Protein AF-D2UYG3-F1 (afdb_monomer)

Radius of gyration: 42.16 Å; Cα contacts (8 Å, |Δi|>4): 25; chains: 1; bounding box: 114×111×99 Å

Structure (mmCIF, N/CA/C/O backbone):
data_AF-D2UYG3-F1
#
_entry.id   AF-D2UYG3-F1
#
loop_
_atom_site.group_PDB
_atom_site.id
_atom_site.type_symbol
_atom_site.label_atom_id
_atom_site.label_alt_id
_atom_site.label_comp_id
_atom_site.label_asym_id
_atom_site.label_entity_id
_atom_site.label_seq_id
_atom_site.pdbx_PDB_ins_code
_atom_site.Cartn_x
_atom_site.Cartn_y
_atom_site.Cartn_z
_atom_site.occupancy
_atom_site.B_iso_or_equiv
_atom_site.auth_seq_id
_atom_site.auth_comp_id
_atom_site.auth_asym_id
_atom_site.auth_atom_id
_atom_site.pdbx_PDB_model_num
ATOM 1 N N . MET A 1 1 ? 11.026 23.588 31.860 1.00 56.69 1 MET A N 1
ATOM 2 C CA . MET A 1 1 ? 10.106 23.906 30.753 1.00 56.69 1 MET A CA 1
ATOM 3 C C . MET A 1 1 ? 8.913 24.607 31.352 1.00 56.69 1 MET A C 1
ATOM 5 O O . MET A 1 1 ? 8.386 24.098 32.335 1.00 56.69 1 MET A O 1
ATOM 9 N N . SER A 1 2 ? 8.542 25.773 30.834 1.00 74.38 2 SER A N 1
ATOM 10 C CA . SER A 1 2 ? 7.258 26.386 31.189 1.00 74.38 2 SER A CA 1
ATOM 11 C C . SER A 1 2 ? 6.114 25.645 30.486 1.00 74.38 2 SER A C 1
ATOM 13 O O . SER A 1 2 ? 6.330 25.006 29.453 1.00 74.38 2 SER A O 1
ATOM 15 N N . ASP A 1 3 ? 4.895 25.732 31.019 1.00 59.34 3 ASP A N 1
ATOM 16 C CA . ASP A 1 3 ? 3.712 25.115 30.397 1.00 59.34 3 ASP A CA 1
ATOM 17 C C . ASP A 1 3 ? 3.486 25.627 28.959 1.00 59.34 3 ASP A C 1
ATOM 19 O O . ASP A 1 3 ? 3.057 24.874 28.084 1.00 59.34 3 ASP A O 1
ATOM 23 N N . ASP A 1 4 ? 3.886 26.872 28.677 1.00 61.97 4 ASP A N 1
ATOM 24 C CA . ASP A 1 4 ? 3.835 27.468 27.337 1.00 61.97 4 ASP A CA 1
ATOM 25 C C . ASP A 1 4 ? 4.846 26.837 26.361 1.00 61.97 4 ASP A C 1
ATOM 27 O O . ASP A 1 4 ? 4.532 26.627 25.187 1.00 61.97 4 ASP A O 1
ATOM 31 N N . GLU A 1 5 ? 6.035 26.455 26.844 1.00 68.69 5 GLU A N 1
ATOM 32 C CA . GLU A 1 5 ? 7.017 25.693 26.060 1.00 68.69 5 GLU A CA 1
ATOM 33 C C . GLU A 1 5 ? 6.508 24.281 25.738 1.00 68.69 5 GLU A C 1
ATOM 35 O O . GLU A 1 5 ? 6.797 23.751 24.665 1.00 68.69 5 GLU A O 1
ATOM 40 N N . PHE A 1 6 ? 5.734 23.663 26.638 1.00 65.06 6 PHE A N 1
ATOM 41 C CA . PHE A 1 6 ? 5.169 22.326 26.430 1.00 65.06 6 PHE A CA 1
ATOM 42 C C . PHE A 1 6 ? 4.045 22.332 25.385 1.00 65.06 6 PHE A C 1
ATOM 44 O O . PHE A 1 6 ? 4.025 21.481 24.493 1.00 65.06 6 PHE A O 1
ATOM 51 N N . VAL A 1 7 ? 3.162 23.335 25.422 1.00 72.31 7 VAL A N 1
ATOM 52 C CA . VAL A 1 7 ? 2.090 23.501 24.424 1.00 72.31 7 VAL A CA 1
ATOM 53 C C . VAL A 1 7 ? 2.662 23.805 23.032 1.00 72.31 7 VAL A C 1
ATOM 55 O O . VAL A 1 7 ? 2.185 23.249 22.042 1.00 72.31 7 VAL A O 1
ATOM 58 N N . GLN A 1 8 ? 3.733 24.602 22.934 1.00 68.19 8 GLN A N 1
ATOM 59 C CA . GLN A 1 8 ? 4.428 24.828 21.657 1.00 68.19 8 GLN A CA 1
ATOM 60 C C . GLN A 1 8 ? 5.114 23.569 21.107 1.00 68.19 8 GLN A C 1
ATOM 62 O O . GLN A 1 8 ? 5.166 23.376 19.888 1.00 68.19 8 GLN A O 1
ATOM 67 N N . LYS A 1 9 ? 5.605 22.685 21.982 1.00 74.69 9 LYS A N 1
ATOM 68 C CA . LYS A 1 9 ? 6.232 21.421 21.571 1.00 74.69 9 LYS A CA 1
ATOM 69 C C . LYS A 1 9 ? 5.213 20.391 21.078 1.00 74.69 9 LYS A C 1
ATOM 71 O O . LYS A 1 9 ? 5.486 19.683 20.116 1.00 74.69 9 LYS A O 1
ATOM 76 N N . LEU A 1 10 ? 4.021 20.351 21.676 1.00 62.38 10 LEU A N 1
ATOM 77 C CA . LEU A 1 10 ? 2.920 19.511 21.189 1.00 62.38 10 LEU A CA 1
ATOM 78 C C . LEU A 1 10 ? 2.376 20.008 19.844 1.00 62.38 10 LEU A C 1
ATOM 80 O O . LEU A 1 10 ? 2.132 19.205 18.949 1.00 62.38 10 LEU A O 1
ATOM 84 N N . SER A 1 11 ? 2.272 21.328 19.664 1.00 59.25 11 SER A N 1
ATOM 85 C CA . SER A 1 11 ? 1.786 21.914 18.410 1.00 59.25 11 SER A CA 1
ATOM 86 C C . SER A 1 11 ? 2.748 21.715 17.231 1.00 59.25 11 SER A C 1
ATOM 88 O O . SER A 1 11 ? 2.302 21.704 16.090 1.00 59.25 11 SER A O 1
ATOM 90 N N . THR A 1 12 ? 4.052 21.541 17.480 1.00 61.12 12 THR A N 1
ATOM 91 C CA . THR A 1 12 ? 5.052 21.274 16.425 1.00 61.12 12 THR A CA 1
ATOM 92 C C . THR A 1 12 ? 5.172 19.793 16.054 1.00 61.12 12 THR A C 1
ATOM 94 O O . THR A 1 12 ? 5.632 19.486 14.957 1.00 61.12 12 THR A O 1
ATOM 97 N N . MET A 1 13 ? 4.714 18.870 16.909 1.00 52.69 13 MET A N 1
ATOM 98 C CA . MET A 1 13 ? 4.630 17.443 16.566 1.00 52.69 13 MET A CA 1
ATOM 99 C C . MET A 1 13 ? 3.416 17.106 15.685 1.00 52.69 13 MET A C 1
ATOM 101 O O . MET A 1 13 ? 3.474 16.146 14.923 1.00 52.69 13 MET A O 1
ATOM 105 N N . GLU A 1 14 ? 2.345 17.905 15.731 1.00 51.75 14 GLU A N 1
ATOM 106 C CA . GLU A 1 14 ? 1.139 17.678 14.916 1.00 51.75 14 GLU A CA 1
ATOM 107 C C . GLU A 1 14 ? 1.322 18.077 13.434 1.00 51.75 14 GLU A C 1
ATOM 109 O O . GLU A 1 14 ? 0.677 17.501 12.558 1.00 51.75 14 GLU A O 1
ATOM 114 N N . GLU A 1 15 ? 2.237 19.007 13.127 1.00 48.53 15 GLU A N 1
ATOM 115 C CA . GLU A 1 15 ? 2.454 19.524 11.761 1.00 48.53 15 GLU A CA 1
ATOM 116 C C . GLU A 1 15 ? 3.471 18.721 10.918 1.00 48.53 15 GLU A C 1
ATOM 118 O O . GLU A 1 15 ? 3.541 18.933 9.711 1.00 48.53 15 GLU A O 1
ATOM 123 N N . ASN A 1 16 ? 4.196 17.755 11.500 1.00 43.66 16 ASN A N 1
ATOM 124 C CA . ASN A 1 16 ? 5.187 16.913 10.799 1.00 43.66 16 ASN A CA 1
ATOM 125 C C . ASN A 1 16 ? 4.771 15.428 10.719 1.00 43.66 16 ASN A C 1
ATOM 127 O O . ASN A 1 16 ? 5.597 14.532 10.886 1.00 43.66 16 ASN A O 1
ATOM 131 N N . SER A 1 17 ? 3.489 15.145 10.474 1.00 42.12 17 SER A N 1
ATOM 132 C CA . SER A 1 17 ? 2.979 13.771 10.328 1.00 42.12 17 SER A CA 1
ATOM 133 C C . SER A 1 17 ? 3.028 13.253 8.884 1.00 42.12 17 SER A C 1
ATOM 135 O O . SER A 1 17 ? 2.054 12.701 8.382 1.00 42.12 17 SER A O 1
ATOM 137 N N . ASP A 1 18 ? 4.193 13.360 8.243 1.00 40.94 18 ASP A N 1
ATOM 138 C CA . ASP A 1 18 ? 4.551 12.483 7.125 1.00 40.94 18 ASP A CA 1
ATOM 139 C C . ASP A 1 18 ? 5.475 11.378 7.660 1.00 40.94 18 ASP A C 1
ATOM 141 O O . ASP A 1 18 ? 6.683 11.537 7.795 1.00 40.94 18 ASP A O 1
ATOM 145 N N . GLN A 1 19 ? 4.834 10.271 8.042 1.00 50.88 19 GLN A N 1
ATOM 146 C CA . GLN A 1 19 ? 5.355 8.902 8.112 1.00 50.88 19 GLN A CA 1
ATOM 147 C C . GLN A 1 19 ? 6.836 8.733 8.527 1.00 50.88 19 GLN A C 1
ATOM 149 O O . GLN A 1 19 ? 7.681 8.332 7.728 1.00 50.88 19 GLN A O 1
ATOM 154 N N . VAL A 1 20 ? 7.134 8.947 9.812 1.00 42.78 20 VAL A N 1
ATOM 155 C CA . VAL A 1 20 ? 8.341 8.401 10.455 1.00 42.78 20 VAL A CA 1
ATOM 156 C C . VAL A 1 20 ? 7.918 7.203 11.302 1.00 42.78 20 VAL A C 1
ATOM 158 O O . VAL A 1 20 ? 7.121 7.348 12.228 1.00 42.78 20 VAL A O 1
ATOM 161 N N . ASP A 1 21 ? 8.426 6.019 10.954 1.00 43.91 21 ASP A N 1
ATOM 162 C CA . ASP A 1 21 ? 8.337 4.807 11.775 1.00 43.91 21 ASP A CA 1
ATOM 163 C C . ASP A 1 21 ? 9.184 5.037 13.035 1.00 43.91 21 ASP A C 1
ATOM 165 O O . ASP A 1 21 ? 10.406 4.885 13.029 1.00 43.91 21 ASP A O 1
ATOM 169 N N . VAL A 1 22 ? 8.536 5.489 14.107 1.00 50.25 22 VAL A N 1
ATOM 170 C CA . VAL A 1 22 ? 9.152 5.590 15.432 1.00 50.25 22 VAL A CA 1
ATOM 171 C C . VAL A 1 22 ? 9.251 4.167 15.968 1.00 50.25 22 VAL A C 1
ATOM 173 O O . VAL A 1 22 ? 8.238 3.557 16.303 1.00 50.25 22 VAL A O 1
ATOM 176 N N . GLY A 1 23 ? 10.464 3.613 15.990 1.00 57.53 23 GLY A N 1
ATOM 177 C CA . GLY A 1 23 ? 10.704 2.265 16.501 1.00 57.53 23 GLY A CA 1
ATOM 178 C C . GLY A 1 23 ? 10.277 2.138 17.965 1.00 57.53 23 GLY A C 1
ATOM 179 O O . GLY A 1 23 ? 10.417 3.084 18.743 1.00 57.53 23 GLY A O 1
ATOM 180 N N . ASP A 1 24 ? 9.795 0.951 18.347 1.00 61.28 24 ASP A N 1
ATOM 181 C CA . ASP A 1 24 ? 9.221 0.652 19.671 1.00 61.28 24 ASP A CA 1
ATOM 182 C C . ASP A 1 24 ? 10.094 1.128 20.850 1.00 61.28 24 ASP A C 1
ATOM 184 O O . ASP A 1 24 ? 9.576 1.514 21.897 1.00 61.28 24 ASP A O 1
ATOM 188 N N . HIS A 1 25 ? 11.416 1.193 20.664 1.00 57.81 25 HIS A N 1
ATOM 189 C CA . HIS A 1 25 ? 12.357 1.649 21.684 1.00 57.81 25 HIS A CA 1
ATOM 190 C C . HIS A 1 25 ? 12.257 3.155 22.005 1.00 57.81 25 HIS A C 1
ATOM 192 O O . HIS A 1 25 ? 12.368 3.548 23.168 1.00 57.81 25 HIS A O 1
ATOM 198 N N . GLU A 1 26 ? 12.015 4.012 21.008 1.00 64.94 26 GLU A N 1
ATOM 199 C CA . GLU A 1 26 ? 11.875 5.461 21.223 1.00 64.94 26 GLU A CA 1
ATOM 200 C C . GLU A 1 26 ? 10.528 5.802 21.869 1.00 64.94 26 GLU A C 1
ATOM 202 O O . GLU A 1 26 ? 10.450 6.686 22.727 1.00 64.94 26 GLU A O 1
ATOM 207 N N . PHE A 1 27 ? 9.481 5.046 21.525 1.00 70.56 27 PHE A N 1
ATOM 208 C CA . PHE A 1 27 ? 8.190 5.124 22.201 1.00 70.56 27 PHE A CA 1
ATOM 209 C C . PHE A 1 27 ? 8.313 4.713 23.674 1.00 70.56 27 PHE A C 1
ATOM 211 O O . PHE A 1 27 ? 7.826 5.417 24.559 1.00 70.56 27 PHE A O 1
ATOM 218 N N . GLU A 1 28 ? 9.027 3.625 23.960 1.00 64.12 28 GLU A N 1
ATOM 219 C CA . GLU A 1 28 ? 9.245 3.146 25.325 1.00 64.12 28 GLU A CA 1
ATOM 220 C C . GLU A 1 28 ? 10.077 4.136 26.166 1.00 64.12 28 GLU A C 1
ATOM 222 O O . GLU A 1 28 ? 9.757 4.390 27.331 1.00 64.12 28 GLU A O 1
ATOM 227 N N . LEU A 1 29 ? 11.084 4.790 25.576 1.00 73.44 29 LEU A N 1
ATOM 228 C CA . LEU A 1 29 ? 11.839 5.867 26.231 1.00 73.44 29 LEU A CA 1
ATOM 229 C C . LEU A 1 29 ? 10.971 7.100 26.523 1.00 73.44 29 LEU A C 1
ATOM 231 O O . LEU A 1 29 ? 11.077 7.676 27.610 1.00 73.44 29 LEU A O 1
ATOM 235 N N . ALA A 1 30 ? 10.085 7.481 25.599 1.00 69.62 30 ALA A N 1
ATOM 236 C CA . ALA A 1 30 ? 9.157 8.594 25.793 1.00 69.62 30 ALA A CA 1
ATOM 237 C C . ALA A 1 30 ? 8.121 8.298 26.893 1.00 69.62 30 ALA A C 1
ATOM 239 O O . ALA A 1 30 ? 7.849 9.156 27.736 1.00 69.62 30 ALA A O 1
ATOM 240 N N . VAL A 1 31 ? 7.591 7.071 26.941 1.00 72.62 31 VAL A N 1
ATOM 241 C CA . VAL A 1 31 ? 6.665 6.624 27.994 1.00 72.62 31 VAL A CA 1
ATOM 242 C C . VAL A 1 31 ? 7.360 6.601 29.357 1.00 72.62 31 VAL A C 1
ATOM 244 O O . VAL A 1 31 ? 6.809 7.114 30.331 1.00 72.62 31 VAL A O 1
ATOM 247 N N . ASN A 1 32 ? 8.594 6.101 29.434 1.00 65.81 32 ASN A N 1
ATOM 248 C CA . ASN A 1 32 ? 9.352 6.071 30.686 1.00 65.81 32 ASN A CA 1
ATOM 249 C C . ASN A 1 32 ? 9.727 7.477 31.185 1.00 65.81 32 ASN A C 1
ATOM 251 O O . ASN A 1 32 ? 9.680 7.733 32.389 1.00 65.81 32 ASN A O 1
ATOM 255 N N . GLN A 1 33 ? 10.027 8.421 30.287 1.00 69.12 33 GLN A N 1
ATOM 256 C CA . GLN A 1 33 ? 10.215 9.828 30.661 1.00 69.12 33 GLN A CA 1
ATOM 257 C C . GLN A 1 33 ? 8.918 10.478 31.159 1.00 69.12 33 GLN A C 1
ATOM 259 O O . GLN A 1 33 ? 8.959 11.245 32.120 1.00 69.12 33 GLN A O 1
ATOM 264 N N . LEU A 1 34 ? 7.769 10.143 30.565 1.00 59.25 34 LEU A N 1
ATOM 265 C CA . LEU A 1 34 ? 6.462 10.638 31.001 1.00 59.25 34 LEU A CA 1
ATOM 266 C C . LEU A 1 34 ? 6.093 10.116 32.398 1.00 59.25 34 LEU A C 1
ATOM 268 O O . LEU A 1 34 ? 5.645 10.884 33.245 1.00 59.25 34 LEU A O 1
ATOM 272 N N . VAL A 1 35 ? 6.324 8.826 32.660 1.00 64.44 35 VAL A N 1
ATOM 273 C CA . VAL A 1 35 ? 6.085 8.205 33.974 1.00 64.44 35 VAL A CA 1
ATOM 274 C C . VAL A 1 35 ? 6.999 8.813 35.038 1.00 64.44 35 VAL A C 1
ATOM 276 O O . VAL A 1 35 ? 6.542 9.093 36.143 1.00 64.44 35 VAL A O 1
ATOM 279 N N . LYS A 1 36 ? 8.260 9.096 34.695 1.00 60.44 36 LYS A N 1
ATOM 280 C CA . LYS A 1 36 ? 9.207 9.760 35.599 1.00 60.44 36 LYS A CA 1
ATOM 281 C C . LYS A 1 36 ? 8.790 11.202 35.917 1.00 60.44 36 LYS A C 1
ATOM 283 O O . LYS A 1 36 ? 8.818 11.603 37.071 1.00 60.44 36 LYS A O 1
ATOM 288 N N . LEU A 1 37 ? 8.307 11.948 34.921 1.00 52.75 37 LEU A N 1
ATOM 289 C CA . LEU A 1 37 ? 7.783 13.306 35.114 1.00 52.75 37 LEU A CA 1
ATOM 290 C C . LEU A 1 37 ? 6.487 13.341 35.934 1.00 52.75 37 LEU A C 1
ATOM 292 O O . LEU A 1 37 ? 6.263 14.293 36.675 1.00 52.75 37 LEU A O 1
ATOM 296 N N . LEU A 1 38 ? 5.645 12.312 35.823 1.00 52.50 38 LEU A N 1
ATOM 297 C CA . LEU A 1 38 ? 4.430 12.179 36.631 1.00 52.50 38 LEU A CA 1
ATOM 298 C C . LEU A 1 38 ? 4.736 11.742 38.072 1.00 52.50 38 LEU A C 1
ATOM 300 O O . LEU A 1 38 ? 4.018 12.144 38.985 1.00 52.50 38 LEU A O 1
ATOM 304 N N . GLY A 1 39 ? 5.809 10.972 38.279 1.00 52.00 39 GLY A N 1
ATOM 305 C CA . GLY A 1 39 ? 6.275 10.544 39.600 1.00 52.00 39 GLY A CA 1
ATOM 306 C C . GLY A 1 39 ? 6.868 11.668 40.455 1.00 52.00 39 GLY A C 1
ATOM 307 O O . GLY A 1 39 ? 6.762 11.606 41.675 1.00 52.00 39 GLY A O 1
ATOM 308 N N . ASP A 1 40 ? 7.415 12.715 39.830 1.00 41.59 40 ASP A N 1
ATOM 309 C CA . ASP A 1 40 ? 8.125 13.797 40.532 1.00 41.59 40 ASP A CA 1
ATOM 310 C C . ASP A 1 40 ? 7.249 15.037 40.832 1.00 41.59 40 ASP A C 1
ATOM 312 O O . ASP A 1 40 ? 7.737 16.037 41.362 1.00 41.59 40 ASP A O 1
ATOM 316 N N . THR A 1 41 ? 5.944 15.006 40.529 1.00 42.44 41 THR A N 1
ATOM 317 C CA . THR A 1 41 ? 5.030 16.133 40.817 1.00 42.44 41 THR A CA 1
ATOM 318 C C . THR A 1 41 ? 4.322 16.010 42.166 1.00 42.44 41 THR A C 1
ATOM 320 O O . THR A 1 41 ? 3.106 15.863 42.246 1.00 42.44 41 THR A O 1
ATOM 323 N N . ASP A 1 42 ? 5.082 16.168 43.248 1.00 52.19 42 ASP A N 1
ATOM 324 C CA . ASP A 1 42 ? 4.530 16.585 44.541 1.00 52.19 42 ASP A CA 1
ATOM 325 C C . ASP A 1 42 ? 4.182 18.086 44.471 1.00 52.19 42 ASP A C 1
ATOM 327 O O . ASP A 1 42 ? 5.023 18.960 44.693 1.00 52.19 42 ASP A O 1
ATOM 331 N N . LEU A 1 43 ? 2.934 18.421 44.115 1.00 46.88 43 LEU A N 1
ATOM 332 C CA . LEU A 1 43 ? 2.448 19.806 44.123 1.00 46.88 43 LEU A CA 1
ATOM 333 C C . LEU A 1 43 ? 1.055 19.942 44.754 1.00 46.88 43 LEU A C 1
ATOM 335 O O . LEU A 1 43 ? 0.027 19.648 44.153 1.00 46.88 43 LEU A O 1
ATOM 339 N N . ASN A 1 44 ? 1.073 20.482 45.975 1.00 52.31 44 ASN A N 1
ATOM 340 C CA . ASN A 1 44 ? 0.059 21.295 46.651 1.00 52.31 44 ASN A CA 1
ATOM 341 C C . ASN A 1 44 ? -1.303 21.457 45.939 1.00 52.31 44 ASN A C 1
ATOM 343 O O . ASN A 1 44 ? -1.471 22.278 45.032 1.00 52.31 44 ASN A O 1
ATOM 347 N N . ASN A 1 45 ? -2.310 20.777 46.497 1.00 49.00 45 ASN A N 1
ATOM 348 C CA . ASN A 1 45 ? -3.725 20.773 46.101 1.00 49.00 45 ASN A CA 1
ATOM 349 C C . ASN A 1 45 ? -4.384 22.157 45.905 1.00 49.00 45 ASN A C 1
ATOM 351 O O . ASN A 1 45 ? -5.426 22.237 45.257 1.00 49.00 45 ASN A O 1
ATOM 355 N N . SER A 1 46 ? -3.825 23.256 46.426 1.00 47.91 46 SER A N 1
ATOM 356 C CA . SER A 1 46 ? -4.462 24.577 46.319 1.00 47.91 46 SER A CA 1
ATOM 357 C C . SER A 1 46 ? -4.389 25.177 44.910 1.00 47.91 46 SER A C 1
ATOM 359 O O . SER A 1 46 ? -5.380 25.731 44.438 1.00 47.91 46 SER A O 1
ATOM 361 N N . LYS A 1 47 ? -3.271 25.005 44.188 1.00 50.41 47 LYS A N 1
ATOM 362 C CA . LYS A 1 47 ? -3.121 25.540 42.820 1.00 50.41 47 LYS A CA 1
ATOM 363 C C . LYS A 1 47 ? -3.908 24.736 41.786 1.00 50.41 47 LYS A C 1
ATOM 365 O O . LYS A 1 47 ? -4.459 25.314 40.852 1.00 50.41 47 LYS A O 1
ATOM 370 N N . ALA A 1 48 ? -4.026 23.421 41.976 1.00 56.53 48 ALA A N 1
ATOM 371 C CA . ALA A 1 48 ? -4.854 22.571 41.120 1.00 56.53 48 ALA A CA 1
ATOM 372 C C . ALA A 1 48 ? -6.348 22.935 41.225 1.00 56.53 48 ALA A C 1
ATOM 374 O O . ALA A 1 48 ? -7.059 22.924 40.217 1.00 56.53 48 ALA A O 1
ATOM 375 N N . LEU A 1 49 ? -6.810 23.324 42.421 1.00 58.12 49 LEU A N 1
ATOM 376 C CA . LEU A 1 49 ? -8.184 23.779 42.651 1.00 58.12 49 LEU A CA 1
ATOM 377 C C . LEU A 1 49 ? -8.462 25.155 42.020 1.00 58.12 49 LEU A C 1
ATOM 379 O O . LEU A 1 49 ? -9.549 25.409 41.508 1.00 58.12 49 LEU A O 1
ATOM 383 N N . GLU A 1 50 ? -7.476 26.049 42.023 1.00 60.94 50 GLU A N 1
ATOM 384 C CA . GLU A 1 50 ? -7.606 27.382 41.429 1.00 60.94 50 GLU A CA 1
ATOM 385 C C . GLU A 1 50 ? -7.634 27.315 39.890 1.00 60.94 50 GLU A C 1
ATOM 387 O O . GLU A 1 50 ? -8.458 27.965 39.240 1.00 60.94 50 GLU A O 1
ATOM 392 N N . ILE A 1 51 ? -6.817 26.435 39.297 1.00 66.38 51 ILE A N 1
ATOM 393 C CA . ILE A 1 51 ? -6.808 26.170 37.851 1.00 66.38 51 ILE A CA 1
ATOM 394 C C . ILE A 1 51 ? -8.093 25.454 37.410 1.00 66.38 51 ILE A C 1
ATOM 396 O O . ILE A 1 51 ? -8.637 25.777 36.350 1.00 66.38 51 ILE A O 1
ATOM 400 N N . SER A 1 52 ? -8.619 24.518 38.210 1.00 65.94 52 SER A N 1
ATOM 401 C CA . SER A 1 52 ? -9.882 23.842 37.893 1.00 65.94 52 SER A CA 1
ATOM 402 C C . SER A 1 52 ? -11.069 24.807 37.965 1.00 65.94 52 SER A C 1
ATOM 404 O O . SER A 1 52 ? -11.871 24.843 37.032 1.00 65.94 52 SER A O 1
ATOM 406 N N . ASN A 1 53 ? -11.123 25.678 38.977 1.00 62.41 53 ASN A N 1
ATOM 407 C CA . ASN A 1 53 ? -12.156 26.709 39.101 1.00 62.41 53 ASN A CA 1
ATOM 408 C C . ASN A 1 53 ? -12.071 27.762 37.986 1.00 62.41 53 ASN A C 1
ATOM 410 O O . ASN A 1 53 ? -13.101 28.159 37.439 1.00 62.41 53 ASN A O 1
ATOM 414 N N . SER A 1 54 ? -10.861 28.154 37.575 1.00 67.12 54 SER A N 1
ATOM 415 C CA . SER A 1 54 ? -10.638 29.023 36.411 1.00 67.12 54 SER A CA 1
ATOM 416 C C . SER A 1 54 ? -11.121 28.372 35.107 1.00 67.12 54 SER A C 1
ATOM 418 O O . SER A 1 54 ? -11.846 28.994 34.327 1.00 67.12 54 SER A O 1
ATOM 420 N N . ARG A 1 55 ? -10.827 27.079 34.896 1.00 62.88 55 ARG A N 1
ATOM 421 C CA . ARG A 1 55 ? -11.321 26.314 33.736 1.00 62.88 55 ARG A CA 1
ATOM 422 C C . ARG A 1 55 ? -12.836 26.152 33.741 1.00 62.88 55 ARG A C 1
ATOM 424 O O . ARG A 1 55 ? -13.447 26.256 32.681 1.00 62.88 55 ARG A O 1
ATOM 431 N N . ILE A 1 56 ? -13.444 25.909 34.899 1.00 61.09 56 ILE A N 1
ATOM 432 C CA . ILE A 1 56 ? -14.900 25.782 35.035 1.00 61.09 56 ILE A CA 1
ATOM 433 C C . ILE A 1 56 ? -15.565 27.132 34.746 1.00 61.09 56 ILE A C 1
ATOM 435 O O . ILE A 1 56 ? -16.464 27.186 33.914 1.00 61.09 56 ILE A O 1
ATOM 439 N N . SER A 1 57 ? -15.065 28.225 35.325 1.00 60.88 57 SER A N 1
ATOM 440 C CA . SER A 1 57 ? -15.493 29.603 35.037 1.00 60.88 57 SER A CA 1
ATOM 441 C C . SER A 1 57 ? -15.419 29.933 33.539 1.00 60.88 57 SER A C 1
ATOM 443 O O . SER A 1 57 ? -16.402 30.367 32.935 1.00 60.88 57 SER A O 1
ATOM 445 N N . HIS A 1 58 ? -14.282 29.646 32.906 1.00 63.38 58 HIS A N 1
ATOM 446 C CA . HIS A 1 58 ? -14.064 29.888 31.482 1.00 63.38 58 HIS A CA 1
ATOM 447 C C . HIS A 1 58 ? -14.962 29.010 30.588 1.00 63.38 58 HIS A C 1
ATOM 449 O O . HIS A 1 58 ? -15.484 29.469 29.571 1.00 63.38 58 HIS A O 1
ATOM 455 N N . ASN A 1 59 ? -15.196 27.752 30.968 1.00 56.12 59 ASN A N 1
ATOM 456 C CA . ASN A 1 59 ? -16.085 26.860 30.225 1.00 56.12 59 ASN A CA 1
ATOM 457 C C . ASN A 1 59 ? -17.565 27.234 30.401 1.00 56.12 59 ASN A C 1
ATOM 459 O O . ASN A 1 59 ? -18.308 27.162 29.427 1.00 56.12 59 ASN A O 1
ATOM 463 N N . LEU A 1 60 ? -17.976 27.699 31.586 1.00 51.94 60 LEU A N 1
ATOM 464 C CA . LEU A 1 60 ? -19.317 28.239 31.857 1.00 51.94 60 LEU A CA 1
ATOM 465 C C . LEU A 1 60 ? -19.570 29.555 31.098 1.00 51.94 60 LEU A C 1
ATOM 467 O O . LEU A 1 60 ? -20.679 29.789 30.615 1.00 51.94 60 LEU A O 1
ATOM 471 N N . SER A 1 61 ? -18.531 30.378 30.929 1.00 55.12 61 SER A N 1
ATOM 472 C CA . SER A 1 61 ? -18.543 31.579 30.084 1.00 55.12 61 SER A CA 1
ATOM 473 C C . SER A 1 61 ? -18.794 31.241 28.608 1.00 55.12 61 SER A C 1
ATOM 475 O O . SER A 1 61 ? -19.666 31.830 27.970 1.00 55.12 61 SER A O 1
ATOM 477 N N . LYS A 1 62 ? -18.116 30.208 28.083 1.00 56.84 62 LYS A N 1
ATOM 478 C CA . LYS A 1 62 ? -18.278 29.733 26.694 1.00 56.84 62 LYS A CA 1
ATOM 479 C C . LYS A 1 62 ? -19.671 29.200 26.354 1.00 56.84 62 LYS A C 1
ATOM 481 O O . LYS A 1 62 ? -20.037 29.212 25.184 1.00 56.84 62 LYS A O 1
ATOM 486 N N . ILE A 1 63 ? -20.438 28.742 27.342 1.00 50.09 63 ILE A N 1
ATOM 487 C CA . ILE A 1 63 ? -21.832 28.298 27.162 1.00 50.09 63 ILE A CA 1
ATOM 488 C C . ILE A 1 63 ? -22.865 29.359 27.573 1.00 50.09 63 ILE A C 1
ATOM 490 O O . ILE A 1 63 ? -24.052 29.057 27.649 1.00 50.09 63 ILE A O 1
ATOM 494 N N . GLY A 1 64 ? -22.439 30.608 27.805 1.00 41.38 64 GLY A N 1
ATOM 495 C CA . GLY A 1 64 ? -23.337 31.750 28.011 1.00 41.38 64 GLY A CA 1
ATOM 496 C C . GLY A 1 64 ? -24.033 31.803 29.376 1.00 41.38 64 GLY A C 1
ATOM 497 O O . GLY A 1 64 ? -25.005 32.537 29.529 1.00 41.38 64 GLY A O 1
ATOM 498 N N . LEU A 1 65 ? -23.556 31.059 30.380 1.00 44.38 65 LEU A N 1
ATOM 499 C CA . LEU A 1 65 ? -24.228 30.926 31.684 1.00 44.38 65 LEU A CA 1
ATOM 500 C C . LEU A 1 65 ? -23.754 31.922 32.756 1.00 44.38 65 LEU A C 1
ATOM 502 O O . LEU A 1 65 ? -24.198 31.852 33.899 1.00 44.38 65 LEU A O 1
ATOM 506 N N . GLN A 1 66 ? -22.872 32.865 32.421 1.00 48.50 66 GLN A N 1
ATOM 507 C CA . GLN A 1 66 ? -22.201 33.691 33.433 1.00 48.50 66 GLN A CA 1
ATOM 508 C C . GLN A 1 66 ? -23.052 34.846 34.005 1.00 48.50 66 GLN A C 1
ATOM 510 O O . GLN A 1 66 ? -22.657 35.425 35.008 1.00 48.50 66 GLN A O 1
ATOM 515 N N . ASN A 1 67 ? -24.234 35.145 33.443 1.00 46.19 67 ASN A N 1
ATOM 516 C CA . ASN A 1 67 ? -25.075 36.285 33.853 1.00 46.19 67 ASN A CA 1
ATOM 517 C C . ASN A 1 67 ? -26.551 35.917 34.120 1.00 46.19 67 ASN A C 1
ATOM 519 O O . ASN A 1 67 ? -27.458 36.585 33.633 1.00 46.19 67 ASN A O 1
ATOM 523 N N . MET A 1 68 ? -26.815 34.870 34.907 1.00 42.72 68 MET A N 1
ATOM 524 C CA . MET A 1 68 ? -28.183 34.530 35.362 1.00 42.72 68 MET A CA 1
ATOM 525 C C . MET A 1 68 ? -28.449 34.854 36.844 1.00 42.72 68 MET A C 1
ATOM 527 O O . MET A 1 68 ? -29.494 34.495 37.374 1.00 42.72 68 MET A O 1
ATOM 531 N N . ASN A 1 69 ? -27.559 35.602 37.508 1.00 41.06 69 ASN A N 1
ATOM 532 C CA . ASN A 1 69 ? -27.712 35.982 38.921 1.00 41.06 69 ASN A CA 1
ATOM 533 C C . ASN A 1 69 ? -28.314 37.381 39.164 1.00 41.06 69 ASN A C 1
ATOM 535 O O . ASN A 1 69 ? -28.111 37.942 40.236 1.00 41.06 69 ASN A O 1
ATOM 539 N N . SER A 1 70 ? -29.076 37.955 38.224 1.00 42.03 70 SER A N 1
ATOM 540 C CA . SER A 1 70 ? -29.911 39.137 38.520 1.00 42.03 70 SER A CA 1
ATOM 541 C C . SER A 1 70 ? -30.941 39.436 37.425 1.00 42.03 70 SER A C 1
ATOM 543 O O . SER A 1 70 ? -30.868 40.464 36.758 1.00 42.03 70 SER A O 1
ATOM 545 N N . SER A 1 71 ? -31.887 38.535 37.188 1.00 36.97 71 SER A N 1
ATOM 546 C CA . SER A 1 71 ? -33.182 38.862 36.574 1.00 36.97 71 SER A CA 1
ATOM 547 C C . SER A 1 71 ? -33.978 37.571 36.514 1.00 36.97 71 SER A C 1
ATOM 549 O O . SER A 1 71 ? -33.668 36.681 35.724 1.00 36.97 71 SER A O 1
ATOM 551 N N . VAL A 1 72 ? -34.984 37.446 37.378 1.00 40.84 72 VAL A N 1
ATOM 552 C CA . VAL A 1 72 ? -36.033 36.440 37.212 1.00 40.84 72 VAL A CA 1
ATOM 553 C C . VAL A 1 72 ? -36.784 36.826 35.940 1.00 40.84 72 VAL A C 1
ATOM 555 O O . VAL A 1 72 ? -37.736 37.602 35.967 1.00 40.84 72 VAL A O 1
ATOM 558 N N . VAL A 1 73 ? -36.297 36.342 34.799 1.00 43.53 73 VAL A N 1
ATOM 559 C CA . VAL A 1 73 ? -37.053 36.368 33.554 1.00 43.53 73 VAL A CA 1
ATOM 560 C C . VAL A 1 73 ? -38.180 35.367 33.746 1.00 43.53 73 VAL A C 1
ATOM 562 O O . VAL A 1 73 ? -37.949 34.165 33.871 1.00 43.53 73 VAL A O 1
ATOM 565 N N . ASP A 1 74 ? -39.391 35.902 33.843 1.00 47.94 74 ASP A N 1
ATOM 566 C CA . ASP A 1 74 ? -40.628 35.169 34.049 1.00 47.94 74 ASP A CA 1
ATOM 567 C C . ASP A 1 74 ? -40.755 34.038 33.015 1.00 47.94 74 ASP A C 1
ATOM 569 O O . ASP A 1 74 ? -40.981 34.266 31.822 1.00 47.94 74 ASP A O 1
ATOM 573 N N . PHE A 1 75 ? -40.576 32.797 33.476 1.00 44.41 75 PHE A N 1
ATOM 574 C CA . PHE A 1 75 ? -40.648 31.581 32.661 1.00 44.41 75 PHE A CA 1
ATOM 575 C C . PHE A 1 75 ? -42.008 31.460 31.948 1.00 44.41 75 PHE A C 1
ATOM 577 O O . PHE A 1 75 ? -42.115 30.844 30.884 1.00 44.41 75 PHE A O 1
ATOM 584 N N . LYS A 1 76 ? -43.039 32.130 32.483 1.00 48.97 76 LYS A N 1
ATOM 585 C CA . LYS A 1 76 ? -44.355 32.272 31.859 1.00 48.97 76 LYS A CA 1
ATOM 586 C C . LYS A 1 76 ? -44.303 33.087 30.563 1.00 48.97 76 LYS A C 1
ATOM 588 O O . LYS A 1 76 ? -44.911 32.684 29.575 1.00 48.97 76 LYS A O 1
ATOM 593 N N . SER A 1 77 ? -43.508 34.157 30.522 1.00 52.34 77 SER A N 1
ATOM 594 C CA . SER A 1 77 ? -43.304 34.995 29.331 1.00 52.34 77 SER A CA 1
ATOM 595 C C . SER A 1 77 ? -42.533 34.246 28.232 1.00 52.34 77 SER A C 1
ATOM 597 O O . SER A 1 77 ? -42.856 34.351 27.046 1.00 52.34 77 SER A O 1
ATOM 599 N N . TYR A 1 78 ? -41.585 33.382 28.619 1.00 57.72 78 TYR A N 1
ATOM 600 C CA . TYR A 1 78 ? -40.889 32.487 27.686 1.00 57.72 78 TYR A CA 1
ATOM 601 C C . TYR A 1 78 ? -41.849 31.464 27.052 1.00 57.72 78 TYR A C 1
ATOM 603 O O . TYR A 1 78 ? -41.881 31.321 25.827 1.00 57.72 78 TYR A O 1
ATOM 611 N N . LEU A 1 79 ? -42.706 30.821 27.853 1.00 48.44 79 LEU A N 1
ATOM 612 C CA . LEU A 1 79 ? -43.717 29.882 27.351 1.00 48.44 79 LEU A CA 1
ATOM 613 C C . LEU A 1 79 ? -44.814 30.562 26.508 1.00 48.44 79 LEU A C 1
ATOM 615 O O . LEU A 1 79 ? -45.224 30.009 25.485 1.00 48.44 79 LEU A O 1
ATOM 619 N N . GLU A 1 80 ? -45.256 31.772 26.863 1.00 51.19 80 GLU A N 1
ATOM 620 C CA . GLU A 1 80 ? -46.243 32.528 26.076 1.00 51.19 80 GLU A CA 1
ATOM 621 C C . GLU A 1 80 ? -45.685 33.010 24.729 1.00 51.19 80 GLU A C 1
ATOM 623 O O . GLU A 1 80 ? -46.397 32.959 23.719 1.00 51.19 80 GLU A O 1
ATOM 628 N N . SER A 1 81 ? -44.403 33.389 24.673 1.00 55.16 81 SER A N 1
ATOM 629 C CA . SER A 1 81 ? -43.734 33.791 23.425 1.00 55.16 81 SER A CA 1
ATOM 630 C C . SER A 1 81 ? -43.618 32.651 22.401 1.00 55.16 81 SER A C 1
ATOM 632 O O . SER A 1 81 ? -43.596 32.891 21.194 1.00 55.16 81 SER A O 1
ATOM 634 N N . HIS A 1 82 ? -43.621 31.395 22.859 1.00 49.66 82 HIS A N 1
ATOM 635 C CA . HIS A 1 82 ? -43.609 30.207 21.999 1.00 49.66 82 HIS A CA 1
ATOM 636 C C . HIS A 1 82 ? -45.000 29.603 21.745 1.00 49.66 82 HIS A C 1
ATOM 638 O O . HIS A 1 82 ? -45.154 28.777 20.845 1.00 49.66 82 HIS A O 1
ATOM 644 N N . SER A 1 83 ? -46.031 30.059 22.463 1.00 46.12 83 SER A N 1
ATOM 645 C CA . SER A 1 83 ? -47.431 29.662 22.253 1.00 46.12 83 SER A CA 1
ATOM 646 C C . SER A 1 83 ? -48.122 30.458 21.131 1.00 46.12 83 SER A C 1
ATOM 648 O O . SER A 1 83 ? -48.966 29.909 20.419 1.00 46.12 83 SER A O 1
ATOM 650 N N . LYS A 1 84 ? -47.735 31.728 20.913 1.00 47.00 84 LYS A N 1
ATOM 651 C CA . LYS A 1 84 ? -48.399 32.633 19.948 1.00 47.00 84 LYS A CA 1
ATOM 652 C C . LYS A 1 84 ? -48.035 32.436 18.469 1.00 47.00 84 LYS A C 1
ATOM 654 O O . LYS A 1 84 ? -48.733 32.975 17.621 1.00 47.00 84 LYS A O 1
ATOM 659 N N . ASN A 1 85 ? -47.053 31.599 18.131 1.00 43.84 85 ASN A N 1
ATOM 660 C CA . ASN A 1 85 ? -46.766 31.217 16.736 1.00 43.84 85 ASN A CA 1
ATOM 661 C C . ASN A 1 85 ? -47.510 29.924 16.351 1.00 43.84 85 ASN A C 1
ATOM 663 O O . ASN A 1 85 ? -46.919 28.918 15.945 1.00 43.84 85 ASN A O 1
ATOM 667 N N . LYS A 1 86 ? -48.830 29.932 16.558 1.00 45.16 86 LYS A N 1
ATOM 668 C CA . LYS A 1 86 ? -49.767 28.905 16.090 1.00 45.16 86 LYS A CA 1
ATOM 669 C C . LYS A 1 86 ? -50.381 29.390 14.783 1.00 45.16 86 LYS A C 1
ATOM 671 O O . LYS A 1 86 ? -51.428 30.003 14.823 1.00 45.16 86 LYS A O 1
ATOM 676 N N . GLU A 1 87 ? -49.707 29.130 13.674 1.00 45.56 87 GLU A N 1
ATOM 677 C CA . GLU A 1 87 ? -50.273 28.889 12.340 1.00 45.56 87 GLU A CA 1
ATOM 678 C C . GLU A 1 87 ? -49.061 28.702 11.400 1.00 45.56 87 GLU A C 1
ATOM 680 O O . GLU A 1 87 ? -48.071 29.419 11.502 1.00 45.56 87 GLU A O 1
ATOM 685 N N . ASP A 1 88 ? -49.074 27.649 10.581 1.00 47.03 88 ASP A N 1
ATOM 686 C CA . ASP A 1 88 ? -48.168 27.434 9.432 1.00 47.03 88 ASP A CA 1
ATOM 687 C C . ASP A 1 88 ? -46.771 26.785 9.590 1.00 47.03 88 ASP A C 1
ATOM 689 O O . ASP A 1 88 ? -45.857 27.083 8.821 1.00 47.03 88 ASP A O 1
ATOM 693 N N . SER A 1 89 ? -46.577 25.770 10.450 1.00 41.25 89 SER A N 1
ATOM 694 C CA . SER A 1 89 ? -45.488 24.796 10.175 1.00 41.25 89 SER A CA 1
ATOM 695 C C . SER A 1 89 ? -45.768 23.347 10.628 1.00 41.25 89 SER A C 1
ATOM 697 O O . SER A 1 89 ? -46.043 23.108 11.807 1.00 41.25 89 SER A O 1
ATOM 699 N N . PRO A 1 90 ? -45.660 22.336 9.732 1.00 46.88 90 PRO A N 1
ATOM 700 C CA . PRO A 1 90 ? -46.009 20.941 10.027 1.00 46.88 90 PRO A CA 1
ATOM 701 C C . PRO A 1 90 ? -44.831 20.098 10.558 1.00 46.88 90 PRO A C 1
ATOM 703 O O . PRO A 1 90 ? -44.734 18.910 10.264 1.00 46.88 90 PRO A O 1
ATOM 706 N N . LYS A 1 91 ? -43.896 20.674 11.325 1.00 51.41 91 LYS A N 1
ATOM 707 C CA . LYS A 1 91 ? -42.763 19.918 11.902 1.00 51.41 91 LYS A CA 1
ATOM 708 C C . LYS A 1 91 ? -42.544 20.277 13.368 1.00 51.41 91 LYS A C 1
ATOM 710 O O . LYS A 1 91 ? -41.589 20.961 13.718 1.00 51.41 91 LYS A O 1
ATOM 715 N N . LYS A 1 92 ? -43.445 19.809 14.229 1.00 49.50 92 LYS A N 1
ATOM 716 C CA . LYS A 1 92 ? -43.286 19.857 15.686 1.00 49.50 92 LYS A CA 1
ATOM 717 C C . LYS A 1 92 ? -42.977 18.450 16.172 1.00 49.50 92 LYS A C 1
ATOM 719 O O . LYS A 1 92 ? -43.880 17.637 16.155 1.00 49.50 92 LYS A O 1
ATOM 724 N N . ASP A 1 93 ? -41.721 18.198 16.548 1.00 46.44 93 ASP A N 1
ATOM 725 C CA . ASP A 1 93 ? -41.350 17.122 17.492 1.00 46.44 93 ASP A CA 1
ATOM 726 C C . ASP A 1 93 ? -39.903 17.220 18.025 1.00 46.44 93 ASP A C 1
ATOM 728 O O . ASP A 1 93 ? -39.560 16.561 19.004 1.00 46.44 93 ASP A O 1
ATOM 732 N N . ALA A 1 94 ? -39.040 18.086 17.484 1.00 52.53 94 ALA A N 1
ATOM 733 C CA . ALA A 1 94 ? -37.670 18.245 17.982 1.00 52.53 94 ALA A CA 1
ATOM 734 C C . ALA A 1 94 ? -37.531 19.465 18.912 1.00 52.53 94 ALA A C 1
ATOM 736 O O . ALA A 1 94 ? -36.957 20.483 18.542 1.00 52.53 94 ALA A O 1
ATOM 737 N N . VAL A 1 95 ? -38.088 19.373 20.125 1.00 52.22 95 VAL A N 1
ATOM 738 C CA . VAL A 1 95 ? -37.939 20.411 21.177 1.00 52.22 95 VAL A CA 1
ATOM 739 C C . VAL A 1 95 ? -36.629 20.245 21.970 1.00 52.22 95 VAL A C 1
ATOM 741 O O . VAL A 1 95 ? -36.218 21.133 22.707 1.00 52.22 95 VAL A O 1
ATOM 744 N N . LEU A 1 96 ? -35.922 19.129 21.792 1.00 54.62 96 LEU A N 1
ATOM 745 C CA . LEU A 1 96 ? -34.640 18.848 22.434 1.00 54.62 96 LEU A CA 1
ATOM 746 C C . LEU A 1 96 ? -33.599 18.722 21.318 1.00 54.62 96 LEU A C 1
ATOM 748 O O . LEU A 1 96 ? -33.737 17.852 20.466 1.00 54.62 96 LEU A O 1
ATOM 752 N N . GLY A 1 97 ? -32.627 19.638 21.274 1.00 55.84 97 GLY A N 1
ATOM 753 C CA . GLY A 1 97 ? -31.666 19.802 20.173 1.00 55.84 97 GLY A CA 1
ATOM 754 C C . GLY A 1 97 ? -30.735 18.596 19.906 1.00 55.84 97 GLY A C 1
ATOM 755 O O . GLY A 1 97 ? -31.007 17.483 20.346 1.00 55.84 97 GLY A O 1
ATOM 756 N N . PRO A 1 98 ? -29.594 18.780 19.213 1.00 58.44 98 PRO A N 1
ATOM 757 C CA . PRO A 1 98 ? -28.754 17.686 18.686 1.00 58.44 98 PRO A CA 1
ATOM 758 C C . PRO A 1 98 ? -28.197 16.706 19.739 1.00 58.44 98 PRO A C 1
ATOM 760 O O . PRO A 1 98 ? -27.822 15.586 19.403 1.00 58.44 98 PRO A O 1
ATOM 763 N N . VAL A 1 99 ? -28.198 17.079 21.024 1.00 51.91 99 VAL A N 1
ATOM 764 C CA . VAL A 1 99 ? -27.863 16.185 22.150 1.00 51.91 99 VAL A CA 1
ATOM 765 C C . VAL A 1 99 ? -28.905 15.075 22.324 1.00 51.91 99 VAL A C 1
ATOM 767 O O . VAL A 1 99 ? -28.574 13.981 22.767 1.00 51.91 99 VAL A O 1
ATOM 770 N N . TRP A 1 100 ? -30.162 15.312 21.942 1.00 64.81 100 TRP A N 1
ATOM 771 C CA . TRP A 1 100 ? -31.191 14.281 21.986 1.00 64.81 100 TRP A CA 1
ATOM 772 C C . TRP A 1 100 ? -30.873 13.168 20.995 1.00 64.81 100 TRP A C 1
ATOM 774 O O . TRP A 1 100 ? -31.002 12.005 21.345 1.00 64.81 100 TRP A O 1
ATOM 784 N N . GLU A 1 101 ? -30.377 13.473 19.794 1.00 67.38 101 GLU A N 1
ATOM 785 C CA . GLU A 1 101 ? -30.130 12.464 18.757 1.00 67.38 101 GLU A CA 1
ATOM 786 C C . GLU A 1 101 ? -29.067 11.423 19.146 1.00 67.38 101 GLU A C 1
ATOM 788 O O . GLU A 1 101 ? -29.225 10.261 18.763 1.00 67.38 101 GLU A O 1
ATOM 793 N N . SER A 1 102 ? -28.090 11.771 19.992 1.00 64.06 102 SER A N 1
ATOM 794 C CA . SER A 1 102 ? -27.021 10.869 20.456 1.00 64.06 102 SER A CA 1
ATOM 795 C C . SER A 1 102 ? -27.415 9.928 21.605 1.00 64.06 102 SER A C 1
ATOM 797 O O . SER A 1 102 ? -26.699 8.967 21.885 1.00 64.06 102 SER A O 1
ATOM 799 N N . VAL A 1 103 ? -28.563 10.145 22.254 1.00 70.38 103 VAL A N 1
ATOM 800 C CA . VAL A 1 103 ? -29.042 9.277 23.340 1.00 70.38 103 VAL A CA 1
ATOM 801 C C . VAL A 1 103 ? -29.570 7.952 22.773 1.00 70.38 103 VAL A C 1
ATOM 803 O O . VAL A 1 103 ? -30.338 7.930 21.804 1.00 70.38 103 VAL A O 1
ATOM 806 N N . ALA A 1 104 ? -29.186 6.829 23.392 1.00 77.50 104 ALA A N 1
ATOM 807 C CA . ALA A 1 104 ? -29.631 5.498 22.981 1.00 77.50 104 ALA A CA 1
ATOM 808 C C . ALA A 1 104 ? -31.178 5.409 22.932 1.00 77.50 104 ALA A C 1
ATOM 810 O O . ALA A 1 104 ? -31.847 5.924 23.835 1.00 77.50 104 ALA A O 1
ATOM 811 N N . PRO A 1 105 ? -31.781 4.731 21.931 1.00 77.69 105 PRO A N 1
ATOM 812 C CA . PRO A 1 105 ? -33.240 4.684 21.748 1.00 77.69 105 PRO A CA 1
ATOM 813 C C . PRO A 1 105 ? -34.039 4.204 22.972 1.00 77.69 105 PRO A C 1
ATOM 815 O O . PRO A 1 105 ? -35.164 4.654 23.206 1.00 77.69 105 PRO A O 1
ATOM 818 N N . SER A 1 106 ? -33.451 3.321 23.785 1.00 68.88 106 SER A N 1
ATOM 819 C CA . SER A 1 106 ? -34.049 2.822 25.029 1.00 68.88 106 SER A CA 1
ATOM 820 C C . SER A 1 106 ? -34.154 3.905 26.108 1.00 68.88 106 SER A C 1
ATOM 822 O O . SER A 1 106 ? -35.178 4.002 26.785 1.00 68.88 106 SER A O 1
ATOM 824 N N . ILE A 1 107 ? -33.133 4.758 26.233 1.00 70.88 107 ILE A N 1
ATOM 825 C CA . ILE A 1 107 ? -33.093 5.869 27.190 1.00 70.88 107 ILE A CA 1
ATOM 826 C C . ILE A 1 107 ? -34.058 6.973 26.744 1.00 70.88 107 ILE A C 1
ATOM 828 O O . ILE A 1 107 ? -34.853 7.437 27.561 1.00 70.88 107 ILE A O 1
ATOM 832 N N . LYS A 1 108 ? -34.095 7.297 25.441 1.00 75.75 108 LYS A N 1
ATOM 833 C CA . LYS A 1 108 ? -35.091 8.219 24.856 1.00 75.75 108 LYS A CA 1
ATOM 834 C C . LYS A 1 108 ? -36.518 7.800 25.189 1.00 75.75 108 LYS A C 1
ATOM 836 O O . LYS A 1 108 ? -37.289 8.590 25.718 1.00 75.75 108 LYS A O 1
ATOM 841 N N . SER A 1 109 ? -36.845 6.530 24.950 1.00 73.94 109 SER A N 1
ATOM 842 C CA . SER A 1 109 ? -38.187 5.988 25.201 1.00 73.94 109 SER A CA 1
ATOM 843 C C . SER A 1 109 ? -38.573 5.995 26.683 1.00 73.94 109 SER A C 1
ATOM 845 O O . SER A 1 109 ? -39.760 6.033 27.012 1.00 73.94 109 SER A O 1
ATOM 847 N N . ARG A 1 110 ? -37.594 5.921 27.594 1.00 72.75 110 ARG A N 1
ATOM 848 C CA . ARG A 1 110 ? -37.833 6.014 29.039 1.00 72.75 110 ARG A CA 1
ATOM 849 C C . ARG A 1 110 ? -38.064 7.461 29.459 1.00 72.75 110 ARG A C 1
ATOM 851 O O . ARG A 1 110 ? -39.067 7.732 30.107 1.00 72.75 110 ARG A O 1
ATOM 858 N N . MET A 1 111 ? -37.197 8.372 29.013 1.00 73.75 111 MET A N 1
ATOM 859 C CA . MET A 1 111 ? -37.315 9.806 29.284 1.00 73.75 111 MET A CA 1
ATOM 860 C C . MET A 1 111 ? -38.605 10.396 28.703 1.00 73.75 111 MET A C 1
ATOM 862 O O . MET A 1 111 ? -39.281 11.179 29.360 1.00 73.75 111 MET A O 1
ATOM 866 N N . GLN A 1 112 ? -38.995 9.983 27.498 1.00 77.62 112 GLN A N 1
ATOM 867 C CA . GLN A 1 112 ? -40.216 10.458 26.853 1.00 77.62 112 GLN A CA 1
ATOM 868 C C . GLN A 1 112 ? -41.478 9.959 27.568 1.00 77.62 112 GLN A C 1
ATOM 870 O O . GLN A 1 112 ? -42.434 10.720 27.710 1.00 77.62 112 GLN A O 1
ATOM 875 N N . ARG A 1 113 ? -41.469 8.727 28.101 1.00 74.56 113 ARG A N 1
ATOM 876 C CA . ARG A 1 113 ? -42.551 8.219 28.960 1.00 74.56 113 ARG A CA 1
ATOM 877 C C . ARG A 1 113 ? -42.648 8.979 30.278 1.00 74.56 113 ARG A C 1
ATOM 879 O O . ARG A 1 113 ? -43.748 9.364 30.652 1.00 74.56 113 ARG A O 1
ATOM 886 N N . SER A 1 114 ? -41.525 9.257 30.941 1.00 72.00 114 SER A N 1
ATOM 887 C CA . SER A 1 114 ? -41.531 10.051 32.176 1.00 72.00 114 SER A CA 1
ATOM 888 C C . SER A 1 114 ? -41.967 11.499 31.941 1.00 72.00 114 SER A C 1
ATOM 890 O O . SER A 1 114 ? -42.744 12.022 32.726 1.00 72.00 114 SER A O 1
ATOM 892 N N . ILE A 1 115 ? -41.549 12.130 30.836 1.00 74.25 115 ILE A N 1
ATOM 893 C CA . ILE A 1 115 ? -41.995 13.487 30.474 1.00 74.25 115 ILE A CA 1
ATOM 894 C C . ILE A 1 115 ? -43.496 13.503 30.159 1.00 74.25 115 ILE A C 1
ATOM 896 O O . ILE A 1 115 ? -44.187 14.444 30.535 1.00 74.25 115 ILE A O 1
ATOM 900 N N . SER A 1 116 ? -44.010 12.471 29.486 1.00 73.81 116 SER A N 1
ATOM 901 C CA . SER A 1 116 ? -45.437 12.378 29.153 1.00 73.81 116 SER A CA 1
ATOM 902 C C . SER A 1 116 ? -46.290 12.163 30.402 1.00 73.81 116 SER A C 1
ATOM 904 O O . SER A 1 116 ? -47.243 12.905 30.600 1.00 73.81 116 SER A O 1
ATOM 906 N N . ALA A 1 117 ? -45.890 11.241 31.285 1.00 73.81 117 ALA A N 1
ATOM 907 C CA . ALA A 1 117 ? -46.554 11.027 32.571 1.00 73.81 117 ALA A CA 1
ATOM 908 C C . ALA A 1 117 ? -46.517 12.289 33.451 1.00 73.81 117 ALA A C 1
ATOM 910 O O . ALA A 1 117 ? -47.502 12.631 34.095 1.00 73.81 117 ALA A O 1
ATOM 911 N N . PHE A 1 118 ? -45.401 13.027 33.428 1.00 76.62 118 PHE A N 1
ATOM 912 C CA . PHE A 1 118 ? -45.280 14.296 34.140 1.00 76.62 118 PHE A CA 1
ATOM 913 C C . PHE A 1 118 ? -46.220 15.369 33.569 1.00 76.62 118 PHE A C 1
ATOM 915 O O . PHE A 1 118 ? -46.919 16.033 34.323 1.00 76.62 118 PHE A O 1
ATOM 922 N N . ARG A 1 119 ? -46.304 15.509 32.239 1.00 75.06 119 ARG A N 1
ATOM 923 C CA . ARG A 1 119 ? -47.248 16.434 31.582 1.00 75.06 119 ARG A CA 1
ATOM 924 C C . ARG A 1 119 ? -48.708 16.081 31.847 1.00 75.06 119 ARG A C 1
ATOM 926 O O . ARG A 1 119 ? -49.528 16.976 31.995 1.00 75.06 119 ARG A O 1
ATOM 933 N N . GLU A 1 120 ? -49.029 14.797 31.882 1.00 77.81 120 GLU A N 1
ATOM 934 C CA . GLU A 1 120 ? -50.376 14.325 32.192 1.00 77.81 120 GLU A CA 1
ATOM 935 C C . GLU A 1 120 ? -50.761 14.674 33.633 1.00 77.81 120 GLU A C 1
ATOM 937 O O . GLU A 1 120 ? -51.847 15.199 33.859 1.00 77.81 120 GLU A O 1
ATOM 942 N N . HIS A 1 121 ? -49.830 14.516 34.578 1.00 75.00 121 HIS A N 1
ATOM 943 C CA . HIS A 1 121 ? -50.022 14.938 35.965 1.00 75.00 121 HIS A CA 1
ATOM 944 C C . HIS A 1 121 ? -50.176 16.463 36.100 1.00 75.00 121 HIS A C 1
ATOM 946 O O . HIS A 1 121 ? -51.033 16.921 36.848 1.00 75.00 121 HIS A O 1
ATOM 952 N N . LEU A 1 122 ? -49.397 17.251 35.345 1.00 73.44 122 LEU A N 1
ATOM 953 C CA . LEU A 1 122 ? -49.516 18.717 35.312 1.00 73.44 122 LEU A CA 1
ATOM 954 C C . LEU A 1 122 ? -50.885 19.198 34.820 1.00 73.44 122 LEU A C 1
ATOM 956 O O . LEU A 1 122 ? -51.379 20.218 35.284 1.00 73.44 122 LEU A O 1
ATOM 960 N N . ASN A 1 123 ? -51.486 18.479 33.871 1.00 76.06 123 ASN A N 1
ATOM 961 C CA . ASN A 1 123 ? -52.791 18.835 33.317 1.00 76.06 123 ASN A CA 1
ATOM 962 C C . ASN A 1 123 ? -53.965 18.408 34.216 1.00 76.06 123 ASN A C 1
ATOM 964 O O . ASN A 1 123 ? -55.080 18.868 33.990 1.00 76.06 123 ASN A O 1
ATOM 968 N N . GLN A 1 124 ? -53.739 17.516 35.186 1.00 77.31 124 GLN A N 1
ATOM 969 C CA . GLN A 1 124 ? -54.774 17.016 36.100 1.00 77.31 124 GLN A CA 1
ATOM 970 C C . GLN A 1 124 ? -54.845 17.801 37.417 1.00 77.31 124 GLN A C 1
ATOM 972 O O . GLN A 1 124 ? -55.891 17.813 38.057 1.00 77.31 124 GLN A O 1
ATOM 977 N N . THR A 1 125 ? -53.765 18.466 37.828 1.00 67.25 125 THR A N 1
ATOM 978 C CA . THR A 1 125 ? -53.754 19.310 39.030 1.00 67.25 125 THR A CA 1
ATOM 979 C C . THR A 1 125 ? -54.218 20.725 38.689 1.00 67.25 125 THR A C 1
ATOM 981 O O . THR A 1 125 ? -53.502 21.460 38.012 1.00 67.25 125 THR A O 1
ATOM 984 N N . GLU A 1 126 ? -55.407 21.115 39.158 1.00 76.69 126 GLU A N 1
ATOM 985 C CA . GLU A 1 126 ? -55.988 22.447 38.911 1.00 76.69 126 GLU A CA 1
ATOM 986 C C . GLU A 1 126 ? -55.236 23.584 39.632 1.00 76.69 126 GLU A C 1
ATOM 988 O O . GLU A 1 126 ? -55.367 24.745 39.237 1.00 76.69 126 GLU A O 1
ATOM 993 N N . ASP A 1 127 ? -54.413 23.272 40.644 1.00 80.12 127 ASP A N 1
ATOM 994 C CA . ASP A 1 127 ? -53.637 24.265 41.392 1.00 80.12 127 ASP A CA 1
ATOM 995 C C . ASP A 1 127 ? -52.148 24.281 40.970 1.00 80.12 127 ASP A C 1
ATOM 997 O O . ASP A 1 127 ? -51.380 23.363 41.293 1.00 80.12 127 ASP A O 1
ATOM 1001 N N . PRO A 1 128 ? -51.681 25.334 40.271 1.00 74.75 128 PRO A N 1
ATOM 1002 C CA . PRO A 1 128 ? -50.285 25.458 39.853 1.00 74.75 128 PRO A CA 1
ATOM 1003 C C . PRO A 1 128 ? -49.297 25.525 41.031 1.00 74.75 128 PRO A C 1
ATOM 1005 O O . PRO A 1 128 ? -48.117 25.215 40.851 1.00 74.75 128 PRO A O 1
ATOM 1008 N N . ASN A 1 129 ? -49.745 25.880 42.241 1.00 76.50 129 ASN A N 1
ATOM 1009 C CA . ASN A 1 129 ? -48.874 25.929 43.418 1.00 76.50 129 ASN A CA 1
ATOM 1010 C C . ASN A 1 129 ? -48.516 24.530 43.940 1.00 76.50 129 ASN A C 1
ATOM 1012 O O . ASN A 1 129 ? -47.394 24.313 44.405 1.00 76.50 129 ASN A O 1
ATOM 1016 N N . GLU A 1 130 ? -49.425 23.562 43.805 1.00 79.56 130 GLU A N 1
ATOM 1017 C CA . GLU A 1 130 ? -49.201 22.175 44.227 1.00 79.56 130 GLU A CA 1
ATOM 1018 C C . GLU A 1 130 ? -48.142 21.494 43.348 1.00 79.56 130 GLU A C 1
ATOM 1020 O O . GLU A 1 130 ? -47.246 20.804 43.836 1.00 79.56 130 GLU A O 1
ATOM 1025 N N . THR A 1 131 ? -48.154 21.801 42.051 1.00 74.50 131 THR A N 1
ATOM 1026 C CA . THR A 1 131 ? -47.121 21.370 41.102 1.00 74.50 131 THR A CA 1
ATOM 1027 C C . THR A 1 131 ? -45.728 21.878 41.488 1.00 74.50 131 THR A C 1
ATOM 1029 O O . THR A 1 131 ? -44.756 21.116 41.482 1.00 74.50 131 THR A O 1
ATOM 1032 N N . ILE A 1 132 ? -45.612 23.172 41.809 1.00 75.88 132 ILE A N 1
ATOM 1033 C CA . ILE A 1 132 ? -44.335 23.793 42.190 1.00 75.88 132 ILE A CA 1
ATOM 1034 C C . ILE A 1 132 ? -43.826 23.185 43.503 1.00 75.88 132 ILE A C 1
ATOM 1036 O O . ILE A 1 132 ? -42.632 22.918 43.641 1.00 75.88 132 ILE A O 1
ATOM 1040 N N . TYR A 1 133 ? -44.728 22.896 44.442 1.00 80.75 133 TYR A N 1
ATOM 1041 C CA . TYR A 1 133 ? -44.399 22.220 45.693 1.00 80.75 133 TYR A CA 1
ATOM 1042 C C . TYR A 1 133 ? -43.871 20.793 45.469 1.00 80.75 133 TYR A C 1
ATOM 1044 O O . TYR A 1 133 ? -42.832 20.439 46.025 1.00 80.75 133 TYR A O 1
ATOM 1052 N N . ILE A 1 134 ? -44.515 19.993 44.610 1.00 77.62 134 ILE A N 1
ATOM 1053 C CA . ILE A 1 134 ? -44.061 18.631 44.277 1.00 77.62 134 ILE A CA 1
ATOM 1054 C C . ILE A 1 134 ? -42.691 18.661 43.585 1.00 77.62 134 ILE A C 1
ATOM 1056 O O . ILE A 1 134 ? -41.812 17.875 43.934 1.00 77.62 134 ILE A O 1
ATOM 1060 N N . LEU A 1 135 ? -42.469 19.591 42.649 1.00 75.19 135 LEU A N 1
ATOM 1061 C CA . LEU A 1 135 ? -41.168 19.768 41.991 1.00 75.19 135 LEU A CA 1
ATOM 1062 C C . LEU A 1 135 ? -40.062 20.140 42.983 1.00 75.19 135 LEU A C 1
ATOM 1064 O O . LEU A 1 135 ? -38.971 19.572 42.932 1.00 75.19 135 LEU A O 1
ATOM 1068 N N . ASN A 1 136 ? -40.350 21.053 43.911 1.00 77.38 136 ASN A N 1
ATOM 1069 C CA . ASN A 1 136 ? -39.405 21.435 44.956 1.00 77.38 136 ASN A CA 1
ATOM 1070 C C . ASN A 1 136 ? -39.133 20.283 45.928 1.00 77.38 136 ASN A C 1
ATOM 1072 O O . ASN A 1 136 ? -37.987 20.108 46.331 1.00 77.38 136 ASN A O 1
ATOM 1076 N N . LYS A 1 137 ? -40.142 19.461 46.239 1.00 81.69 137 LYS A N 1
ATOM 1077 C CA . LYS A 1 137 ? -39.998 18.264 47.076 1.00 81.69 137 LYS A CA 1
ATOM 1078 C C . LYS A 1 137 ? -39.152 17.178 46.405 1.00 81.69 137 LYS A C 1
ATOM 1080 O O . LYS A 1 137 ? -38.293 16.585 47.045 1.00 81.69 137 LYS A O 1
ATOM 1085 N N . ILE A 1 138 ? -39.339 16.949 45.105 1.00 77.25 138 ILE A N 1
ATOM 1086 C CA . ILE A 1 138 ? -38.499 16.021 44.333 1.00 77.25 138 ILE A CA 1
ATOM 1087 C C . ILE A 1 138 ? -37.061 16.544 44.271 1.00 77.25 138 ILE A C 1
ATOM 1089 O O . ILE A 1 138 ? -36.125 15.781 44.485 1.00 77.25 138 ILE A O 1
ATOM 1093 N N . ASN A 1 139 ? -36.866 17.845 44.040 1.00 75.06 139 ASN A N 1
ATOM 1094 C CA . ASN A 1 139 ? -35.531 18.440 44.068 1.00 75.06 139 ASN A CA 1
ATOM 1095 C C . ASN A 1 139 ? -34.890 18.363 45.460 1.00 75.06 139 ASN A C 1
ATOM 1097 O O . ASN A 1 139 ? -33.690 18.115 45.543 1.00 75.06 139 ASN A O 1
ATOM 1101 N N . SER A 1 140 ? -35.647 18.528 46.550 1.00 76.50 140 SER A N 1
ATOM 1102 C CA . SER A 1 140 ? -35.109 18.336 47.900 1.00 76.50 140 SER A CA 1
ATOM 1103 C C . SER A 1 140 ? -34.784 16.871 48.182 1.00 76.50 140 SER A C 1
ATOM 1105 O O . SER A 1 140 ? -33.727 16.605 48.729 1.00 76.50 140 SER A O 1
ATOM 1107 N N . GLU A 1 141 ? -35.604 15.915 47.738 1.00 78.00 141 GLU A N 1
ATOM 1108 C CA . GLU A 1 141 ? -35.326 14.475 47.887 1.00 78.00 141 GLU A CA 1
ATOM 1109 C C . GLU A 1 141 ? -34.136 14.002 47.030 1.00 78.00 141 GLU A C 1
ATOM 1111 O O . GLU A 1 141 ? -33.424 13.079 47.420 1.00 78.00 141 GLU A O 1
ATOM 1116 N N . ILE A 1 142 ? -33.887 14.635 45.877 1.00 71.94 142 ILE A N 1
ATOM 1117 C CA . ILE A 1 142 ? -32.694 14.387 45.050 1.00 71.94 142 ILE A CA 1
ATOM 1118 C C . ILE A 1 142 ? -31.440 14.990 45.701 1.00 71.94 142 ILE A C 1
ATOM 1120 O O . ILE A 1 142 ? -30.367 14.392 45.621 1.00 71.94 142 ILE A O 1
ATOM 1124 N N . ASN A 1 143 ? -31.571 16.156 46.342 1.00 68.00 143 ASN A N 1
ATOM 1125 C CA . ASN A 1 143 ? -30.456 16.868 46.972 1.00 68.00 143 ASN A CA 1
ATOM 1126 C C . ASN A 1 143 ? -30.174 16.420 48.414 1.00 68.00 143 ASN A C 1
ATOM 1128 O O . ASN A 1 143 ? -29.077 16.658 48.917 1.00 68.00 143 ASN A O 1
ATOM 1132 N N . GLU A 1 144 ? -31.113 15.738 49.071 1.00 66.62 144 GLU A N 1
ATOM 1133 C CA . GLU A 1 144 ? -30.868 14.962 50.285 1.00 66.62 144 GLU A CA 1
ATOM 1134 C C . GLU A 1 144 ? -30.069 13.703 49.916 1.00 66.62 144 GLU A C 1
ATOM 1136 O O . GLU A 1 144 ? -30.556 12.568 49.941 1.00 66.62 144 GLU A O 1
ATOM 1141 N N . GLU A 1 145 ? -28.800 13.903 49.549 1.00 54.72 145 GLU A N 1
ATOM 1142 C CA . GLU A 1 145 ? -27.834 12.819 49.457 1.00 54.72 145 GLU A CA 1
ATOM 1143 C C . GLU A 1 145 ? -27.759 12.150 50.834 1.00 54.72 145 GLU A C 1
ATOM 1145 O O . GLU A 1 145 ? -27.091 12.630 51.751 1.00 54.72 145 GLU A O 1
ATOM 1150 N N . LYS A 1 146 ? -28.458 11.016 50.988 1.00 63.12 146 LYS A N 1
ATOM 1151 C CA . LYS A 1 146 ? -28.247 10.102 52.115 1.00 63.12 146 LYS A CA 1
ATOM 1152 C C . LYS A 1 146 ? -26.735 9.934 52.260 1.00 63.12 146 LYS A C 1
ATOM 1154 O O . LYS A 1 146 ? -26.106 9.600 51.249 1.00 63.12 146 LYS A O 1
ATOM 1159 N N . PRO A 1 147 ? -26.154 10.158 53.455 1.00 58.53 147 PRO A N 1
ATOM 1160 C CA . PRO A 1 147 ? -24.711 10.118 53.639 1.00 58.53 147 PRO A CA 1
ATOM 1161 C C . PRO A 1 147 ? -24.217 8.798 53.065 1.00 58.53 147 PRO A C 1
ATOM 1163 O O . PRO A 1 147 ? -24.631 7.720 53.510 1.00 58.53 147 PRO A O 1
ATOM 1166 N N . LYS A 1 148 ? -23.438 8.894 51.982 1.00 66.62 148 LYS A N 1
ATOM 1167 C CA . LYS A 1 148 ? -22.900 7.740 51.270 1.00 66.62 148 LYS A CA 1
ATOM 1168 C C . LYS A 1 148 ? -22.127 6.964 52.322 1.00 66.62 148 LYS A C 1
ATOM 1170 O O . LYS A 1 148 ? -21.113 7.453 52.805 1.00 66.62 148 LYS A O 1
ATOM 1175 N N . LYS A 1 149 ? -22.655 5.810 52.748 1.00 72.12 149 LYS A N 1
ATOM 1176 C CA . LYS A 1 149 ? -21.948 4.920 53.673 1.00 72.12 149 LYS A CA 1
ATOM 1177 C C . LYS A 1 149 ? -20.590 4.679 53.043 1.00 72.12 149 LYS A C 1
ATOM 1179 O O . LYS A 1 149 ? -20.543 4.077 51.970 1.00 72.12 149 LYS A O 1
ATOM 1184 N N . GLU A 1 150 ? -19.542 5.210 53.662 1.00 74.38 150 GLU A N 1
ATOM 1185 C CA . GLU A 1 150 ? -18.182 5.070 53.172 1.00 74.38 150 GLU A CA 1
ATOM 1186 C C . GLU A 1 150 ? -17.916 3.576 53.034 1.00 74.38 150 GLU A C 1
ATOM 1188 O O . GLU A 1 150 ? -17.913 2.804 53.997 1.00 74.38 150 GLU A O 1
ATOM 1193 N N . VAL A 1 151 ? -17.855 3.134 51.784 1.00 77.50 151 VAL A N 1
ATOM 1194 C CA . VAL A 1 151 ? -17.509 1.764 51.458 1.00 77.50 151 VAL A CA 1
ATOM 1195 C C . VAL A 1 151 ? -16.040 1.657 51.837 1.00 77.50 151 VAL A C 1
ATOM 1197 O O . VAL A 1 151 ? -15.200 2.250 51.169 1.00 77.50 151 VAL A O 1
ATOM 1200 N N . GLY A 1 152 ? -15.752 0.988 52.957 1.00 89.25 152 GLY A N 1
ATOM 1201 C CA . GLY A 1 152 ? -14.383 0.805 53.434 1.00 89.25 152 GLY A CA 1
ATOM 1202 C C . GLY A 1 152 ? -13.491 0.212 52.342 1.00 89.25 152 GLY A C 1
ATOM 1203 O O . GLY A 1 152 ? -13.969 -0.561 51.508 1.00 89.25 152 GLY A O 1
ATOM 1204 N N . GLN A 1 153 ? -12.211 0.582 52.356 1.00 87.62 153 GLN A N 1
ATOM 1205 C CA . GLN A 1 153 ? -11.218 0.225 51.336 1.00 87.62 153 GLN A CA 1
ATOM 1206 C C . GLN A 1 153 ? -11.238 -1.273 50.976 1.00 87.62 153 GLN A C 1
ATOM 1208 O O . GLN A 1 153 ? -11.224 -1.626 49.802 1.00 87.62 153 GLN A O 1
ATOM 1213 N N . GLU A 1 154 ? -11.426 -2.147 51.968 1.00 90.75 154 GLU A N 1
ATOM 1214 C CA . GLU A 1 154 ? -11.510 -3.604 51.785 1.00 90.75 154 GLU A CA 1
ATOM 1215 C C . GLU A 1 154 ? -12.610 -4.037 50.802 1.00 90.75 154 GLU A C 1
ATOM 1217 O O . GLU A 1 154 ? -12.419 -4.953 50.003 1.00 90.75 154 GLU A O 1
ATOM 1222 N N . LYS A 1 155 ? -13.764 -3.359 50.809 1.00 90.75 155 LYS A N 1
ATOM 1223 C CA . LYS A 1 155 ? -14.865 -3.654 49.880 1.00 90.75 155 LYS A CA 1
ATOM 1224 C C . LYS A 1 155 ? -14.570 -3.155 48.470 1.00 90.75 155 LYS A C 1
ATOM 1226 O O . LYS A 1 155 ? -15.051 -3.756 47.509 1.00 90.75 155 LYS A O 1
ATOM 1231 N N . TRP A 1 156 ? -13.805 -2.071 48.335 1.00 91.12 156 TRP A N 1
ATOM 1232 C CA . TRP A 1 156 ? -13.321 -1.608 47.034 1.00 91.12 156 TRP A CA 1
ATOM 1233 C C . TRP A 1 156 ? -12.302 -2.578 46.451 1.00 91.12 156 TRP A C 1
ATOM 1235 O O . TRP A 1 156 ? -12.419 -2.925 45.277 1.00 91.12 156 TRP A O 1
ATOM 1245 N N . ASP A 1 157 ? -11.387 -3.083 47.274 1.00 93.12 157 ASP A N 1
ATOM 1246 C CA . ASP A 1 157 ? -10.399 -4.076 46.858 1.00 93.12 157 ASP A CA 1
ATOM 1247 C C . ASP A 1 157 ? -11.071 -5.401 46.472 1.00 93.12 157 ASP A C 1
ATOM 1249 O O . ASP A 1 157 ? -10.751 -5.983 45.433 1.00 93.12 157 ASP A O 1
ATOM 1253 N N . GLU A 1 158 ? -12.077 -5.850 47.230 1.00 95.31 158 GLU A N 1
ATOM 1254 C CA . GLU A 1 158 ? -12.866 -7.038 46.888 1.00 95.31 158 GLU A CA 1
ATOM 1255 C C . GLU A 1 158 ? -13.633 -6.851 45.566 1.00 95.31 158 GLU A C 1
ATOM 1257 O O . GLU A 1 158 ? -13.655 -7.746 44.710 1.00 95.31 158 GLU A O 1
ATOM 1262 N N . LEU A 1 159 ? -14.239 -5.677 45.357 1.00 92.25 159 LEU A N 1
ATOM 1263 C CA . LEU A 1 159 ? -14.944 -5.353 44.119 1.00 92.25 159 LEU A CA 1
ATOM 1264 C C . LEU A 1 159 ? -13.977 -5.292 42.929 1.00 92.25 159 LEU A C 1
ATOM 1266 O O . LEU A 1 159 ? -14.283 -5.853 41.874 1.00 92.25 159 LEU A O 1
ATOM 1270 N N . ALA A 1 160 ? -12.810 -4.667 43.102 1.00 93.44 160 ALA A N 1
ATOM 1271 C CA . ALA A 1 160 ? -11.762 -4.584 42.092 1.00 93.44 160 ALA A CA 1
ATOM 1272 C C . ALA A 1 160 ? -11.245 -5.981 41.722 1.00 93.44 160 ALA A C 1
ATOM 1274 O O . ALA A 1 160 ? -11.213 -6.333 40.542 1.00 93.44 160 ALA A O 1
ATOM 1275 N N . GLN A 1 161 ? -10.956 -6.834 42.710 1.00 95.62 161 GLN A N 1
ATOM 1276 C CA . GLN A 1 161 ? -10.587 -8.232 42.471 1.00 95.62 161 GLN A CA 1
ATOM 1277 C C . GLN A 1 161 ? -11.692 -8.991 41.729 1.00 95.62 161 GLN A C 1
ATOM 1279 O O . GLN A 1 161 ? -11.422 -9.743 40.789 1.00 95.62 161 GLN A O 1
ATOM 1284 N N . ARG A 1 162 ? -12.961 -8.794 42.101 1.00 95.44 162 ARG A N 1
ATOM 1285 C CA . ARG A 1 162 ? -14.095 -9.452 41.439 1.00 95.44 162 ARG A CA 1
ATOM 1286 C C . ARG A 1 162 ? -14.273 -8.990 39.990 1.00 95.44 162 ARG A C 1
ATOM 1288 O O . ARG A 1 162 ? -14.584 -9.826 39.140 1.00 95.44 162 ARG A O 1
ATOM 1295 N N . LEU A 1 163 ? -14.062 -7.703 39.712 1.00 93.12 163 LEU A N 1
ATOM 1296 C CA . LEU A 1 163 ? -14.072 -7.124 38.365 1.00 93.12 163 LEU A CA 1
ATOM 1297 C C . LEU A 1 163 ? -12.885 -7.602 37.521 1.00 93.12 163 LEU A C 1
ATOM 1299 O O . LEU A 1 163 ? -13.067 -7.824 36.326 1.00 93.12 163 LEU A O 1
ATOM 1303 N N . ASN A 1 164 ? -11.719 -7.833 38.131 1.00 95.25 164 ASN A N 1
ATOM 1304 C CA . ASN A 1 164 ? -10.494 -8.242 37.437 1.00 95.25 164 ASN A CA 1
ATOM 1305 C C . ASN A 1 164 ? -10.409 -9.753 37.158 1.00 95.25 164 ASN A C 1
ATOM 1307 O O . ASN A 1 164 ? -9.859 -10.153 36.130 1.00 95.25 164 ASN A O 1
ATOM 1311 N N . ARG A 1 165 ? -11.031 -10.611 37.981 1.00 94.25 165 ARG A N 1
ATOM 1312 C CA . ARG A 1 165 ? -11.024 -12.083 37.808 1.00 94.25 165 ARG A CA 1
ATOM 1313 C C . ARG A 1 165 ? -11.356 -12.578 36.384 1.00 94.25 165 ARG A C 1
ATOM 1315 O O . ARG A 1 165 ? -10.681 -13.495 35.907 1.00 94.25 165 ARG A O 1
ATOM 1322 N N . PRO A 1 166 ? -12.382 -12.062 35.675 1.00 93.31 166 PRO A N 1
ATOM 1323 C CA . PRO A 1 166 ? -12.662 -12.464 34.294 1.00 93.31 166 PRO A CA 1
ATOM 1324 C C . PRO A 1 166 ? -11.543 -12.083 33.315 1.00 93.31 166 PRO A C 1
ATOM 1326 O O . PRO A 1 166 ? -11.250 -12.856 32.400 1.00 93.31 166 PRO A O 1
ATOM 1329 N N . TYR A 1 167 ? -10.910 -10.923 33.513 1.00 92.06 167 TYR A N 1
ATOM 1330 C CA . TYR A 1 167 ? -9.811 -10.446 32.674 1.00 92.06 167 TYR A CA 1
ATOM 1331 C C . TYR A 1 167 ? -8.548 -11.270 32.896 1.00 92.06 167 TYR A C 1
ATOM 1333 O O . TYR A 1 167 ? -7.950 -11.709 31.920 1.00 92.06 167 TYR A O 1
ATOM 1341 N N . GLU A 1 168 ? -8.213 -11.594 34.145 1.00 93.81 168 GLU A N 1
ATOM 1342 C CA . GLU A 1 168 ? -7.092 -12.483 34.473 1.00 93.81 168 GLU A CA 1
ATOM 1343 C C . GLU A 1 168 ? -7.270 -13.879 33.862 1.00 93.81 168 GLU A C 1
ATOM 1345 O O . GLU A 1 168 ? -6.347 -14.428 33.262 1.00 93.81 168 GLU A O 1
ATOM 1350 N N . LYS A 1 169 ? -8.480 -14.454 33.938 1.00 94.50 169 LYS A N 1
ATOM 1351 C CA . LYS A 1 169 ? -8.783 -15.743 33.288 1.00 94.50 169 LYS A CA 1
ATOM 1352 C C . LYS A 1 169 ? -8.627 -15.672 31.769 1.00 94.50 169 LYS A C 1
ATOM 1354 O O . LYS A 1 169 ? -8.156 -16.630 31.157 1.00 94.50 169 LYS A O 1
ATOM 1359 N N . LYS A 1 170 ? -9.030 -14.557 31.154 1.00 92.38 170 LYS A N 1
ATOM 1360 C CA . LYS A 1 170 ? -8.875 -14.337 29.713 1.00 92.38 170 LYS A CA 1
ATOM 1361 C C . LYS A 1 170 ? -7.402 -14.153 29.334 1.00 92.38 170 LYS A C 1
ATOM 1363 O O . LYS A 1 170 ? -6.980 -14.762 28.358 1.00 92.38 170 LYS A O 1
ATOM 1368 N N . ALA A 1 171 ? -6.635 -13.397 30.118 1.00 92.50 171 ALA A N 1
ATOM 1369 C CA . ALA A 1 171 ? -5.202 -13.187 29.926 1.00 92.50 171 ALA A CA 1
ATOM 1370 C C . ALA A 1 171 ? -4.434 -14.515 29.984 1.00 92.50 171 ALA A C 1
ATOM 1372 O O . ALA A 1 171 ? -3.777 -14.866 29.011 1.00 92.50 171 ALA A O 1
ATOM 1373 N N . LYS A 1 172 ? -4.654 -15.333 31.024 1.00 96.81 172 LYS A N 1
ATOM 1374 C CA . LYS A 1 172 ? -4.042 -16.672 31.140 1.00 96.81 172 LYS A CA 1
ATOM 1375 C C . LYS A 1 172 ? -4.407 -17.604 29.981 1.00 96.81 172 LYS A C 1
ATOM 1377 O O . LYS A 1 172 ? -3.600 -18.421 29.550 1.00 96.81 172 LYS A O 1
ATOM 1382 N N . LYS A 1 173 ? -5.637 -17.510 29.458 1.00 96.69 173 LYS A N 1
ATOM 1383 C CA . LYS A 1 173 ? -6.056 -18.299 28.288 1.00 96.69 173 LYS A CA 1
ATOM 1384 C C . LYS A 1 173 ? -5.347 -17.841 27.010 1.00 96.69 173 LYS A C 1
ATOM 1386 O O . LYS A 1 173 ? -5.009 -18.686 26.190 1.00 96.69 173 LYS A O 1
ATOM 1391 N N . ILE A 1 174 ? -5.155 -16.534 26.835 1.00 92.25 174 ILE A N 1
ATOM 1392 C CA . ILE A 1 174 ? -4.419 -15.970 25.697 1.00 92.25 174 ILE A CA 1
ATOM 1393 C C . ILE A 1 174 ? -2.952 -16.386 25.774 1.00 92.25 174 ILE A C 1
ATOM 1395 O O . ILE A 1 174 ? -2.442 -16.925 24.802 1.00 92.25 174 ILE A O 1
ATOM 1399 N N . GLU A 1 175 ? -2.322 -16.223 26.935 1.00 96.12 175 GLU A N 1
ATOM 1400 C CA . GLU A 1 175 ? -0.936 -16.624 27.190 1.00 96.12 175 GLU A CA 1
ATOM 1401 C C . GLU A 1 175 ? -0.713 -18.113 26.889 1.00 96.12 175 GLU A C 1
ATOM 1403 O O . GLU A 1 175 ? 0.199 -18.467 26.150 1.00 96.12 175 GLU A O 1
ATOM 1408 N N . LYS A 1 176 ? -1.625 -18.992 27.333 1.00 97.75 176 LYS A N 1
ATOM 1409 C CA . LYS A 1 176 ? -1.566 -20.422 26.999 1.00 97.75 176 LYS A CA 1
ATOM 1410 C C . LYS A 1 176 ? -1.622 -20.689 25.488 1.00 97.75 176 LYS A C 1
ATOM 1412 O O . LYS A 1 176 ? -0.888 -21.540 25.004 1.00 97.75 176 LYS A O 1
ATOM 1417 N N . ILE A 1 177 ? -2.481 -19.979 24.749 1.00 95.06 177 ILE A N 1
ATOM 1418 C CA . ILE A 1 177 ? -2.602 -20.129 23.287 1.00 95.06 177 ILE A CA 1
ATOM 1419 C C . ILE A 1 177 ? -1.348 -19.609 22.573 1.00 95.06 177 ILE A C 1
ATOM 1421 O O . ILE A 1 177 ? -0.952 -20.177 21.558 1.00 95.06 177 ILE A O 1
ATOM 1425 N N . VAL A 1 178 ? -0.750 -18.523 23.066 1.00 94.81 178 VAL A N 1
ATOM 1426 C CA . VAL A 1 178 ? 0.495 -17.971 22.516 1.00 94.81 178 VAL A CA 1
ATOM 1427 C C . VAL A 1 178 ? 1.634 -18.967 22.714 1.00 94.81 178 VAL A C 1
ATOM 1429 O O . VAL A 1 178 ? 2.248 -19.349 21.725 1.00 94.81 178 VAL A O 1
ATOM 1432 N N . ASN A 1 179 ? 1.818 -19.489 23.929 1.00 96.88 179 ASN A N 1
ATOM 1433 C CA . ASN A 1 179 ? 2.864 -20.475 24.209 1.00 96.88 179 ASN A CA 1
ATOM 1434 C C . ASN A 1 179 ? 2.677 -21.766 23.399 1.00 96.88 179 ASN A C 1
ATOM 1436 O O . ASN A 1 179 ? 3.637 -22.280 22.838 1.00 96.88 179 ASN A O 1
ATOM 1440 N N . GLU A 1 180 ? 1.445 -22.271 23.274 1.00 96.88 180 GLU A N 1
ATOM 1441 C CA . GLU A 1 180 ? 1.152 -23.457 22.453 1.00 96.88 180 GLU A CA 1
ATOM 1442 C C . GLU A 1 180 ? 1.502 -23.216 20.973 1.00 96.88 180 GLU A C 1
ATOM 1444 O O . GLU A 1 180 ? 2.120 -24.063 20.333 1.00 96.88 180 GLU A O 1
ATOM 1449 N N . ARG A 1 181 ? 1.200 -22.023 20.440 1.00 92.25 181 ARG A N 1
ATOM 1450 C CA . ARG A 1 181 ? 1.579 -21.642 19.070 1.00 92.25 181 ARG A CA 1
ATOM 1451 C C . ARG A 1 181 ? 3.079 -21.468 18.886 1.00 92.25 181 ARG A C 1
ATOM 1453 O O . ARG A 1 181 ? 3.583 -21.820 17.825 1.00 92.25 181 ARG A O 1
ATOM 1460 N N . GLU A 1 182 ? 3.775 -20.895 19.859 1.00 93.50 182 GLU A N 1
ATOM 1461 C CA . GLU A 1 182 ? 5.230 -20.737 19.811 1.00 93.50 182 GLU A CA 1
ATOM 1462 C C . GLU A 1 182 ? 5.930 -22.093 19.871 1.00 93.50 182 GLU A C 1
ATOM 1464 O O . GLU A 1 182 ? 6.843 -22.344 19.087 1.00 93.50 182 GLU A O 1
ATOM 1469 N N . GLU A 1 183 ? 5.460 -23.006 20.723 1.00 95.25 183 GLU A N 1
ATOM 1470 C CA . GLU A 1 183 ? 5.947 -24.383 20.751 1.00 95.25 183 GLU A CA 1
ATOM 1471 C C . GLU A 1 183 ? 5.695 -25.108 19.426 1.00 95.25 183 GLU A C 1
ATOM 1473 O O . GLU A 1 183 ? 6.597 -25.773 18.914 1.00 95.25 183 GLU A O 1
ATOM 1478 N N . ASP A 1 184 ? 4.497 -24.975 18.854 1.00 91.19 184 ASP A N 1
ATOM 1479 C CA . ASP A 1 184 ? 4.167 -25.552 17.550 1.00 91.19 184 ASP A CA 1
ATOM 1480 C C . ASP A 1 184 ? 5.011 -24.937 16.433 1.00 91.19 184 ASP A C 1
ATOM 1482 O O . ASP A 1 184 ? 5.443 -25.652 15.529 1.00 91.19 184 ASP A O 1
ATOM 1486 N N . TYR A 1 185 ? 5.285 -23.631 16.488 1.00 84.88 185 TYR A N 1
ATOM 1487 C CA . TYR A 1 185 ? 6.176 -22.966 15.545 1.00 84.88 185 TYR A CA 1
ATOM 1488 C C . TYR A 1 185 ? 7.595 -23.512 15.691 1.00 84.88 185 TYR A C 1
ATOM 1490 O O . TYR A 1 185 ? 8.165 -23.964 14.710 1.00 84.88 185 TYR A O 1
ATOM 1498 N N . CYS A 1 186 ? 8.147 -23.593 16.900 1.00 85.06 186 CYS A N 1
ATOM 1499 C CA . CYS A 1 186 ? 9.479 -24.152 17.134 1.00 85.06 186 CYS A CA 1
ATOM 1500 C C . CYS A 1 186 ? 9.597 -25.629 16.714 1.00 85.06 186 CYS A C 1
ATOM 1502 O O . CYS A 1 186 ? 10.620 -26.017 16.153 1.00 85.06 186 CYS A O 1
ATOM 1504 N N . LYS A 1 187 ? 8.560 -26.450 16.935 1.00 88.81 187 LYS A N 1
ATOM 1505 C CA . LYS A 1 187 ? 8.537 -27.869 16.526 1.00 88.81 187 LYS A CA 1
ATOM 1506 C C . LYS A 1 187 ? 8.388 -28.040 15.010 1.00 88.81 187 LYS A C 1
ATOM 1508 O O . LYS A 1 187 ? 9.023 -28.922 14.437 1.00 88.81 187 LYS A O 1
ATOM 1513 N N . ASN A 1 188 ? 7.566 -27.212 14.362 1.00 83.56 188 ASN A N 1
ATOM 1514 C CA . ASN A 1 188 ? 7.252 -27.334 12.933 1.00 83.56 188 ASN A CA 1
ATOM 1515 C C . ASN A 1 188 ? 8.149 -26.486 12.025 1.00 83.56 188 ASN A C 1
ATOM 1517 O O . ASN A 1 188 ? 8.123 -26.667 10.807 1.00 83.56 188 ASN A O 1
ATOM 1521 N N . ASN A 1 189 ? 8.939 -25.562 12.572 1.00 76.56 189 ASN A N 1
ATOM 1522 C CA . ASN A 1 189 ? 9.841 -24.731 11.790 1.00 76.56 189 ASN A CA 1
ATOM 1523 C C . ASN A 1 189 ? 11.113 -25.519 11.449 1.00 76.56 189 ASN A C 1
ATOM 1525 O O . ASN A 1 189 ? 12.203 -25.269 11.952 1.00 76.56 189 ASN A O 1
ATOM 1529 N N . THR A 1 190 ? 10.967 -26.474 10.529 1.00 70.62 190 THR A N 1
ATOM 1530 C CA . THR A 1 190 ? 12.074 -27.170 9.858 1.00 70.62 190 THR A CA 1
ATOM 1531 C C . THR A 1 190 ? 12.775 -26.277 8.831 1.00 70.62 190 THR A C 1
ATOM 1533 O O . THR A 1 190 ? 13.559 -26.771 8.018 1.00 70.62 190 THR A O 1
ATOM 1536 N N . PHE A 1 191 ? 12.469 -24.974 8.808 1.00 71.75 191 PHE A N 1
ATOM 1537 C CA . PHE A 1 191 ? 13.129 -24.008 7.948 1.00 71.75 191 PHE A CA 1
ATOM 1538 C C . PHE A 1 191 ? 14.557 -23.805 8.442 1.00 71.75 191 PHE A C 1
ATOM 1540 O O . PHE A 1 191 ? 14.867 -22.913 9.225 1.00 71.75 191 PHE A O 1
ATOM 1547 N N . GLN A 1 192 ? 15.441 -24.668 7.964 1.00 75.38 192 GLN A N 1
ATOM 1548 C CA . GLN A 1 192 ? 16.857 -24.381 7.920 1.00 75.38 192 GLN A CA 1
ATOM 1549 C C . GLN A 1 192 ? 17.047 -23.479 6.699 1.00 75.38 192 GLN A C 1
ATOM 1551 O O . GLN A 1 192 ? 16.969 -23.988 5.576 1.00 75.38 192 GLN A O 1
ATOM 1556 N N . PRO A 1 193 ? 17.212 -22.149 6.862 1.00 77.44 193 PRO A N 1
ATOM 1557 C CA . PRO A 1 193 ? 17.484 -21.292 5.721 1.00 77.44 193 PRO A CA 1
ATOM 1558 C C . PRO A 1 193 ? 18.708 -21.860 5.012 1.00 77.44 193 PRO A C 1
ATOM 1560 O O . PRO A 1 193 ? 19.781 -21.982 5.605 1.00 77.44 193 PRO A O 1
ATOM 1563 N N . VAL A 1 194 ? 18.542 -22.257 3.751 1.00 80.62 194 VAL A N 1
ATOM 1564 C CA . VAL A 1 194 ? 19.660 -22.724 2.937 1.00 80.62 194 VAL A CA 1
ATOM 1565 C C . VAL A 1 194 ? 20.535 -21.503 2.693 1.00 80.62 194 VAL A C 1
ATOM 1567 O O . VAL A 1 194 ? 20.266 -20.694 1.807 1.00 80.62 194 VAL A O 1
ATOM 1570 N N . ILE A 1 195 ? 21.554 -21.331 3.537 1.00 81.19 195 ILE A N 1
ATOM 1571 C CA . ILE A 1 195 ? 22.505 -20.235 3.406 1.00 81.19 195 ILE A CA 1
ATOM 1572 C C . ILE A 1 195 ? 23.195 -20.423 2.059 1.00 81.19 195 ILE A C 1
ATOM 1574 O O . ILE A 1 195 ? 23.847 -21.447 1.815 1.00 81.19 195 ILE A O 1
ATOM 1578 N N . ASN A 1 196 ? 23.011 -19.443 1.176 1.00 86.56 196 ASN A N 1
ATOM 1579 C CA . ASN A 1 196 ? 23.622 -19.453 -0.142 1.00 86.56 196 ASN A CA 1
ATOM 1580 C C . ASN A 1 196 ? 25.147 -19.572 0.010 1.00 86.56 196 ASN A C 1
ATOM 1582 O O . ASN A 1 196 ? 25.725 -19.046 0.963 1.00 86.56 196 ASN A O 1
ATOM 1586 N N . GLU A 1 197 ? 25.804 -20.269 -0.909 1.00 84.56 197 GLU A N 1
ATOM 1587 C CA . GLU A 1 197 ? 27.243 -20.539 -0.840 1.00 84.56 197 GLU A CA 1
ATOM 1588 C C . GLU A 1 197 ? 28.060 -19.242 -0.731 1.00 84.56 197 GLU A C 1
ATOM 1590 O O . GLU A 1 197 ? 28.987 -19.156 0.068 1.00 84.56 197 GLU A O 1
ATOM 1595 N N . ARG A 1 198 ? 27.603 -18.174 -1.398 1.00 79.62 198 ARG A N 1
ATOM 1596 C CA . ARG A 1 198 ? 28.158 -16.817 -1.271 1.00 79.62 198 ARG A CA 1
ATOM 1597 C C . ARG A 1 198 ? 28.091 -16.268 0.157 1.00 79.62 198 ARG A C 1
ATOM 1599 O O . ARG A 1 198 ? 29.056 -15.698 0.648 1.00 79.62 198 ARG A O 1
ATOM 1606 N N . SER A 1 199 ? 26.964 -16.442 0.844 1.00 81.69 199 SER A N 1
ATOM 1607 C CA . SER A 1 199 ? 26.812 -16.003 2.236 1.00 81.69 199 SER A CA 1
ATOM 1608 C C . SER A 1 199 ? 27.679 -16.836 3.181 1.00 81.69 199 SER A C 1
ATOM 1610 O O . SER A 1 199 ? 28.209 -16.292 4.142 1.00 81.69 199 SER A O 1
ATOM 1612 N N . ARG A 1 200 ? 27.887 -18.127 2.883 1.00 86.69 200 ARG A N 1
ATOM 1613 C CA . ARG A 1 200 ? 28.864 -18.963 3.600 1.00 86.69 200 ARG 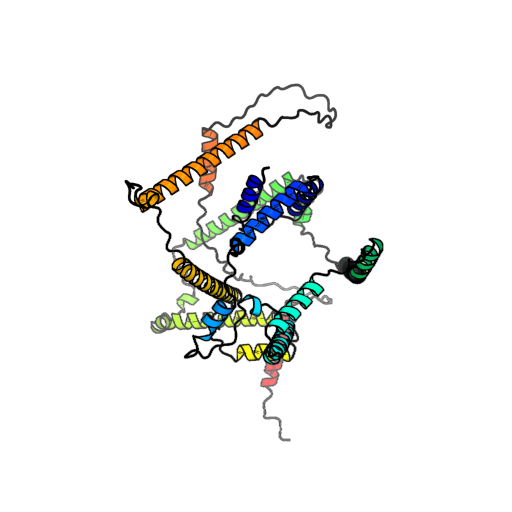A CA 1
ATOM 1614 C C . ARG A 1 200 ? 30.295 -18.470 3.398 1.00 86.69 200 ARG A C 1
ATOM 1616 O O . ARG A 1 200 ? 31.027 -18.370 4.373 1.00 86.69 200 ARG A O 1
ATOM 1623 N N . GLN A 1 201 ? 30.664 -18.098 2.174 1.00 82.00 201 GLN A N 1
ATOM 1624 C CA . GLN A 1 201 ? 31.984 -17.539 1.866 1.00 82.00 201 GLN A CA 1
ATOM 1625 C C . GLN A 1 201 ? 32.224 -16.191 2.560 1.00 82.00 201 GLN A C 1
ATOM 1627 O O . GLN A 1 201 ? 33.327 -15.949 3.041 1.00 82.00 201 GLN A O 1
ATOM 1632 N N . LEU A 1 202 ? 31.197 -15.345 2.694 1.00 78.06 202 LEU A N 1
ATOM 1633 C CA . LEU A 1 202 ? 31.297 -14.083 3.440 1.00 78.06 202 LEU A CA 1
ATOM 1634 C C . LEU A 1 202 ? 31.481 -14.288 4.951 1.00 78.06 202 LEU A C 1
ATOM 1636 O O . LEU A 1 202 ? 32.003 -13.408 5.618 1.00 78.06 202 LEU A O 1
ATOM 1640 N N . ILE A 1 203 ? 31.058 -15.425 5.508 1.00 82.56 203 ILE A N 1
ATOM 1641 C CA . ILE A 1 203 ? 31.219 -15.744 6.939 1.00 82.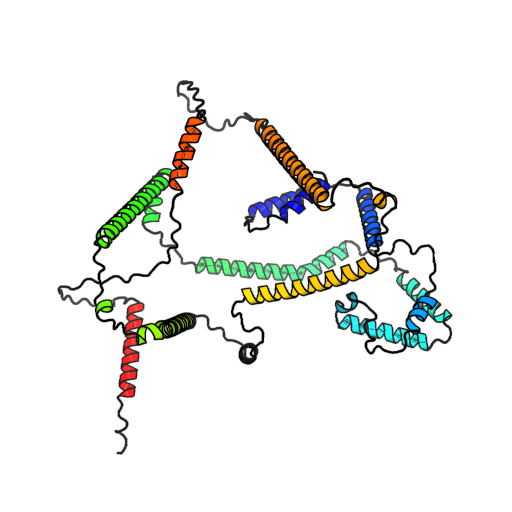56 203 ILE A CA 1
ATOM 1642 C C . ILE A 1 203 ? 32.467 -16.622 7.154 1.00 82.56 203 ILE A C 1
ATOM 1644 O O . ILE A 1 203 ? 32.625 -17.246 8.201 1.00 82.56 203 ILE A O 1
ATOM 1648 N N . SER A 1 204 ? 33.375 -16.689 6.173 1.00 83.50 204 SER A N 1
ATOM 1649 C CA . SER A 1 204 ? 34.603 -17.471 6.316 1.00 83.50 204 SER A CA 1
ATOM 1650 C C . SER A 1 204 ? 35.373 -17.005 7.560 1.00 83.50 204 SER A C 1
ATOM 1652 O O . SER A 1 204 ? 35.636 -15.805 7.698 1.00 83.50 204 SER A O 1
ATOM 1654 N N . PRO A 1 205 ? 35.720 -17.919 8.485 1.00 78.50 205 PRO A N 1
ATOM 1655 C CA . PRO A 1 205 ? 36.447 -17.561 9.695 1.00 78.50 205 PRO A CA 1
ATOM 1656 C C . PRO A 1 205 ? 37.805 -16.983 9.288 1.00 78.50 205 PRO A C 1
ATOM 1658 O O . PRO A 1 205 ? 38.650 -17.696 8.755 1.00 78.50 205 PRO A O 1
ATOM 1661 N N . GLY A 1 206 ? 37.979 -15.674 9.479 1.00 83.75 206 GLY A N 1
ATOM 1662 C CA . GLY A 1 206 ? 39.195 -14.946 9.106 1.00 83.75 206 GLY A CA 1
ATOM 1663 C C . GLY A 1 206 ? 38.976 -13.692 8.258 1.00 83.75 206 GLY A C 1
ATOM 1664 O O . GLY A 1 206 ? 39.871 -12.858 8.222 1.00 83.75 206 GLY A O 1
ATOM 1665 N N . SER A 1 207 ? 37.810 -13.498 7.626 1.00 86.94 207 SER A N 1
ATOM 1666 C CA . SER A 1 207 ? 37.522 -12.230 6.936 1.00 86.94 207 SER A CA 1
ATOM 1667 C C . SER A 1 207 ? 37.004 -11.178 7.916 1.00 86.94 207 SER A C 1
ATOM 1669 O O . SER A 1 207 ? 35.968 -11.382 8.570 1.00 86.94 207 SER A O 1
ATOM 1671 N N . THR A 1 208 ? 37.673 -10.028 7.986 1.00 92.06 208 THR A N 1
ATOM 1672 C CA . THR A 1 208 ? 37.161 -8.878 8.741 1.00 92.06 208 THR A CA 1
ATOM 1673 C C . THR A 1 208 ? 35.881 -8.338 8.088 1.00 92.06 208 THR A C 1
ATOM 1675 O O . THR A 1 208 ? 35.482 -8.753 6.993 1.00 92.06 208 THR A O 1
ATOM 1678 N N . LEU A 1 209 ? 35.141 -7.471 8.784 1.00 86.62 209 LEU A N 1
ATOM 1679 C CA . LEU A 1 209 ? 33.968 -6.826 8.182 1.00 86.62 209 LEU A CA 1
ATOM 1680 C C . LEU A 1 209 ? 34.380 -5.963 6.977 1.00 86.62 209 LEU A C 1
ATOM 1682 O O . LEU A 1 209 ? 33.697 -5.980 5.955 1.00 86.62 209 LEU A O 1
ATOM 1686 N N . ASP A 1 210 ? 35.532 -5.302 7.064 1.00 90.75 210 ASP A N 1
ATOM 1687 C CA . ASP A 1 210 ? 36.060 -4.436 6.009 1.00 90.75 210 ASP A CA 1
ATOM 1688 C C . ASP A 1 210 ? 36.451 -5.226 4.753 1.00 90.75 210 ASP A C 1
ATOM 1690 O O . ASP A 1 210 ? 36.153 -4.805 3.632 1.00 90.75 210 ASP A O 1
ATOM 1694 N N . ASP A 1 211 ? 37.002 -6.434 4.912 1.00 88.00 211 ASP A N 1
ATOM 1695 C CA . ASP A 1 211 ? 37.276 -7.344 3.788 1.00 88.00 211 ASP A CA 1
ATOM 1696 C C . ASP A 1 211 ? 35.984 -7.753 3.060 1.00 88.00 211 ASP A C 1
ATOM 1698 O O . ASP A 1 211 ? 35.928 -7.850 1.831 1.00 88.00 211 ASP A O 1
ATOM 1702 N N . ARG A 1 212 ? 34.889 -7.953 3.801 1.00 85.06 212 ARG A N 1
ATOM 1703 C CA . ARG A 1 212 ? 33.578 -8.276 3.211 1.00 85.06 212 ARG A CA 1
ATOM 1704 C C . ARG A 1 212 ? 32.968 -7.091 2.472 1.00 85.06 212 ARG A C 1
ATOM 1706 O O . ARG A 1 212 ? 32.366 -7.261 1.413 1.00 85.06 212 ARG A O 1
ATOM 1713 N N . VAL A 1 213 ? 33.096 -5.890 3.030 1.00 89.62 213 VAL A N 1
ATOM 1714 C CA . VAL A 1 213 ? 32.582 -4.672 2.393 1.00 89.62 213 VAL A CA 1
ATOM 1715 C C . VAL A 1 213 ? 33.383 -4.367 1.129 1.00 89.62 213 VAL A C 1
ATOM 1717 O O . VAL A 1 213 ? 32.793 -4.114 0.078 1.00 89.62 213 VAL A O 1
ATOM 1720 N N . SER A 1 214 ? 34.711 -4.462 1.190 1.00 92.19 214 SER A N 1
ATOM 1721 C CA . SER A 1 214 ? 35.584 -4.216 0.039 1.00 92.19 214 SER A CA 1
ATOM 1722 C C . SER A 1 214 ? 35.344 -5.218 -1.093 1.00 92.19 214 SER A C 1
ATOM 1724 O O . SER A 1 214 ? 35.147 -4.803 -2.237 1.00 92.19 214 SER A O 1
ATOM 1726 N N . THR A 1 215 ? 35.247 -6.518 -0.794 1.00 88.12 215 THR A N 1
ATOM 1727 C CA . THR A 1 215 ? 34.900 -7.545 -1.795 1.00 88.12 215 THR A CA 1
ATOM 1728 C C . THR A 1 215 ? 33.541 -7.278 -2.443 1.00 88.12 215 THR A C 1
ATOM 1730 O O . THR A 1 215 ? 33.428 -7.327 -3.669 1.00 88.12 215 THR A O 1
ATOM 1733 N N . PHE A 1 216 ? 32.525 -6.897 -1.662 1.00 87.50 216 PHE A N 1
ATOM 1734 C CA . PHE A 1 216 ? 31.212 -6.532 -2.196 1.00 87.50 216 PHE A CA 1
ATOM 1735 C C . PHE A 1 216 ? 31.267 -5.317 -3.134 1.00 87.50 216 PHE A C 1
ATOM 1737 O O . PHE A 1 216 ? 30.647 -5.329 -4.201 1.00 87.50 216 PHE A O 1
ATOM 1744 N N . VAL A 1 217 ? 32.015 -4.274 -2.763 1.00 93.56 217 VAL A N 1
ATOM 1745 C CA . VAL A 1 217 ? 32.186 -3.074 -3.595 1.00 93.56 217 VAL A CA 1
ATOM 1746 C C . VAL A 1 217 ? 32.892 -3.425 -4.906 1.00 93.56 217 VAL A C 1
ATOM 1748 O O . VAL A 1 217 ? 32.412 -3.033 -5.969 1.00 93.56 217 VAL A O 1
ATOM 1751 N N . VAL A 1 218 ? 33.965 -4.220 -4.860 1.00 94.19 218 VAL A N 1
ATOM 1752 C CA . VAL A 1 218 ? 34.705 -4.662 -6.054 1.00 94.19 218 VAL A CA 1
ATOM 1753 C C . VAL A 1 218 ? 33.819 -5.497 -6.983 1.00 94.19 218 VAL A C 1
ATOM 1755 O O . VAL A 1 218 ? 33.774 -5.242 -8.188 1.00 94.19 218 VAL A O 1
ATOM 1758 N N . GLU A 1 219 ? 33.061 -6.456 -6.448 1.00 89.56 219 GLU A N 1
ATOM 1759 C CA . GLU A 1 219 ? 32.121 -7.259 -7.240 1.00 89.56 219 GLU A CA 1
ATOM 1760 C C . GLU A 1 219 ? 31.026 -6.399 -7.880 1.00 89.56 219 GLU A C 1
ATOM 1762 O O . GLU A 1 219 ? 30.684 -6.591 -9.051 1.00 89.56 219 GLU A O 1
ATOM 1767 N N . LYS A 1 220 ? 30.493 -5.424 -7.134 1.00 93.81 220 LYS A N 1
ATOM 1768 C CA . LYS A 1 220 ? 29.486 -4.486 -7.638 1.00 93.81 220 LYS A CA 1
ATOM 1769 C C . LYS A 1 220 ? 30.049 -3.632 -8.773 1.00 93.81 220 LYS A C 1
ATOM 1771 O O . LYS A 1 220 ? 29.392 -3.516 -9.807 1.00 93.81 220 LYS A O 1
ATOM 1776 N N . MET A 1 221 ? 31.257 -3.088 -8.614 1.00 94.75 221 MET A N 1
ATOM 1777 C CA . MET A 1 221 ? 31.927 -2.302 -9.655 1.00 94.75 221 MET A CA 1
ATOM 1778 C C . MET A 1 221 ? 32.185 -3.141 -10.908 1.00 94.75 221 MET A C 1
ATOM 1780 O O . MET A 1 221 ? 31.817 -2.726 -12.005 1.00 94.75 221 MET A O 1
ATOM 1784 N N . LYS A 1 222 ? 32.684 -4.373 -10.750 1.00 96.88 222 LYS A N 1
ATOM 1785 C CA . LYS A 1 222 ? 32.890 -5.316 -11.859 1.00 96.88 222 LYS A CA 1
ATOM 1786 C C . LYS A 1 222 ? 31.589 -5.647 -12.599 1.00 96.88 222 LYS A C 1
ATOM 1788 O O . LYS A 1 222 ? 31.578 -5.767 -13.822 1.00 96.88 222 LYS A O 1
ATOM 1793 N N . HIS A 1 223 ? 30.478 -5.796 -11.877 1.00 93.44 223 HIS A N 1
ATOM 1794 C CA . HIS A 1 223 ? 29.166 -6.055 -12.479 1.00 93.44 223 HIS A CA 1
ATOM 1795 C C . HIS A 1 223 ? 28.628 -4.849 -13.255 1.00 93.44 223 HIS A C 1
ATOM 1797 O O . HIS A 1 223 ? 28.086 -5.011 -14.349 1.00 93.44 223 HIS A O 1
ATOM 1803 N N . ILE A 1 224 ? 28.794 -3.642 -12.707 1.00 94.06 224 ILE A N 1
ATOM 1804 C CA . ILE A 1 224 ? 28.433 -2.391 -13.386 1.00 94.06 224 ILE A CA 1
ATOM 1805 C C . ILE A 1 224 ? 29.255 -2.237 -14.667 1.00 94.06 224 ILE A C 1
ATOM 1807 O O . ILE A 1 224 ? 28.689 -1.973 -15.726 1.00 94.06 224 ILE A O 1
ATOM 1811 N N . GLU A 1 225 ? 30.565 -2.466 -14.594 1.00 96.88 225 GLU A N 1
ATOM 1812 C CA . GLU A 1 225 ? 31.459 -2.388 -15.746 1.00 96.88 225 GLU A CA 1
ATOM 1813 C C . GLU A 1 225 ? 31.092 -3.415 -16.823 1.00 96.88 225 GLU A C 1
ATOM 1815 O O . GLU A 1 225 ? 30.974 -3.061 -17.997 1.00 96.88 225 GLU A O 1
ATOM 1820 N N . LYS A 1 226 ? 30.803 -4.664 -16.435 1.00 97.38 226 LYS A N 1
ATOM 1821 C CA . LYS A 1 226 ? 30.343 -5.701 -17.367 1.00 97.38 226 LYS A CA 1
ATOM 1822 C C . LYS A 1 226 ? 29.050 -5.295 -18.075 1.00 97.38 226 LYS A C 1
ATOM 1824 O O . LYS A 1 226 ? 28.970 -5.403 -19.296 1.00 97.38 226 LYS A O 1
ATOM 1829 N N . LYS A 1 227 ? 28.060 -4.779 -17.338 1.00 95.06 227 LYS A N 1
ATOM 1830 C CA . LYS A 1 227 ? 26.816 -4.276 -17.939 1.00 95.06 227 LYS A CA 1
ATOM 1831 C C . LYS A 1 227 ? 27.072 -3.105 -18.878 1.00 95.06 227 LYS A C 1
ATOM 1833 O O . LYS A 1 227 ? 26.502 -3.072 -19.960 1.00 95.06 227 LYS A O 1
ATOM 1838 N N . LYS A 1 228 ? 27.943 -2.168 -18.499 1.00 96.19 228 LYS A N 1
ATOM 1839 C CA . LYS A 1 228 ? 28.323 -1.035 -19.352 1.00 96.19 228 LYS A CA 1
ATOM 1840 C C . LYS A 1 228 ? 28.958 -1.514 -20.661 1.00 96.19 228 LYS A C 1
ATOM 1842 O O . LYS A 1 228 ? 28.613 -1.004 -21.720 1.00 96.19 228 LYS A O 1
ATOM 1847 N N . GLN A 1 229 ? 29.823 -2.528 -20.606 1.00 96.75 229 GLN A N 1
ATOM 1848 C CA . GLN A 1 229 ? 30.404 -3.151 -21.799 1.00 96.75 229 GLN A CA 1
ATOM 1849 C C . GLN A 1 229 ? 29.358 -3.885 -22.651 1.00 96.75 229 GLN A C 1
ATOM 1851 O O . GLN A 1 229 ? 29.410 -3.807 -23.874 1.00 96.75 229 GLN A O 1
ATOM 1856 N N . GLU A 1 230 ? 28.408 -4.595 -22.037 1.00 95.62 230 GLU A N 1
ATOM 1857 C CA . GLU A 1 230 ? 27.295 -5.237 -22.753 1.00 95.62 230 GLU A CA 1
ATOM 1858 C C . GLU A 1 230 ? 26.417 -4.200 -23.462 1.00 95.62 230 GLU A C 1
ATOM 1860 O O . GLU A 1 230 ? 26.138 -4.357 -24.647 1.00 95.62 230 GLU A O 1
ATOM 1865 N N . PHE A 1 231 ? 26.064 -3.106 -22.783 1.00 93.75 231 PHE A N 1
ATOM 1866 C CA . PHE A 1 231 ? 25.330 -1.993 -23.384 1.00 93.75 231 PHE A CA 1
ATOM 1867 C C . PHE A 1 231 ? 26.105 -1.338 -24.520 1.00 93.75 231 PHE A C 1
ATOM 1869 O O . PHE A 1 231 ? 25.547 -1.175 -25.594 1.00 93.75 231 PHE A O 1
ATOM 1876 N N . SER A 1 232 ? 27.394 -1.052 -24.337 1.00 94.12 232 SER A N 1
ATOM 1877 C CA . SER A 1 232 ? 28.233 -0.482 -25.396 1.00 94.12 232 SER A CA 1
ATOM 1878 C C . SER A 1 232 ? 28.304 -1.399 -26.624 1.00 94.12 232 SER A C 1
ATOM 1880 O O . SER A 1 232 ? 28.197 -0.922 -27.748 1.00 94.12 232 SER A O 1
ATOM 1882 N N . LYS A 1 233 ? 28.382 -2.724 -26.436 1.00 94.31 233 LYS A N 1
ATOM 1883 C CA . LYS A 1 233 ? 28.311 -3.695 -27.543 1.00 94.31 233 LYS A CA 1
ATOM 1884 C C . LYS A 1 233 ? 26.939 -3.723 -28.214 1.00 94.31 233 LYS A C 1
ATOM 1886 O O . LYS A 1 233 ? 26.862 -3.951 -29.420 1.00 94.31 233 LYS A O 1
ATOM 1891 N N . ILE A 1 234 ? 25.855 -3.557 -27.456 1.00 89.81 234 ILE A N 1
ATOM 1892 C CA . ILE A 1 234 ? 24.500 -3.453 -28.013 1.00 89.81 234 ILE A CA 1
ATOM 1893 C C . ILE A 1 234 ? 24.385 -2.162 -28.823 1.00 89.81 234 ILE A C 1
ATOM 1895 O O . ILE A 1 234 ? 23.988 -2.230 -29.978 1.00 89.81 234 ILE A O 1
ATOM 1899 N N . GLU A 1 235 ? 24.828 -1.028 -28.284 1.00 88.50 235 GLU A N 1
ATOM 1900 C CA . GLU A 1 235 ? 24.840 0.266 -28.968 1.00 88.50 235 GLU A CA 1
ATOM 1901 C C . GLU A 1 235 ? 25.673 0.222 -30.251 1.00 88.50 235 GLU A C 1
ATOM 1903 O O . GLU A 1 235 ? 25.181 0.627 -31.295 1.00 88.50 235 GLU A O 1
ATOM 1908 N N . GLU A 1 236 ? 26.886 -0.339 -30.236 1.00 89.88 236 GLU A N 1
ATOM 1909 C CA . GLU A 1 236 ? 27.706 -0.524 -31.446 1.00 89.88 236 GLU A CA 1
ATOM 1910 C C . GLU A 1 236 ? 27.010 -1.403 -32.499 1.00 89.88 236 GLU A C 1
ATOM 1912 O O . GLU A 1 236 ? 27.158 -1.192 -33.707 1.00 89.88 236 GLU A O 1
ATOM 1917 N N . ASN A 1 237 ? 26.227 -2.391 -32.058 1.00 84.38 237 ASN A N 1
ATOM 1918 C CA . ASN A 1 237 ? 25.446 -3.237 -32.952 1.00 84.38 237 ASN A CA 1
ATOM 1919 C C . ASN A 1 237 ? 24.176 -2.544 -33.471 1.00 84.38 237 ASN A C 1
ATOM 1921 O O . ASN A 1 237 ? 23.842 -2.732 -34.641 1.00 84.38 237 ASN A O 1
ATOM 1925 N N . GLU A 1 238 ? 23.502 -1.735 -32.652 1.00 80.69 238 GLU A N 1
ATOM 1926 C CA . GLU A 1 238 ? 22.297 -0.967 -32.998 1.00 80.69 238 GLU A CA 1
ATOM 1927 C C . GLU A 1 238 ? 22.613 0.291 -33.828 1.00 80.69 238 GLU A C 1
ATOM 1929 O O . GLU A 1 238 ? 21.820 0.687 -34.680 1.00 80.69 238 GLU A O 1
ATOM 1934 N N . LEU A 1 239 ? 23.806 0.874 -33.666 1.00 75.75 239 LEU A N 1
ATOM 1935 C CA . LEU A 1 239 ? 24.344 1.988 -34.462 1.00 75.75 239 LEU A CA 1
ATOM 1936 C C . LEU A 1 239 ? 24.691 1.588 -35.899 1.00 75.75 239 LEU A C 1
ATOM 1938 O O . LEU A 1 239 ? 25.068 2.430 -36.718 1.00 75.75 239 LEU A O 1
ATOM 1942 N N . LYS A 1 240 ? 24.503 0.320 -36.275 1.00 68.81 240 LYS A N 1
ATOM 1943 C CA . LYS A 1 240 ? 24.311 -0.028 -37.680 1.00 68.81 240 LYS A CA 1
ATOM 1944 C C . LYS A 1 240 ? 22.988 0.622 -38.091 1.00 68.81 240 LYS A C 1
ATOM 1946 O O . LYS A 1 240 ? 21.943 0.003 -37.961 1.00 68.81 240 LYS A O 1
ATOM 1951 N N . PHE A 1 241 ? 23.035 1.857 -38.610 1.00 66.25 241 PHE A N 1
ATOM 1952 C CA . PHE A 1 241 ? 21.921 2.691 -39.118 1.00 66.25 241 PHE A CA 1
ATOM 1953 C C . PHE A 1 241 ? 21.061 2.047 -40.236 1.00 66.25 241 PHE A C 1
ATOM 1955 O O . PHE A 1 241 ? 20.406 2.723 -41.027 1.00 66.25 241 PHE A O 1
ATOM 1962 N N . LYS A 1 242 ? 21.070 0.723 -40.349 1.00 78.25 242 LYS A N 1
ATOM 1963 C CA . LYS A 1 242 ? 20.183 -0.090 -41.158 1.00 78.25 242 LYS A CA 1
ATOM 1964 C C . LYS A 1 242 ? 19.101 -0.607 -40.211 1.00 78.25 242 LYS A C 1
ATOM 1966 O O . LYS A 1 242 ? 19.366 -1.570 -39.497 1.00 78.25 242 LYS A O 1
ATOM 1971 N N . PRO A 1 243 ? 17.900 -0.002 -40.174 1.00 77.94 243 PRO A N 1
ATOM 1972 C CA . PRO A 1 243 ? 16.817 -0.551 -39.373 1.00 77.94 243 PRO A CA 1
ATOM 1973 C C . PRO A 1 243 ? 16.591 -2.004 -39.800 1.00 77.94 243 PRO A C 1
ATOM 1975 O O . PRO A 1 243 ? 16.243 -2.269 -40.954 1.00 77.94 243 PRO A O 1
ATOM 1978 N N . GLU A 1 244 ? 16.815 -2.956 -38.894 1.00 78.94 244 GLU A N 1
ATOM 1979 C CA . GLU A 1 244 ? 16.514 -4.356 -39.163 1.00 78.94 244 GLU A CA 1
ATOM 1980 C C . GLU A 1 244 ? 14.995 -4.514 -39.249 1.00 78.94 244 GLU A C 1
ATOM 1982 O O . GLU A 1 244 ? 14.274 -4.672 -38.259 1.00 78.94 244 GLU A O 1
ATOM 1987 N N . ILE A 1 245 ? 14.471 -4.441 -40.474 1.00 83.38 245 ILE A N 1
ATOM 1988 C CA . ILE A 1 245 ? 13.066 -4.724 -40.728 1.00 83.38 245 ILE A CA 1
ATOM 1989 C C . ILE A 1 245 ? 12.881 -6.224 -40.506 1.00 83.38 245 ILE A C 1
ATOM 1991 O O . ILE A 1 245 ? 13.147 -7.040 -41.388 1.00 83.38 245 ILE A O 1
ATOM 1995 N N . THR A 1 246 ? 12.425 -6.592 -39.309 1.00 87.69 246 THR A N 1
ATOM 1996 C CA . THR A 1 246 ? 12.119 -7.986 -38.975 1.00 87.69 246 THR A CA 1
ATOM 1997 C C . THR A 1 246 ? 11.232 -8.611 -40.057 1.00 87.69 246 THR A C 1
ATOM 1999 O O . THR A 1 246 ? 10.333 -7.955 -40.593 1.00 87.69 246 THR A O 1
ATOM 2002 N N . LYS A 1 247 ? 11.414 -9.908 -40.353 1.00 88.81 247 LYS A N 1
ATOM 2003 C CA . LYS A 1 247 ? 10.581 -10.640 -41.338 1.00 88.81 247 LYS A CA 1
ATOM 2004 C C . LYS A 1 247 ? 9.078 -10.468 -41.076 1.00 88.81 247 LYS A C 1
ATOM 2006 O O . LYS A 1 247 ? 8.272 -10.505 -41.999 1.00 88.81 247 LYS A O 1
ATOM 2011 N N . LYS A 1 248 ? 8.696 -10.252 -39.814 1.00 87.38 248 LYS A N 1
ATOM 2012 C CA . LYS A 1 248 ? 7.324 -9.941 -39.402 1.00 87.38 248 LYS A CA 1
ATOM 2013 C C . LYS A 1 248 ? 6.861 -8.565 -39.887 1.00 87.38 248 LYS A C 1
ATOM 2015 O O . LYS A 1 248 ? 5.761 -8.465 -40.411 1.00 87.38 248 LYS A O 1
ATOM 2020 N N . SER A 1 249 ? 7.693 -7.532 -39.744 1.00 86.62 249 SER A N 1
ATOM 2021 C CA . SER A 1 249 ? 7.416 -6.179 -40.247 1.00 86.62 249 SER A CA 1
ATOM 2022 C C . SER A 1 249 ? 7.369 -6.130 -41.778 1.00 86.62 249 SER A C 1
ATOM 2024 O O . SER A 1 249 ? 6.533 -5.418 -42.335 1.00 86.62 249 SER A O 1
ATOM 2026 N N . GLN A 1 250 ? 8.205 -6.926 -42.459 1.00 89.50 250 GLN A N 1
ATOM 2027 C CA . GLN A 1 250 ? 8.167 -7.075 -43.922 1.00 89.50 250 GLN A CA 1
ATOM 2028 C C . GLN A 1 250 ? 6.868 -7.737 -44.404 1.00 89.50 250 GLN A C 1
ATOM 2030 O O . GLN A 1 250 ? 6.316 -7.340 -45.421 1.00 89.50 250 GLN A O 1
ATOM 2035 N N . LYS A 1 251 ? 6.353 -8.720 -43.655 1.00 90.12 251 LYS A N 1
ATOM 2036 C CA . LYS A 1 251 ? 5.083 -9.408 -43.950 1.00 90.12 251 LYS A CA 1
ATOM 2037 C C . LYS A 1 251 ? 3.838 -8.640 -43.492 1.00 90.12 251 LYS A C 1
ATOM 2039 O O . LYS A 1 251 ? 2.726 -9.092 -43.749 1.00 90.12 251 LYS A O 1
ATOM 2044 N N . MET A 1 252 ? 3.999 -7.529 -42.772 1.00 87.06 252 MET A N 1
ATOM 2045 C CA . MET A 1 252 ? 2.870 -6.775 -42.235 1.00 87.06 252 MET A CA 1
ATOM 2046 C C . MET A 1 252 ? 2.257 -5.918 -43.342 1.00 87.06 252 MET A C 1
ATOM 2048 O O . MET A 1 252 ? 2.906 -5.002 -43.851 1.00 87.06 252 MET A O 1
ATOM 2052 N N . ASN A 1 253 ? 1.012 -6.220 -43.707 1.00 85.44 253 ASN A N 1
ATOM 2053 C CA . ASN A 1 253 ? 0.288 -5.463 -44.717 1.00 85.44 253 ASN A CA 1
ATOM 2054 C C . ASN A 1 253 ? -0.113 -4.100 -44.128 1.00 85.44 253 ASN A C 1
ATOM 2056 O O . ASN A 1 253 ? -0.824 -4.039 -43.124 1.00 85.44 253 ASN A O 1
ATOM 2060 N N . ARG A 1 254 ? 0.408 -3.010 -44.698 1.00 86.19 254 ARG A N 1
ATOM 2061 C CA . ARG A 1 254 ? 0.193 -1.632 -44.221 1.00 86.19 254 ARG A CA 1
ATOM 2062 C C . ARG A 1 254 ? -0.892 -0.953 -45.047 1.00 86.19 254 ARG A C 1
ATOM 2064 O O . ARG A 1 254 ? -0.649 0.069 -45.679 1.00 86.19 254 ARG A O 1
ATOM 2071 N N . ASP A 1 255 ? -2.067 -1.564 -45.071 1.00 92.50 255 ASP A N 1
ATOM 2072 C CA . ASP A 1 255 ? -3.218 -0.982 -45.749 1.00 92.50 255 ASP A CA 1
ATOM 2073 C C . ASP A 1 255 ? -3.816 0.170 -44.914 1.00 92.50 255 ASP A C 1
ATOM 2075 O O . ASP A 1 255 ? -3.723 0.189 -43.682 1.00 92.50 255 ASP A O 1
ATOM 2079 N N . VAL A 1 256 ? -4.434 1.145 -45.581 1.00 92.44 256 VAL A N 1
ATOM 2080 C CA . VAL A 1 256 ? -5.080 2.310 -44.950 1.00 92.44 256 VAL A CA 1
ATOM 2081 C C . VAL A 1 256 ? -6.197 1.859 -44.006 1.00 92.44 256 VAL A C 1
ATOM 2083 O O . VAL A 1 256 ? -6.391 2.439 -42.938 1.00 92.44 256 VAL A O 1
ATOM 2086 N N . THR A 1 257 ? -6.876 0.766 -44.354 1.00 91.38 257 THR A N 1
ATOM 2087 C CA . THR A 1 257 ? -7.902 0.119 -43.525 1.00 91.38 257 THR A CA 1
ATOM 2088 C C . THR A 1 257 ? -7.347 -0.339 -42.169 1.00 91.38 257 THR A C 1
ATOM 2090 O O . THR A 1 257 ? -7.953 -0.078 -41.130 1.00 91.38 257 THR A O 1
ATOM 2093 N N . VAL A 1 258 ? -6.146 -0.927 -42.151 1.00 88.00 258 VAL A N 1
ATOM 2094 C CA . VAL A 1 258 ? -5.454 -1.368 -40.927 1.00 88.00 258 VAL A CA 1
ATOM 2095 C C . VAL A 1 258 ? -5.066 -0.171 -40.057 1.00 88.00 258 VAL A C 1
ATOM 2097 O O . VAL A 1 258 ? -5.188 -0.229 -38.836 1.00 88.00 258 VAL A O 1
ATOM 2100 N N . LEU A 1 259 ? -4.643 0.943 -40.662 1.00 87.38 259 LEU A N 1
ATOM 2101 C CA . LEU A 1 259 ? -4.326 2.176 -39.930 1.00 87.38 259 LEU A CA 1
ATOM 2102 C C . LEU A 1 259 ? -5.558 2.794 -39.257 1.00 87.38 259 LEU A C 1
ATOM 2104 O O . LEU A 1 259 ? -5.460 3.246 -38.114 1.00 87.38 259 LEU A O 1
ATOM 2108 N N . LEU A 1 260 ? -6.709 2.790 -39.936 1.00 91.88 260 LEU A N 1
ATOM 2109 C CA . LEU A 1 260 ? -7.972 3.284 -39.377 1.00 91.88 260 LEU A CA 1
ATOM 2110 C C . LEU A 1 260 ? -8.457 2.400 -38.217 1.00 91.88 260 LEU A C 1
ATOM 2112 O O . LEU A 1 260 ? -8.843 2.921 -37.169 1.00 91.88 260 LEU A O 1
ATOM 2116 N N . ASN A 1 261 ? -8.331 1.077 -38.355 1.00 93.50 261 ASN A N 1
ATOM 2117 C CA . ASN A 1 261 ? -8.795 0.111 -37.354 1.00 93.50 261 ASN A CA 1
ATOM 2118 C C . ASN A 1 261 ? -7.788 -0.136 -36.216 1.00 93.50 261 ASN A C 1
ATOM 2120 O O . ASN A 1 261 ? -8.146 -0.691 -35.177 1.00 93.50 261 ASN A O 1
ATOM 2124 N N . TRP A 1 262 ? -6.539 0.324 -36.346 1.00 88.94 262 TRP A N 1
ATOM 2125 C CA . TRP A 1 262 ? -5.469 0.098 -35.366 1.00 88.94 262 TRP A CA 1
ATOM 2126 C C . TRP A 1 262 ? -5.848 0.510 -33.938 1.00 88.94 262 TRP A C 1
ATOM 2128 O O . TRP A 1 262 ? -5.470 -0.150 -32.966 1.00 88.94 262 TRP A O 1
ATOM 2138 N N . ARG A 1 263 ? -6.596 1.611 -33.777 1.00 89.94 263 ARG A N 1
ATOM 2139 C CA . ARG A 1 263 ? -7.049 2.058 -32.449 1.00 89.94 263 ARG A CA 1
ATOM 2140 C C . ARG A 1 263 ? -8.033 1.075 -31.821 1.00 89.94 263 ARG A C 1
ATOM 2142 O O . ARG A 1 263 ? -7.946 0.839 -30.614 1.00 89.94 263 ARG A O 1
ATOM 2149 N N . GLU A 1 264 ? -8.938 0.517 -32.616 1.00 93.75 264 GLU A N 1
ATOM 2150 C CA . GLU A 1 264 ? -9.941 -0.446 -32.161 1.00 93.75 264 GLU A CA 1
ATOM 2151 C C . GLU A 1 264 ? -9.284 -1.780 -31.817 1.00 93.75 264 GLU A C 1
ATOM 2153 O O . GLU A 1 264 ? -9.438 -2.250 -30.689 1.00 93.75 264 GLU A O 1
ATOM 2158 N N . GLU A 1 265 ? -8.429 -2.303 -32.699 1.00 91.81 265 GLU A N 1
ATOM 2159 C CA . GLU A 1 265 ? -7.654 -3.523 -32.444 1.00 91.81 265 GLU A CA 1
ATOM 2160 C C . GLU A 1 265 ? -6.760 -3.383 -31.206 1.00 91.81 265 GLU A C 1
ATOM 2162 O O . GLU A 1 265 ? -6.682 -4.284 -30.368 1.00 91.81 265 GLU A O 1
ATOM 2167 N N . LYS A 1 266 ? -6.099 -2.230 -31.028 1.00 92.69 266 LYS A N 1
ATOM 2168 C CA . LYS A 1 266 ? -5.290 -1.956 -29.831 1.00 92.69 266 LYS A CA 1
ATOM 2169 C C . LYS A 1 266 ? -6.150 -1.962 -28.568 1.00 92.69 266 LYS A C 1
ATOM 2171 O O . LYS A 1 266 ? -5.722 -2.500 -27.544 1.00 92.69 266 LYS A O 1
ATOM 2176 N N . LYS A 1 267 ? -7.344 -1.367 -28.622 1.00 92.12 267 LYS A N 1
ATOM 2177 C CA . LYS A 1 267 ? -8.288 -1.332 -27.498 1.00 92.12 267 LYS A CA 1
ATOM 2178 C C . LYS A 1 267 ? -8.795 -2.734 -27.163 1.00 92.12 267 LYS A C 1
ATOM 2180 O O . LYS A 1 267 ? -8.810 -3.100 -25.989 1.00 92.12 267 LYS A O 1
ATOM 2185 N N . GLU A 1 268 ? -9.153 -3.524 -28.169 1.00 96.06 268 GLU A N 1
ATOM 2186 C CA . GLU A 1 268 ? -9.606 -4.904 -28.006 1.00 96.06 268 GLU A CA 1
ATOM 2187 C C . GLU A 1 268 ? -8.495 -5.801 -27.455 1.00 96.06 268 GLU A C 1
ATOM 2189 O O . GLU A 1 268 ? -8.698 -6.505 -26.467 1.00 96.06 268 GLU A O 1
ATOM 2194 N N . ARG A 1 269 ? -7.279 -5.695 -27.995 1.00 94.12 269 ARG A N 1
ATOM 2195 C CA . ARG A 1 269 ? -6.112 -6.428 -27.496 1.00 94.12 269 ARG A CA 1
ATOM 2196 C C . ARG A 1 269 ? -5.794 -6.083 -26.045 1.00 94.12 269 ARG A C 1
ATOM 2198 O O . ARG A 1 269 ? -5.478 -6.969 -25.255 1.00 94.12 269 ARG A O 1
ATOM 2205 N N . LEU A 1 270 ? -5.885 -4.806 -25.677 1.00 90.94 270 LEU A N 1
ATOM 2206 C CA . LEU A 1 270 ? -5.659 -4.361 -24.303 1.00 90.94 270 LEU A CA 1
ATOM 2207 C C . LEU A 1 270 ? -6.763 -4.860 -23.362 1.00 90.94 270 LEU A C 1
ATOM 2209 O O . LEU A 1 270 ? -6.464 -5.264 -22.239 1.00 90.94 270 LEU A O 1
ATOM 2213 N N . LYS A 1 271 ? -8.018 -4.892 -23.823 1.00 92.62 271 LYS A N 1
ATOM 2214 C CA . LYS A 1 271 ? -9.136 -5.500 -23.092 1.00 92.62 271 LYS A CA 1
ATOM 2215 C C . LYS A 1 271 ? -8.907 -7.001 -22.887 1.00 92.62 271 LYS A C 1
ATOM 2217 O O . LYS A 1 271 ? -8.921 -7.454 -21.750 1.00 92.62 271 LYS A O 1
ATOM 2222 N N . SER A 1 272 ? -8.566 -7.734 -23.946 1.00 94.31 272 SER A N 1
ATOM 2223 C CA . SER A 1 272 ? -8.247 -9.163 -23.872 1.00 94.31 272 SER A CA 1
ATOM 2224 C C . SER A 1 272 ? -7.076 -9.453 -22.932 1.00 94.31 272 SER A C 1
ATOM 2226 O O . SER A 1 272 ? -7.122 -10.442 -22.207 1.00 94.31 272 SER A O 1
ATOM 2228 N N . LEU A 1 273 ? -6.024 -8.627 -22.926 1.00 90.75 273 LEU A N 1
ATOM 2229 C CA . LEU A 1 273 ? -4.902 -8.790 -21.997 1.00 90.75 273 LEU A CA 1
ATOM 2230 C C . LEU A 1 273 ? -5.333 -8.558 -20.548 1.00 90.75 273 LEU A C 1
ATOM 2232 O O . LEU A 1 273 ? -4.958 -9.338 -19.676 1.00 90.75 273 LEU A O 1
ATOM 2236 N N . LYS A 1 274 ? -6.146 -7.528 -20.289 1.00 88.56 274 LYS A N 1
ATOM 2237 C CA . LYS A 1 274 ? -6.713 -7.282 -18.955 1.00 88.56 274 LYS A CA 1
ATOM 2238 C C . LYS A 1 274 ? -7.569 -8.454 -18.486 1.00 88.56 274 LYS A C 1
ATOM 2240 O O . LYS A 1 274 ? -7.436 -8.869 -17.340 1.00 88.56 274 LYS A O 1
ATOM 2245 N N . ASP A 1 275 ? -8.403 -9.002 -19.362 1.00 91.44 275 ASP A N 1
ATOM 2246 C CA . ASP A 1 275 ? -9.268 -10.133 -19.030 1.00 91.44 275 ASP A CA 1
ATOM 2247 C C . ASP A 1 275 ? -8.447 -11.411 -18.780 1.00 91.44 275 ASP A C 1
ATOM 2249 O O . ASP A 1 275 ? -8.708 -12.125 -17.817 1.00 91.44 275 ASP A O 1
ATOM 2253 N N . GLN A 1 276 ? -7.383 -11.654 -19.556 1.00 94.19 276 GLN A N 1
ATOM 2254 C CA . GLN A 1 276 ? -6.454 -12.766 -19.313 1.00 94.19 276 GLN A CA 1
ATOM 2255 C C . GLN A 1 276 ? -5.688 -12.633 -17.992 1.00 94.19 276 GLN A C 1
ATOM 2257 O O . GLN A 1 276 ? -5.497 -13.632 -17.304 1.00 94.19 276 GLN A O 1
ATOM 2262 N N . VAL A 1 277 ? -5.227 -11.429 -17.637 1.00 91.69 277 VAL A N 1
ATOM 2263 C CA . VAL A 1 277 ? -4.548 -11.187 -16.352 1.00 91.69 277 VAL A CA 1
ATOM 2264 C C . VAL A 1 277 ? -5.513 -11.427 -15.197 1.00 91.69 277 VAL A C 1
ATOM 2266 O O . VAL A 1 277 ? -5.193 -12.212 -14.311 1.00 91.69 277 VAL A O 1
ATOM 2269 N N . LYS A 1 278 ? -6.726 -10.865 -15.265 1.00 87.06 278 LYS A N 1
ATOM 2270 C CA . LYS A 1 278 ? -7.777 -11.114 -14.269 1.00 87.06 278 LYS A CA 1
ATOM 2271 C C . LYS A 1 278 ? -8.097 -12.598 -14.131 1.00 87.06 278 LYS A C 1
ATOM 2273 O O . LYS A 1 278 ? -8.228 -13.091 -13.018 1.00 87.06 278 LYS A O 1
ATOM 2278 N N . GLN A 1 279 ? -8.201 -13.323 -15.244 1.00 92.75 279 GLN A N 1
ATOM 2279 C CA . GLN A 1 279 ? -8.465 -14.758 -15.204 1.00 92.75 279 GLN A CA 1
ATOM 2280 C C . GLN A 1 279 ? -7.316 -15.516 -14.531 1.00 92.75 279 GLN A C 1
ATOM 2282 O O . GLN A 1 279 ? -7.570 -16.346 -13.668 1.00 92.75 279 GLN A O 1
ATOM 2287 N N . LYS A 1 280 ? -6.057 -15.182 -14.842 1.00 91.75 280 LYS A N 1
ATOM 2288 C CA . LYS A 1 280 ? -4.884 -15.777 -14.180 1.00 91.75 280 LYS A CA 1
ATOM 2289 C C . LYS A 1 280 ? -4.828 -15.468 -12.685 1.00 91.75 280 LYS A C 1
ATOM 2291 O O . LYS A 1 280 ? -4.431 -16.334 -11.916 1.00 91.75 280 LYS A O 1
ATOM 2296 N N . GLU A 1 281 ? -5.216 -14.265 -12.269 1.00 85.12 281 GLU A N 1
ATOM 2297 C CA . GLU A 1 281 ? -5.317 -13.894 -10.851 1.00 85.12 281 GLU A CA 1
ATOM 2298 C C . GLU A 1 281 ? -6.403 -14.708 -10.133 1.00 85.12 281 GLU A C 1
ATOM 2300 O O . GLU A 1 281 ? -6.178 -15.200 -9.028 1.00 85.12 281 GLU A O 1
ATOM 2305 N N . VAL A 1 282 ? -7.557 -14.909 -10.779 1.00 87.31 282 VAL A N 1
ATOM 2306 C CA . VAL A 1 282 ? -8.654 -15.741 -10.256 1.00 87.31 282 VAL A CA 1
ATOM 2307 C C . VAL A 1 282 ? -8.255 -17.217 -10.194 1.00 87.31 282 VAL A C 1
ATOM 2309 O O . VAL A 1 282 ? -8.519 -17.878 -9.190 1.00 87.31 282 VAL A O 1
ATOM 2312 N N . ASP A 1 283 ? -7.597 -17.728 -11.232 1.00 90.25 283 ASP A N 1
ATOM 2313 C CA . ASP A 1 283 ? -7.143 -19.119 -11.307 1.00 90.25 283 ASP A CA 1
ATOM 2314 C C . ASP A 1 283 ? -5.994 -19.389 -10.320 1.00 90.25 283 ASP A C 1
ATOM 2316 O O . ASP A 1 283 ? -5.920 -20.471 -9.738 1.00 90.25 283 ASP A O 1
ATOM 2320 N N . GLY A 1 284 ? -5.123 -18.399 -10.095 1.00 87.25 284 GLY A N 1
ATOM 2321 C CA . GLY A 1 284 ? -4.024 -18.449 -9.129 1.00 87.25 284 GLY A CA 1
ATOM 2322 C C . GLY A 1 284 ? -4.451 -18.251 -7.670 1.00 87.25 284 GLY A C 1
ATOM 2323 O O . GLY A 1 284 ? -3.689 -18.583 -6.762 1.00 87.25 284 GLY A O 1
ATOM 2324 N N . CYS A 1 285 ? -5.664 -17.752 -7.412 1.00 84.50 285 CYS A N 1
ATOM 2325 C CA . CYS A 1 285 ? -6.215 -17.649 -6.063 1.00 84.50 285 CYS A CA 1
ATOM 2326 C C . CYS A 1 285 ? -6.600 -19.036 -5.522 1.00 84.50 285 CYS A C 1
ATOM 2328 O O . CYS A 1 285 ? -7.697 -19.551 -5.753 1.00 84.50 285 CYS A O 1
ATOM 2330 N N . THR A 1 286 ? -5.701 -19.629 -4.736 1.00 87.56 286 THR A N 1
ATOM 2331 C CA . THR A 1 286 ? -5.956 -20.865 -3.974 1.00 87.56 286 THR A CA 1
ATOM 2332 C C . THR A 1 286 ? -6.942 -20.645 -2.824 1.00 87.56 286 THR A C 1
ATOM 2334 O O . THR A 1 286 ? -7.636 -21.573 -2.406 1.00 87.56 286 THR A O 1
ATOM 2337 N N . PHE A 1 287 ? -7.057 -19.408 -2.334 1.00 83.81 287 PHE A N 1
ATOM 2338 C CA . PHE A 1 287 ? -7.991 -19.042 -1.279 1.00 83.81 287 PHE A CA 1
ATOM 2339 C C . PHE A 1 287 ? -9.414 -18.890 -1.833 1.00 83.81 287 PHE A C 1
ATOM 2341 O O . PHE A 1 287 ? -9.779 -17.871 -2.419 1.00 83.81 287 PHE A O 1
ATOM 2348 N N . ARG A 1 288 ? -10.238 -19.921 -1.626 1.00 82.56 288 ARG A N 1
ATOM 2349 C CA . ARG A 1 288 ? -11.665 -19.934 -1.980 1.00 82.56 288 ARG A CA 1
ATOM 2350 C C . ARG A 1 288 ? -12.510 -19.978 -0.706 1.00 82.56 288 ARG A C 1
ATOM 2352 O O . ARG A 1 288 ? -12.892 -21.066 -0.274 1.00 82.56 288 ARG A O 1
ATOM 2359 N N . PRO A 1 289 ? -12.781 -18.830 -0.060 1.00 84.19 289 PRO A N 1
ATOM 2360 C CA . PRO A 1 289 ? -13.531 -18.826 1.186 1.00 84.19 289 PRO A CA 1
ATOM 2361 C C . PRO A 1 289 ? -14.952 -19.347 0.948 1.00 84.19 289 PRO A C 1
ATOM 2363 O O . PRO A 1 289 ? -15.654 -18.901 0.037 1.00 84.19 289 PRO A O 1
ATOM 2366 N N . ASN A 1 290 ? -15.403 -20.268 1.801 1.00 88.50 290 ASN A N 1
ATOM 2367 C CA . ASN A 1 290 ? -16.796 -20.701 1.822 1.00 88.50 290 ASN A CA 1
ATOM 2368 C C . ASN A 1 290 ? -17.665 -19.568 2.378 1.00 88.50 290 ASN A C 1
ATOM 2370 O O . ASN A 1 290 ? -17.813 -19.395 3.586 1.00 88.50 290 ASN A O 1
ATOM 2374 N N . LEU A 1 291 ? -18.229 -18.764 1.479 1.00 90.19 291 LEU A N 1
ATOM 2375 C CA . LEU A 1 291 ? -19.148 -17.694 1.848 1.00 90.19 291 LEU A CA 1
ATOM 2376 C C . LEU A 1 291 ? -20.476 -18.280 2.343 1.00 90.19 291 LEU A C 1
ATOM 2378 O O . LEU A 1 291 ? -21.093 -19.107 1.665 1.00 90.19 291 LEU A O 1
ATOM 2382 N N . SER A 1 292 ? -20.948 -17.787 3.492 1.00 94.62 292 SER A N 1
ATOM 2383 C CA . SER A 1 292 ? -22.282 -18.104 4.013 1.00 94.62 292 SER A CA 1
ATOM 2384 C C . SER A 1 292 ? -23.385 -17.692 3.025 1.00 94.62 292 SER A C 1
ATOM 2386 O O . SER A 1 292 ? -23.193 -16.779 2.214 1.00 94.62 292 SER A O 1
ATOM 2388 N N . SER A 1 293 ? -24.569 -18.310 3.109 1.00 92.94 293 SER A N 1
ATOM 2389 C CA . SER A 1 293 ? -25.712 -17.962 2.244 1.00 92.94 293 SER A CA 1
ATOM 2390 C C . SER A 1 293 ? -26.079 -16.475 2.335 1.00 92.94 293 SER A C 1
ATOM 2392 O O . SER A 1 293 ? -26.362 -15.838 1.320 1.00 92.94 293 SER A O 1
ATOM 2394 N N . ARG A 1 294 ? -25.988 -15.891 3.537 1.00 90.81 294 ARG A N 1
ATOM 2395 C CA . ARG A 1 294 ? -26.217 -14.462 3.776 1.00 90.81 294 ARG A CA 1
ATOM 2396 C C . ARG A 1 294 ? -25.171 -13.599 3.073 1.00 90.81 294 ARG A C 1
ATOM 2398 O O . ARG A 1 294 ? -25.542 -12.650 2.389 1.00 90.81 294 ARG A O 1
ATOM 2405 N N . SER A 1 295 ? -23.888 -13.939 3.195 1.00 87.31 295 SER A N 1
ATOM 2406 C CA . SER A 1 295 ? -22.794 -13.219 2.524 1.00 87.31 295 SER A CA 1
ATOM 2407 C C . SER A 1 295 ? -22.911 -13.310 1.002 1.00 87.31 295 SER A C 1
ATOM 2409 O O . SER A 1 295 ? -22.713 -12.312 0.313 1.00 87.31 295 SER A O 1
ATOM 2411 N N . ARG A 1 296 ? -23.305 -14.480 0.477 1.00 89.38 296 ARG A N 1
ATOM 2412 C CA . ARG A 1 296 ? -23.558 -14.686 -0.954 1.00 89.38 296 ARG A CA 1
ATOM 2413 C C . ARG A 1 296 ? -24.711 -13.814 -1.449 1.00 89.38 296 ARG A C 1
ATOM 2415 O O . ARG A 1 296 ? -24.553 -13.121 -2.447 1.00 89.38 296 ARG A O 1
ATOM 2422 N N . LYS A 1 297 ? -25.819 -13.759 -0.702 1.00 88.56 297 LYS A N 1
ATOM 2423 C CA . LYS A 1 297 ? -26.970 -12.903 -1.025 1.00 88.56 297 LYS A CA 1
ATOM 2424 C C . LYS A 1 297 ? -26.600 -11.417 -1.035 1.00 88.56 297 LYS A C 1
ATOM 2426 O O . LYS A 1 29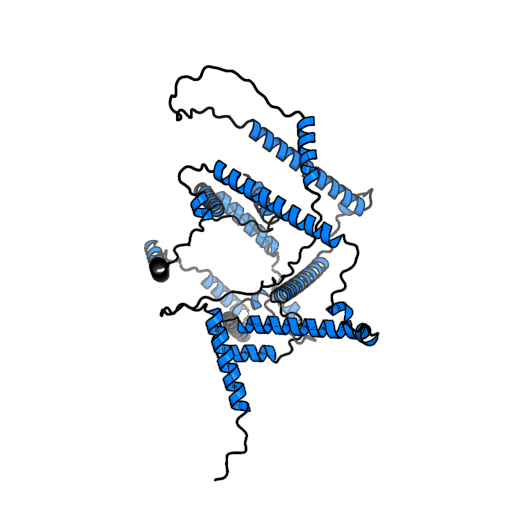7 ? -27.004 -10.711 -1.950 1.00 88.56 297 LYS A O 1
ATOM 2431 N N . ILE A 1 298 ? -25.794 -10.954 -0.073 1.00 81.94 298 ILE A N 1
ATOM 2432 C CA . ILE A 1 298 ? -25.300 -9.565 -0.038 1.00 81.94 298 ILE A CA 1
ATOM 2433 C C . ILE A 1 298 ? -24.418 -9.275 -1.259 1.00 81.94 298 ILE A C 1
ATOM 2435 O O . ILE A 1 298 ? -24.631 -8.264 -1.919 1.00 81.94 298 ILE A O 1
ATOM 2439 N N . ALA A 1 299 ? -23.483 -10.173 -1.590 1.00 82.19 299 ALA A N 1
ATOM 2440 C CA . ALA A 1 299 ? -22.596 -10.026 -2.747 1.00 82.19 299 ALA A CA 1
ATOM 2441 C C . ALA A 1 299 ? -23.350 -10.045 -4.091 1.00 82.19 299 ALA A C 1
ATOM 2443 O O . ALA A 1 299 ? -22.983 -9.342 -5.030 1.00 82.19 299 ALA A O 1
ATOM 2444 N N . GLU A 1 300 ? -24.413 -10.842 -4.209 1.00 85.94 300 GLU A N 1
ATOM 2445 C CA . GLU A 1 300 ? -25.283 -10.842 -5.389 1.00 85.94 300 GLU A CA 1
ATOM 2446 C C . GLU A 1 300 ? -26.138 -9.575 -5.472 1.00 85.94 300 GLU A C 1
ATOM 2448 O O . GLU A 1 300 ? -26.359 -9.049 -6.562 1.00 85.94 300 GLU A O 1
ATOM 2453 N N . GLN A 1 301 ? -26.600 -9.062 -4.332 1.00 83.38 301 GLN A N 1
ATOM 2454 C CA . GLN A 1 301 ? -27.405 -7.848 -4.278 1.00 83.38 301 GLN A CA 1
ATOM 2455 C C . GLN A 1 301 ? -26.581 -6.614 -4.667 1.00 83.38 301 GLN A C 1
ATOM 2457 O O . GLN A 1 301 ? -27.065 -5.807 -5.457 1.00 83.38 301 GLN A O 1
ATOM 2462 N N . THR A 1 302 ? -25.317 -6.520 -4.237 1.00 76.62 302 THR A N 1
ATOM 2463 C CA . THR A 1 302 ? -24.394 -5.460 -4.685 1.00 76.62 302 THR A CA 1
ATOM 2464 C C . THR A 1 302 ? -24.031 -5.554 -6.166 1.00 76.62 302 THR A C 1
ATOM 2466 O O . THR A 1 302 ? -23.786 -4.520 -6.781 1.00 76.62 302 THR A O 1
ATOM 2469 N N . LYS A 1 303 ? -24.033 -6.753 -6.768 1.00 78.00 303 LYS A N 1
ATOM 2470 C CA . LYS A 1 303 ? -23.870 -6.914 -8.226 1.00 78.00 303 LYS A CA 1
ATOM 2471 C C . LYS A 1 303 ? -25.109 -6.482 -9.019 1.00 78.00 303 LYS A C 1
ATOM 2473 O O . LYS A 1 303 ? -24.965 -6.007 -10.139 1.00 78.00 303 LYS A O 1
ATOM 2478 N N . LYS A 1 304 ? -26.313 -6.679 -8.468 1.00 76.56 304 LYS A N 1
ATOM 2479 C CA . LYS A 1 304 ? -27.591 -6.417 -9.158 1.00 76.56 304 LYS A CA 1
ATOM 2480 C C . LYS A 1 304 ? -28.053 -4.971 -9.085 1.00 76.56 304 LYS A C 1
ATOM 2482 O O . LYS A 1 304 ? -28.754 -4.529 -9.987 1.00 76.56 304 LYS A O 1
ATOM 2487 N N . THR A 1 305 ? -27.703 -4.239 -8.033 1.00 64.81 305 THR A N 1
ATOM 2488 C CA . THR A 1 305 ? -27.967 -2.802 -7.990 1.00 64.81 305 THR A CA 1
ATOM 2489 C C . THR A 1 305 ? -26.854 -2.093 -8.755 1.00 64.81 305 THR A C 1
ATOM 2491 O O . THR A 1 305 ? -25.723 -2.110 -8.258 1.00 64.81 305 THR A O 1
ATOM 2494 N N . PRO A 1 306 ? -27.117 -1.461 -9.915 1.00 57.88 306 PRO A N 1
ATOM 2495 C CA . PRO A 1 306 ? -26.213 -0.460 -10.458 1.00 57.88 306 PRO A CA 1
ATOM 2496 C C . PRO A 1 306 ? -26.227 0.711 -9.476 1.00 57.88 306 PRO A C 1
ATOM 2498 O O . PRO A 1 306 ? -27.033 1.631 -9.578 1.00 57.88 306 PRO A O 1
ATOM 2501 N N . SER A 1 307 ? -25.421 0.601 -8.420 1.00 53.72 307 SER A N 1
ATOM 2502 C CA . SER A 1 307 ? -25.199 1.698 -7.494 1.00 53.72 307 SER A CA 1
ATOM 2503 C C . SER A 1 307 ? -24.731 2.872 -8.340 1.00 53.72 307 SER A C 1
ATOM 2505 O O . SER A 1 307 ? -23.776 2.749 -9.101 1.00 53.72 307 SER A O 1
ATOM 2507 N N . THR A 1 308 ? -25.391 4.013 -8.199 1.00 57.31 308 THR A N 1
ATOM 2508 C CA . THR A 1 308 ? -25.030 5.279 -8.847 1.00 57.31 308 THR A CA 1
ATOM 2509 C C . THR A 1 308 ? -23.596 5.734 -8.507 1.00 57.31 308 THR A C 1
ATOM 2511 O O . THR A 1 308 ? -23.113 6.692 -9.092 1.00 57.31 308 THR A O 1
ATOM 2514 N N . PHE A 1 309 ? -22.907 5.019 -7.604 1.00 55.31 309 PHE A N 1
ATOM 2515 C CA . PHE A 1 309 ? -21.505 5.173 -7.203 1.00 55.31 309 PHE A CA 1
ATOM 2516 C C . PHE A 1 309 ? -20.594 4.022 -7.700 1.00 55.31 309 PHE A C 1
ATOM 2518 O O . PHE A 1 309 ? -19.601 3.686 -7.064 1.00 55.31 309 PHE A O 1
ATOM 2525 N N . GLN A 1 310 ? -20.933 3.346 -8.806 1.00 53.84 310 GLN A N 1
ATOM 2526 C CA . GLN A 1 310 ? -20.152 2.220 -9.361 1.00 53.84 310 GLN A CA 1
ATOM 2527 C C . GLN A 1 310 ? -18.921 2.608 -10.197 1.00 53.84 310 GLN A C 1
ATOM 2529 O O . GLN A 1 310 ? -18.327 1.738 -10.832 1.00 53.84 310 GLN A O 1
ATOM 2534 N N . THR A 1 311 ? -18.504 3.873 -10.235 1.00 53.69 311 THR A N 1
ATOM 2535 C CA . THR A 1 311 ? -17.365 4.264 -11.081 1.00 53.69 311 THR A CA 1
ATOM 2536 C C . THR A 1 311 ? -16.012 3.824 -10.532 1.00 53.69 311 THR A C 1
ATOM 2538 O O . THR A 1 311 ? -15.099 3.607 -11.325 1.00 53.69 311 THR A O 1
ATOM 2541 N N . SER A 1 312 ? -15.893 3.582 -9.226 1.00 56.12 312 SER A N 1
ATOM 2542 C CA . SER A 1 312 ? -14.633 3.179 -8.611 1.00 56.12 312 SER A CA 1
ATOM 2543 C C . SER A 1 312 ? -14.686 1.764 -8.029 1.00 56.12 312 SER A C 1
ATOM 2545 O O . SER A 1 312 ? -15.263 1.483 -6.975 1.00 56.12 312 SER A O 1
ATOM 2547 N N . ASN A 1 313 ? -14.051 0.820 -8.729 1.00 60.25 313 ASN A N 1
ATOM 2548 C CA . ASN A 1 313 ? -13.727 -0.493 -8.152 1.00 60.25 313 ASN A CA 1
ATOM 2549 C C . ASN A 1 313 ? -12.615 -0.401 -7.097 1.00 60.25 313 ASN A C 1
ATOM 2551 O O . ASN A 1 313 ? -12.317 -1.401 -6.444 1.00 60.25 313 ASN A O 1
ATOM 2555 N N . ASP A 1 314 ? -12.008 0.774 -6.942 1.00 70.25 314 ASP A N 1
ATOM 2556 C CA . ASP A 1 314 ? -10.940 0.997 -5.994 1.00 70.25 314 ASP A CA 1
ATOM 2557 C C . ASP A 1 314 ? -11.495 1.341 -4.602 1.00 70.25 314 ASP A C 1
ATOM 2559 O O . ASP A 1 314 ? -12.305 2.254 -4.416 1.00 70.25 314 ASP A O 1
ATOM 2563 N N . VAL A 1 315 ? -11.051 0.580 -3.601 1.00 70.88 315 VAL A N 1
ATOM 2564 C CA . VAL A 1 315 ? -11.363 0.814 -2.186 1.00 70.88 315 VAL A CA 1
ATOM 2565 C C . VAL A 1 315 ? -10.876 2.201 -1.757 1.00 70.88 315 VAL A C 1
ATOM 2567 O O . VAL A 1 315 ? -11.531 2.848 -0.937 1.00 70.88 315 VAL A O 1
ATOM 2570 N N . PHE A 1 316 ? -9.776 2.683 -2.345 1.00 66.06 316 PHE A N 1
ATOM 2571 C CA . PHE A 1 316 ? -9.219 4.000 -2.049 1.00 66.06 316 PHE A CA 1
ATOM 2572 C C . PHE A 1 316 ? -10.119 5.133 -2.539 1.00 66.06 316 PHE A C 1
ATOM 2574 O O . PHE A 1 316 ? -10.414 6.045 -1.770 1.00 66.06 316 PHE A O 1
ATOM 2581 N N . GLU A 1 317 ? -10.638 5.045 -3.764 1.00 68.94 317 GLU A N 1
ATOM 2582 C CA . GLU A 1 317 ? -11.570 6.042 -4.303 1.00 68.94 317 GLU A CA 1
ATOM 2583 C C . GLU A 1 317 ? -12.879 6.076 -3.501 1.00 68.94 317 GLU A C 1
ATOM 2585 O O . GLU A 1 317 ? -13.381 7.153 -3.182 1.00 68.94 317 GLU A O 1
ATOM 2590 N N . ARG A 1 318 ? -13.387 4.917 -3.064 1.00 73.06 318 ARG A N 1
ATOM 2591 C CA . ARG A 1 318 ? -14.572 4.857 -2.193 1.00 73.06 318 ARG A CA 1
ATOM 2592 C C . ARG A 1 318 ? -14.340 5.524 -0.836 1.00 73.06 318 ARG A C 1
ATOM 2594 O O . ARG A 1 318 ? -15.213 6.241 -0.346 1.00 73.06 318 ARG A O 1
ATOM 2601 N N . ASN A 1 319 ? -13.187 5.282 -0.213 1.00 75.44 319 ASN A N 1
ATOM 2602 C CA . ASN A 1 319 ? -12.837 5.920 1.057 1.00 75.44 319 ASN A CA 1
ATOM 2603 C C . ASN A 1 319 ? -12.641 7.430 0.885 1.00 75.44 319 ASN A C 1
ATOM 2605 O O . ASN A 1 319 ? -13.103 8.207 1.723 1.00 75.44 319 ASN A O 1
ATOM 2609 N N . TYR A 1 320 ? -12.026 7.844 -0.223 1.00 79.75 320 TYR A N 1
ATOM 2610 C CA . TYR A 1 320 ? -11.840 9.248 -0.564 1.00 79.75 320 TYR A CA 1
ATOM 2611 C C . TYR A 1 320 ? -13.178 9.971 -0.757 1.00 79.75 320 TYR A C 1
ATOM 2613 O O . TYR A 1 320 ? -13.396 11.032 -0.175 1.00 79.75 320 TYR A O 1
ATOM 2621 N N . GLU A 1 321 ? -14.119 9.377 -1.496 1.00 75.88 321 GLU A N 1
ATOM 2622 C CA . GLU A 1 321 ? -15.473 9.919 -1.657 1.00 75.88 321 GLU A CA 1
ATOM 2623 C C . GLU A 1 321 ? -16.201 10.055 -0.314 1.00 75.88 321 GLU A C 1
ATOM 2625 O O . GLU A 1 321 ? -16.884 11.052 -0.066 1.00 75.88 321 GLU A O 1
ATOM 2630 N N . TRP A 1 322 ? -16.035 9.085 0.587 1.00 78.19 322 TRP A N 1
ATOM 2631 C CA . TRP A 1 322 ? -16.677 9.119 1.898 1.00 78.19 322 TRP A CA 1
ATOM 2632 C C . TRP A 1 322 ? -16.132 10.246 2.785 1.00 78.19 322 TRP A C 1
ATOM 2634 O O . TRP A 1 322 ? -16.908 11.000 3.383 1.00 78.19 322 TRP A O 1
ATOM 2644 N N . GLU A 1 323 ? -14.808 10.417 2.822 1.00 81.12 323 GLU A N 1
ATOM 2645 C CA . GLU A 1 323 ? -14.154 11.542 3.501 1.00 81.12 323 GLU A CA 1
ATOM 2646 C C . GLU A 1 323 ? -14.526 12.884 2.859 1.00 81.12 323 GLU A C 1
ATOM 2648 O O . GLU A 1 323 ? -14.820 13.855 3.561 1.00 81.12 323 GLU A O 1
ATOM 2653 N N . PHE A 1 324 ? -14.629 12.942 1.531 1.00 87.00 324 PHE A N 1
ATOM 2654 C CA . PHE A 1 324 ? -15.086 14.135 0.827 1.00 87.00 324 PHE A CA 1
ATOM 2655 C C . PHE A 1 324 ? -16.517 14.520 1.227 1.00 87.00 324 PHE A C 1
ATOM 2657 O O . PHE A 1 324 ? -16.778 15.675 1.569 1.00 87.00 324 PHE A O 1
ATOM 2664 N N . ILE A 1 325 ? -17.447 13.560 1.269 1.00 82.06 325 ILE A N 1
ATOM 2665 C CA . ILE A 1 325 ? -18.839 13.788 1.690 1.00 82.06 325 ILE A CA 1
ATOM 2666 C C . ILE A 1 325 ? -18.901 14.253 3.149 1.00 82.06 325 ILE A C 1
ATOM 2668 O O . ILE A 1 325 ? -19.635 15.192 3.477 1.00 82.06 325 ILE A O 1
ATOM 2672 N N . LYS A 1 326 ? -18.131 13.617 4.034 1.00 90.25 326 LYS A N 1
ATOM 2673 C CA . LYS A 1 326 ? -18.037 13.978 5.454 1.00 90.25 326 LYS A CA 1
ATOM 2674 C C . LYS A 1 326 ? -17.508 15.403 5.630 1.00 90.25 326 LYS A C 1
ATOM 2676 O O . LYS A 1 326 ? -18.130 16.201 6.334 1.00 90.25 326 LYS A O 1
ATOM 2681 N N . ASN A 1 327 ? -16.437 15.760 4.924 1.00 83.81 327 ASN A N 1
ATOM 2682 C CA . ASN A 1 327 ? -15.868 17.106 4.940 1.00 83.81 327 ASN A CA 1
ATOM 2683 C C . ASN A 1 327 ? -16.807 18.143 4.324 1.00 83.81 327 ASN A C 1
ATOM 2685 O O . ASN A 1 327 ? -16.943 19.240 4.863 1.00 83.81 327 ASN A O 1
ATOM 2689 N N . HIS A 1 328 ? -17.521 17.801 3.254 1.00 88.12 328 HIS A N 1
ATOM 2690 C CA . HIS A 1 328 ? -18.520 18.681 2.655 1.00 88.12 328 HIS A CA 1
ATOM 2691 C C . HIS A 1 328 ? -19.671 18.980 3.627 1.00 88.12 328 HIS A C 1
ATOM 2693 O O . HIS A 1 328 ? -20.076 20.134 3.778 1.00 88.12 328 HIS A O 1
ATOM 2699 N N . LYS A 1 329 ? -20.163 17.966 4.352 1.00 88.81 329 LYS A N 1
ATOM 2700 C CA . LYS A 1 329 ? -21.160 18.156 5.419 1.00 88.81 329 LYS A CA 1
ATOM 2701 C C . LYS A 1 329 ? -20.618 19.021 6.557 1.00 88.81 329 LYS A C 1
ATOM 2703 O O . LYS A 1 329 ? -21.311 19.937 6.994 1.00 88.81 329 LYS A O 1
ATOM 2708 N N . LYS A 1 330 ? -19.376 18.779 6.993 1.00 88.62 330 LYS A N 1
ATOM 2709 C CA . LYS A 1 330 ? -18.704 19.585 8.025 1.00 88.62 330 LYS A CA 1
ATOM 2710 C C . LYS A 1 330 ? -18.578 21.052 7.599 1.00 88.62 330 LYS A C 1
ATOM 2712 O O . LYS A 1 330 ? -18.901 21.935 8.386 1.00 88.62 330 LYS A O 1
ATOM 2717 N N . ARG A 1 331 ? -18.189 21.320 6.346 1.00 87.50 331 ARG A N 1
ATOM 2718 C CA . ARG A 1 331 ? -18.124 22.680 5.781 1.00 87.50 331 ARG A CA 1
ATOM 2719 C C . ARG A 1 331 ? -19.487 23.363 5.782 1.00 87.50 331 ARG A C 1
ATOM 2721 O O . ARG A 1 331 ? -19.590 24.468 6.295 1.00 87.50 331 ARG A O 1
ATOM 2728 N N . LYS A 1 332 ? -20.540 22.687 5.310 1.00 91.75 332 LYS A N 1
ATOM 2729 C CA . LYS A 1 332 ? -21.909 23.232 5.343 1.00 91.75 332 LYS A CA 1
ATOM 2730 C C . LYS A 1 332 ? -22.379 23.563 6.758 1.00 91.75 332 LYS A C 1
ATOM 2732 O O . LYS A 1 332 ? -23.018 24.591 6.963 1.00 91.75 332 LYS A O 1
ATOM 2737 N N . TYR A 1 333 ? -22.048 22.717 7.731 1.00 90.38 333 TYR A N 1
ATOM 2738 C CA . TYR A 1 333 ? -22.346 22.986 9.135 1.00 90.38 333 TYR A CA 1
ATOM 2739 C C . TYR A 1 333 ? -21.616 24.243 9.634 1.00 90.38 333 TYR A C 1
ATOM 2741 O O . TYR A 1 333 ? -22.257 25.149 10.162 1.00 90.38 333 TYR A O 1
ATOM 2749 N N . ILE A 1 334 ? -20.307 24.348 9.391 1.00 89.12 334 ILE A N 1
ATOM 2750 C CA . ILE A 1 334 ? -19.502 25.521 9.770 1.00 89.12 334 ILE A CA 1
ATOM 2751 C C . ILE A 1 334 ? -20.026 26.796 9.097 1.00 89.12 334 ILE A C 1
ATOM 2753 O O . ILE A 1 334 ? -20.201 27.809 9.763 1.00 89.12 334 ILE A O 1
ATOM 2757 N N . GLU A 1 335 ? -20.333 26.754 7.801 1.00 88.81 335 GLU A N 1
ATOM 2758 C CA . GLU A 1 335 ? -20.916 27.891 7.080 1.00 88.81 335 GLU A CA 1
ATOM 2759 C C . GLU A 1 335 ? -22.253 28.327 7.684 1.00 88.81 335 GLU A C 1
ATOM 2761 O O . GLU A 1 335 ? -22.494 29.524 7.851 1.00 88.81 335 GLU A O 1
ATOM 2766 N N . SER A 1 336 ? -23.113 27.370 8.048 1.00 88.94 336 SER A N 1
ATOM 2767 C CA . SER A 1 336 ? -24.389 27.673 8.699 1.00 88.94 336 SER A CA 1
ATOM 2768 C C . SER A 1 336 ? -24.198 28.325 10.071 1.00 88.94 336 SER A C 1
ATOM 2770 O O . SER A 1 336 ? -24.886 29.296 10.383 1.00 88.94 336 SER A O 1
ATOM 2772 N N . TYR A 1 337 ? -23.209 27.859 10.837 1.00 88.62 337 TYR A N 1
ATOM 2773 C CA . TYR A 1 337 ? -22.856 28.397 12.145 1.00 88.62 337 TYR A CA 1
ATOM 2774 C C . TYR A 1 337 ? -22.284 29.819 12.033 1.00 88.62 337 TYR A C 1
ATOM 2776 O O . TYR A 1 337 ? -22.777 30.733 12.684 1.00 88.62 337 TYR A O 1
ATOM 2784 N N . ILE A 1 338 ? -21.345 30.053 11.107 1.00 83.25 338 ILE A N 1
ATOM 2785 C CA . ILE A 1 338 ? -20.804 31.392 10.814 1.00 83.25 338 ILE A CA 1
ATOM 2786 C C . ILE A 1 338 ? -21.919 32.345 10.374 1.00 83.25 338 ILE A C 1
ATOM 2788 O O . ILE A 1 338 ? -21.903 33.520 10.730 1.00 83.25 338 ILE A O 1
ATOM 2792 N N . LYS A 1 339 ? -22.893 31.873 9.587 1.00 84.69 339 LYS A N 1
ATOM 2793 C CA . LYS A 1 339 ? -24.025 32.699 9.152 1.00 84.69 339 LYS A CA 1
ATOM 2794 C C . LYS A 1 339 ? -24.922 33.102 10.327 1.00 84.69 339 LYS A C 1
ATOM 2796 O O . LYS A 1 339 ? -25.397 34.235 10.344 1.00 84.69 339 LYS A O 1
ATOM 2801 N N . GLN A 1 340 ? -25.128 32.210 11.297 1.00 83.25 340 GLN A N 1
ATOM 2802 C CA . GLN A 1 340 ? -25.862 32.512 12.529 1.00 83.25 340 GLN A CA 1
ATOM 2803 C C . GLN A 1 340 ? -25.082 33.475 13.433 1.00 83.25 340 GLN A C 1
ATOM 2805 O O . GLN A 1 340 ? -25.644 34.481 13.858 1.00 83.25 340 GLN A O 1
ATOM 2810 N N . GLU A 1 341 ? -23.785 33.242 13.651 1.00 80.00 341 GLU A N 1
ATOM 2811 C CA . GLU A 1 341 ? -22.945 34.147 14.446 1.00 80.00 341 GLU A CA 1
ATOM 2812 C C . GLU A 1 341 ? -22.812 35.529 13.803 1.00 80.00 341 GLU A C 1
ATOM 2814 O O . GLU A 1 341 ? -22.945 36.529 14.496 1.00 80.00 341 GLU A O 1
ATOM 2819 N N . LYS A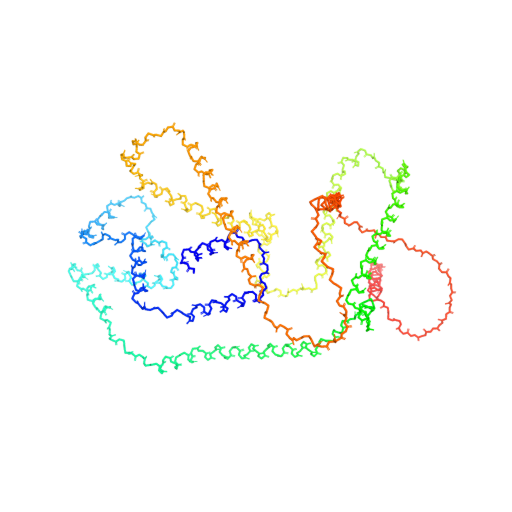 1 342 ? -22.625 35.631 12.480 1.00 74.81 342 LYS A N 1
ATOM 2820 C CA . LYS A 1 342 ? -22.584 36.928 11.776 1.00 74.81 342 LYS A CA 1
ATOM 2821 C C . LYS A 1 342 ? -23.903 37.693 11.861 1.00 74.81 342 LYS A C 1
ATOM 2823 O O . LYS A 1 342 ? -23.885 38.916 11.837 1.00 74.81 342 LYS A O 1
ATOM 2828 N N . ALA A 1 343 ? -25.036 36.996 11.951 1.00 68.75 343 ALA A N 1
ATOM 2829 C CA . ALA A 1 343 ? -26.326 37.645 12.167 1.00 68.75 343 ALA A CA 1
ATOM 2830 C C . ALA A 1 343 ? -26.468 38.202 13.597 1.00 68.75 343 ALA A C 1
ATOM 2832 O O . ALA A 1 343 ? -27.229 39.142 13.808 1.00 68.75 343 ALA A O 1
ATOM 2833 N N . GLN A 1 344 ? -25.734 37.648 14.568 1.00 67.50 344 GLN A N 1
ATOM 2834 C CA . GLN A 1 344 ? -25.764 38.071 15.974 1.00 67.50 344 GLN A CA 1
ATOM 2835 C C . GLN A 1 344 ? -24.638 39.052 16.333 1.00 67.50 344 GLN A C 1
ATOM 2837 O O . GLN A 1 344 ? -24.817 39.925 17.180 1.00 67.50 344 GLN A O 1
ATOM 2842 N N . HIS A 1 345 ? -23.498 38.966 15.655 1.00 52.72 345 HIS A N 1
ATOM 2843 C CA . HIS A 1 345 ? -22.366 39.865 15.802 1.00 52.72 345 HIS A CA 1
ATOM 2844 C C . HIS A 1 345 ? -22.280 40.798 14.596 1.00 52.72 345 HIS A C 1
ATOM 2846 O O . HIS A 1 345 ? -21.512 40.567 13.666 1.00 52.72 345 HIS A O 1
ATOM 2852 N N . ASN A 1 346 ? -23.008 41.914 14.654 1.00 58.22 346 ASN A N 1
ATOM 2853 C CA . ASN A 1 346 ? -22.511 43.143 14.042 1.00 58.22 346 ASN A CA 1
ATOM 2854 C C . ASN A 1 346 ? -21.345 43.604 14.926 1.00 58.22 346 ASN A C 1
ATOM 2856 O O . ASN A 1 346 ? -21.611 44.080 16.034 1.00 58.22 346 ASN A O 1
ATOM 2860 N N . PRO A 1 347 ? -20.066 43.425 14.534 1.00 63.72 347 PRO A N 1
ATOM 2861 C CA . PRO A 1 347 ? -18.969 43.907 15.354 1.00 63.72 347 PRO A CA 1
ATOM 2862 C C . PRO A 1 347 ? -19.137 45.417 15.482 1.00 63.72 347 PRO A C 1
ATOM 2864 O O . PRO A 1 347 ? -19.053 46.151 14.497 1.00 63.72 347 PRO A O 1
ATOM 2867 N N . ASN A 1 348 ? -19.433 45.875 16.696 1.00 61.00 348 ASN A N 1
ATOM 2868 C CA . ASN A 1 348 ? -19.567 47.289 16.985 1.00 61.00 348 ASN A CA 1
ATOM 2869 C C . ASN A 1 348 ? -18.155 47.873 16.865 1.00 61.00 348 ASN A C 1
ATOM 2871 O O . ASN A 1 348 ? -17.339 47.736 17.779 1.00 61.00 348 ASN A O 1
ATOM 2875 N N . ILE A 1 349 ? -17.817 48.405 15.684 1.00 66.38 349 ILE A N 1
ATOM 2876 C CA . ILE A 1 349 ? -16.517 49.027 15.436 1.00 66.38 349 ILE A CA 1
ATOM 2877 C C . ILE A 1 349 ? -16.410 50.153 16.454 1.00 66.38 349 ILE A C 1
ATOM 2879 O O . ILE A 1 349 ? -17.148 51.135 16.391 1.00 66.38 349 ILE A O 1
ATOM 2883 N N . THR A 1 350 ? -15.524 49.985 17.432 1.00 73.50 350 THR A N 1
ATOM 2884 C CA . THR A 1 350 ? -15.334 51.002 18.461 1.00 73.50 350 THR A CA 1
ATOM 2885 C C . THR A 1 350 ? -14.946 52.313 17.781 1.00 73.50 350 THR A C 1
ATOM 2887 O O . THR A 1 350 ? -14.191 52.317 16.807 1.00 73.50 350 THR A O 1
ATOM 2890 N N . SER A 1 351 ? -15.433 53.443 18.291 1.00 71.25 351 SER A N 1
ATOM 2891 C CA . SER A 1 351 ? -15.135 54.773 17.732 1.00 71.25 351 SER A CA 1
ATOM 2892 C C . SER A 1 351 ? -13.626 55.045 17.616 1.00 71.25 351 SER A C 1
ATOM 2894 O O . SER A 1 351 ? -13.169 55.759 16.725 1.00 71.25 351 SER A O 1
ATOM 2896 N N . LYS A 1 352 ? -12.811 54.408 18.467 1.00 76.12 352 LYS A N 1
ATOM 2897 C CA . LYS A 1 352 ? -11.345 54.401 18.349 1.00 76.12 352 LYS A CA 1
ATOM 2898 C C . LYS A 1 352 ? -10.845 53.645 17.110 1.00 76.12 352 LYS A C 1
ATOM 2900 O O . LYS A 1 352 ? -9.951 54.134 16.427 1.00 76.12 352 LYS A O 1
ATOM 2905 N N . ALA A 1 353 ? -11.412 52.479 16.799 1.00 76.12 353 ALA A N 1
ATOM 2906 C CA . ALA A 1 353 ? -11.039 51.681 15.631 1.00 76.12 353 ALA A CA 1
ATOM 2907 C C . ALA A 1 353 ? -11.533 52.283 14.302 1.00 76.12 353 ALA A C 1
ATOM 2909 O O . ALA A 1 353 ? -10.911 52.034 13.262 1.00 76.12 353 ALA A O 1
ATOM 2910 N N . SER A 1 354 ? -12.612 53.077 14.323 1.00 79.25 354 SER A N 1
ATOM 2911 C CA . SER A 1 354 ? -13.072 53.844 13.155 1.00 79.25 354 SER A CA 1
ATOM 2912 C C . SER A 1 354 ? -12.213 55.083 12.900 1.00 79.25 354 SER A C 1
ATOM 2914 O O . SER A 1 354 ? -11.944 55.402 11.747 1.00 79.25 354 SER A O 1
ATOM 2916 N N . ASN A 1 355 ? -11.731 55.744 13.958 1.00 81.00 355 ASN A N 1
ATOM 2917 C CA . ASN A 1 355 ? -10.952 56.984 13.854 1.00 81.00 355 ASN A CA 1
ATOM 2918 C C . ASN A 1 355 ? -9.444 56.768 13.651 1.00 81.00 355 ASN A C 1
ATOM 2920 O O . ASN A 1 355 ? -8.695 57.738 13.517 1.00 81.00 355 ASN A O 1
ATOM 2924 N N . LEU A 1 356 ? -8.978 55.517 13.619 1.00 82.38 356 LEU A N 1
ATOM 2925 C CA . LEU A 1 356 ? -7.585 55.212 13.319 1.00 82.38 356 LEU A CA 1
ATOM 2926 C C . LEU A 1 356 ? -7.296 55.599 11.859 1.00 82.38 356 LEU A C 1
ATOM 2928 O O . LEU A 1 356 ? -7.730 54.914 10.930 1.00 82.38 356 LEU A O 1
ATOM 2932 N N . LYS A 1 357 ? -6.572 56.705 11.651 1.00 80.19 357 LYS A N 1
ATOM 2933 C CA . LYS A 1 357 ? -6.099 57.110 10.323 1.00 80.19 357 LYS A CA 1
ATOM 2934 C C . LYS A 1 357 ? -5.142 56.040 9.814 1.00 80.19 357 LYS A C 1
ATOM 2936 O O . LYS A 1 357 ? -4.054 55.854 10.347 1.00 80.19 357 LYS A O 1
ATOM 2941 N N . ARG A 1 358 ? -5.581 55.301 8.803 1.00 81.06 358 ARG A N 1
ATOM 2942 C CA . ARG A 1 358 ? -4.795 54.256 8.155 1.00 81.06 358 ARG A CA 1
ATOM 2943 C C . ARG A 1 358 ? -4.193 54.868 6.900 1.00 81.06 358 ARG A C 1
ATOM 2945 O O . ARG A 1 358 ? -4.932 55.184 5.977 1.00 81.06 358 ARG A O 1
ATOM 2952 N N . SER A 1 359 ? -2.882 55.079 6.907 1.00 83.25 359 SER A N 1
ATOM 2953 C CA . SER A 1 359 ? -2.148 55.718 5.807 1.00 83.25 359 SER A CA 1
ATOM 2954 C C . SER A 1 359 ? -2.040 54.840 4.560 1.00 83.25 359 SER A C 1
ATOM 2956 O O . SER A 1 359 ? -1.807 55.360 3.477 1.00 83.25 359 SER A O 1
ATOM 2958 N N . GLU A 1 360 ? -2.228 53.526 4.703 1.00 87.25 360 GLU A N 1
ATOM 2959 C CA . GLU A 1 360 ? -1.975 52.553 3.639 1.00 87.25 360 GLU A CA 1
ATOM 2960 C C . GLU A 1 360 ? -3.193 51.652 3.363 1.00 87.25 360 GLU A C 1
ATOM 2962 O O . GLU A 1 360 ? -3.977 51.360 4.287 1.00 87.25 360 GLU A O 1
ATOM 2967 N N . PRO A 1 361 ? -3.359 51.164 2.118 1.00 90.12 361 PRO A N 1
ATOM 2968 C CA . PRO A 1 361 ? -4.343 50.144 1.771 1.00 90.12 361 PRO A CA 1
ATOM 2969 C C . PRO A 1 361 ? -4.288 48.940 2.720 1.00 90.12 361 PRO A C 1
ATOM 2971 O O . PRO A 1 361 ? -3.253 48.595 3.288 1.00 90.12 361 PRO A O 1
ATOM 2974 N N . PHE A 1 362 ? -5.439 48.305 2.950 1.00 77.94 362 PHE A N 1
ATOM 2975 C CA . PHE A 1 362 ? -5.542 47.185 3.892 1.00 77.94 362 PHE A CA 1
ATOM 2976 C C . PHE A 1 362 ? -4.652 45.997 3.496 1.00 77.94 362 PHE A C 1
ATOM 2978 O O . PHE A 1 362 ? -4.017 45.406 4.368 1.00 77.94 362 PHE A O 1
ATOM 2985 N N . GLY A 1 363 ? -4.578 45.697 2.194 1.00 81.31 363 GLY A N 1
ATOM 2986 C CA . GLY A 1 363 ? -3.729 44.631 1.658 1.00 81.31 363 GLY A CA 1
ATOM 2987 C C . GLY A 1 363 ? -2.253 44.850 1.983 1.00 81.31 363 GLY A C 1
ATOM 2988 O O . GLY A 1 363 ? -1.615 43.953 2.522 1.00 81.31 363 GLY A O 1
ATOM 2989 N N . ASP A 1 364 ? -1.749 46.066 1.770 1.00 84.88 364 ASP A N 1
ATOM 2990 C CA . ASP A 1 364 ? -0.338 46.400 1.995 1.00 84.88 364 ASP A CA 1
ATOM 2991 C C . ASP A 1 364 ? 0.050 46.296 3.472 1.00 84.88 364 ASP A C 1
ATOM 2993 O O . ASP A 1 364 ? 1.130 45.812 3.802 1.00 84.88 364 ASP A O 1
ATOM 2997 N N . ARG A 1 365 ? -0.856 46.668 4.384 1.00 82.38 365 ARG A N 1
ATOM 2998 C CA . ARG A 1 365 ? -0.626 46.513 5.829 1.00 82.38 365 ARG A CA 1
ATOM 2999 C C . ARG A 1 365 ? -0.593 45.059 6.268 1.00 82.38 365 ARG A C 1
ATOM 3001 O O . ARG A 1 365 ? 0.272 44.694 7.057 1.00 82.38 365 ARG A O 1
ATOM 3008 N N . LEU A 1 366 ? -1.506 44.232 5.759 1.00 79.69 366 LEU A N 1
ATOM 3009 C CA . LEU A 1 366 ? -1.476 42.789 6.011 1.00 79.69 366 LEU A CA 1
ATOM 3010 C C . LEU A 1 366 ? -0.204 42.155 5.452 1.00 79.69 366 LEU A C 1
ATOM 3012 O O . LEU A 1 366 ? 0.399 41.314 6.112 1.00 79.69 366 LEU A O 1
ATOM 3016 N N . TYR A 1 367 ? 0.219 42.584 4.263 1.00 88.31 367 TYR A N 1
ATOM 3017 C CA . TYR A 1 367 ? 1.435 42.097 3.630 1.00 88.31 367 TYR A CA 1
ATOM 3018 C C . TYR A 1 367 ? 2.683 42.479 4.435 1.00 88.31 367 TYR A C 1
ATOM 3020 O O . TYR A 1 367 ? 3.490 41.609 4.755 1.00 88.31 367 TYR A O 1
ATOM 3028 N N . LYS A 1 368 ? 2.799 43.744 4.865 1.00 88.69 368 LYS A N 1
ATOM 3029 C CA . LYS A 1 368 ? 3.871 44.200 5.765 1.00 88.69 368 LYS A CA 1
ATOM 3030 C C . LYS A 1 368 ? 3.869 43.445 7.091 1.00 88.69 368 LYS A C 1
ATOM 3032 O O . LYS A 1 368 ? 4.916 42.979 7.518 1.00 88.69 368 LYS A O 1
ATOM 3037 N N . GLN A 1 369 ? 2.703 43.246 7.705 1.00 88.19 369 GLN A N 1
ATOM 3038 C CA . GLN A 1 369 ? 2.591 42.483 8.949 1.00 88.19 369 GLN A CA 1
ATOM 3039 C C . GLN A 1 369 ? 2.993 41.008 8.763 1.00 88.19 369 GLN A C 1
ATOM 3041 O O . GLN A 1 369 ? 3.614 40.421 9.649 1.00 88.19 369 GLN A O 1
ATOM 3046 N N . GLY A 1 370 ? 2.666 40.411 7.614 1.00 89.12 370 GLY A N 1
ATOM 3047 C CA . GLY A 1 370 ? 3.110 39.068 7.242 1.00 89.12 370 GLY A CA 1
ATOM 3048 C C . GLY A 1 370 ? 4.628 38.982 7.071 1.00 89.12 370 GLY A C 1
ATOM 3049 O O . GLY A 1 370 ? 5.246 38.066 7.612 1.00 89.12 370 GLY A O 1
ATOM 3050 N N . LEU A 1 371 ? 5.230 39.963 6.391 1.00 93.44 371 LEU A N 1
ATOM 3051 C CA . LEU A 1 371 ? 6.683 40.070 6.225 1.00 93.44 371 LEU A CA 1
ATOM 3052 C C . LEU A 1 371 ? 7.406 40.264 7.563 1.00 93.44 371 LEU A C 1
ATOM 3054 O O . LEU A 1 371 ? 8.342 39.527 7.855 1.00 93.44 371 LEU A O 1
ATOM 3058 N N . GLU A 1 372 ? 6.933 41.172 8.419 1.00 91.44 372 GLU A N 1
ATOM 3059 C CA . GLU A 1 372 ? 7.481 41.357 9.770 1.00 91.44 372 GLU A CA 1
ATOM 3060 C C . GLU A 1 372 ? 7.358 40.082 10.619 1.00 91.44 372 GLU A C 1
ATOM 3062 O O . GLU A 1 372 ? 8.226 39.776 11.437 1.00 91.44 372 GLU A O 1
ATOM 3067 N N . GLY A 1 373 ? 6.270 39.324 10.445 1.00 90.19 373 GLY A N 1
ATOM 3068 C CA . GLY A 1 373 ? 6.079 38.033 11.101 1.00 90.19 373 GLY A CA 1
ATOM 3069 C C . GLY A 1 373 ? 7.086 36.978 10.635 1.00 90.19 373 GLY A C 1
ATOM 3070 O O . GLY A 1 373 ? 7.605 36.228 11.464 1.00 90.19 373 GLY A O 1
ATOM 3071 N N . LEU A 1 374 ? 7.383 36.933 9.333 1.00 91.56 374 LEU A N 1
ATOM 3072 C CA . LEU A 1 374 ? 8.406 36.052 8.764 1.00 91.56 374 LEU A CA 1
ATOM 3073 C C . LEU A 1 374 ? 9.807 36.427 9.253 1.00 91.56 374 LEU A C 1
ATOM 3075 O O . LEU A 1 374 ? 10.518 35.555 9.746 1.00 91.56 374 LEU A O 1
ATOM 3079 N N . GLU A 1 375 ? 10.161 37.712 9.227 1.00 94.12 375 GLU A N 1
ATOM 3080 C CA . GLU A 1 375 ? 11.466 38.196 9.694 1.00 94.12 375 GLU A CA 1
ATOM 3081 C C . GLU A 1 375 ? 11.687 37.878 11.185 1.00 94.12 375 GLU A C 1
ATOM 3083 O O . GLU A 1 375 ? 12.766 37.456 11.598 1.00 94.12 375 GLU A O 1
ATOM 3088 N N . LYS A 1 376 ? 10.643 38.007 12.017 1.00 93.88 376 LYS A N 1
ATOM 3089 C CA . LYS A 1 376 ? 10.704 37.617 13.437 1.00 93.88 376 LYS A CA 1
ATOM 3090 C C . LYS A 1 376 ? 10.929 36.116 13.623 1.00 93.88 376 LYS A C 1
ATOM 3092 O O . LYS A 1 376 ? 11.692 35.731 14.508 1.00 93.88 376 LYS A O 1
ATOM 3097 N N . LYS A 1 377 ? 10.280 35.270 12.815 1.00 90.38 377 LYS A N 1
ATOM 3098 C CA . LYS A 1 377 ? 10.476 33.810 12.858 1.00 90.38 377 LYS A CA 1
ATOM 3099 C C . LYS A 1 377 ? 11.888 33.420 12.427 1.00 90.38 377 LYS A C 1
ATOM 3101 O O . LYS A 1 377 ? 12.485 32.545 13.048 1.00 90.38 377 LYS A O 1
ATOM 3106 N N . GLU A 1 378 ? 12.421 34.074 11.403 1.00 94.75 378 GLU A N 1
ATOM 3107 C CA . GLU A 1 378 ? 13.782 33.840 10.922 1.00 94.75 378 GLU A CA 1
ATOM 3108 C C . GLU A 1 378 ? 14.820 34.228 11.979 1.00 94.75 378 GLU A C 1
ATOM 3110 O O . GLU A 1 378 ? 15.617 33.380 12.380 1.00 94.75 378 GLU A O 1
ATOM 3115 N N . LYS A 1 379 ? 14.707 35.432 12.559 1.00 93.38 379 LYS A N 1
ATOM 3116 C CA . LYS A 1 379 ? 15.564 35.868 13.676 1.00 93.38 379 LYS A CA 1
ATOM 3117 C C . LYS A 1 379 ? 15.512 34.910 14.859 1.00 93.38 379 LYS A C 1
ATOM 3119 O O . LYS A 1 379 ? 16.546 34.627 15.461 1.00 93.38 379 LYS A O 1
ATOM 3124 N N . PHE A 1 380 ? 14.329 34.389 15.189 1.00 94.75 380 PHE A N 1
ATOM 3125 C CA . PHE A 1 380 ? 14.172 33.392 16.248 1.00 94.75 380 PHE A CA 1
ATOM 3126 C C . PHE A 1 380 ? 14.902 32.082 15.917 1.00 94.75 380 PHE A C 1
ATOM 3128 O O . PHE A 1 380 ? 15.585 31.522 16.774 1.00 94.75 380 PHE A O 1
ATOM 3135 N N . ARG A 1 381 ? 14.812 31.604 14.668 1.00 92.44 381 ARG A N 1
ATOM 3136 C CA . ARG A 1 381 ? 15.529 30.403 14.212 1.00 92.44 381 ARG A CA 1
ATOM 3137 C C . ARG A 1 381 ? 17.044 30.593 14.290 1.00 92.44 381 ARG A C 1
ATOM 3139 O O . ARG A 1 381 ? 17.741 29.691 14.747 1.00 92.44 381 ARG A O 1
ATOM 3146 N N . GLU A 1 382 ? 17.542 31.759 13.887 1.00 94.44 382 GLU A N 1
ATOM 3147 C CA . GLU A 1 382 ? 18.963 32.111 13.972 1.00 94.44 382 GLU A CA 1
ATOM 3148 C C . GLU A 1 382 ? 19.455 32.163 15.420 1.00 94.44 382 GLU A C 1
ATOM 3150 O O . GLU A 1 382 ? 20.469 31.544 15.744 1.00 94.44 382 GLU A O 1
ATOM 3155 N N . THR A 1 383 ? 18.715 32.823 16.319 1.00 94.31 383 THR A N 1
ATOM 3156 C CA . THR A 1 383 ? 19.074 32.853 17.751 1.00 94.31 383 THR A CA 1
ATOM 3157 C C . THR A 1 383 ? 19.038 31.461 18.370 1.00 94.31 383 THR A C 1
ATOM 3159 O O . THR A 1 383 ? 19.903 31.120 19.178 1.00 94.31 383 THR A O 1
ATOM 3162 N N . PHE A 1 384 ? 18.070 30.632 17.980 1.00 94.31 384 PHE A N 1
ATOM 3163 C CA . PHE A 1 384 ? 17.980 29.251 18.437 1.00 94.31 384 PHE A CA 1
ATOM 3164 C C . PHE A 1 384 ? 19.186 28.414 17.984 1.00 94.31 384 PHE A C 1
ATOM 3166 O O . PHE A 1 384 ? 19.818 27.762 18.814 1.00 94.31 384 PHE A O 1
ATOM 3173 N N . LEU A 1 385 ? 19.545 28.470 16.697 1.00 92.62 385 LEU A N 1
ATOM 3174 C CA . LEU A 1 385 ? 20.718 27.782 16.143 1.00 92.62 385 LEU A CA 1
ATOM 3175 C C . LEU A 1 385 ? 22.015 28.260 16.799 1.00 92.62 385 LEU A C 1
ATOM 3177 O O . LEU A 1 385 ? 22.824 27.435 17.218 1.00 92.62 385 LEU A O 1
ATOM 3181 N N . HIS A 1 386 ? 22.190 29.574 16.953 1.00 92.31 386 HIS A N 1
ATOM 3182 C CA . HIS A 1 386 ? 23.353 30.150 17.624 1.00 92.31 386 HIS A CA 1
ATOM 3183 C C . HIS A 1 386 ? 23.497 29.613 19.056 1.00 92.31 386 HIS A C 1
ATOM 3185 O O . HIS A 1 386 ? 24.558 29.119 19.436 1.00 92.31 386 HIS A O 1
ATOM 3191 N N . ASN A 1 387 ? 22.411 29.619 19.836 1.00 89.81 387 ASN A N 1
ATOM 3192 C CA . ASN A 1 387 ? 22.405 29.072 21.195 1.00 89.81 387 ASN A CA 1
ATOM 3193 C C . ASN A 1 387 ? 22.675 27.562 21.225 1.00 89.81 387 ASN A C 1
ATOM 3195 O O . ASN A 1 387 ? 23.339 27.073 22.141 1.00 89.81 387 ASN A O 1
ATOM 3199 N N . PHE A 1 388 ? 22.174 26.816 20.239 1.00 87.81 388 PHE A N 1
ATOM 3200 C CA . PHE A 1 388 ? 22.413 25.381 20.122 1.00 87.81 388 PHE A CA 1
ATOM 3201 C C . PHE A 1 388 ? 23.899 25.075 19.883 1.00 87.81 388 PHE A C 1
ATOM 3203 O O . PHE A 1 388 ? 24.477 24.255 20.600 1.00 87.81 388 PHE A O 1
ATOM 3210 N N . TYR A 1 389 ? 24.545 25.773 18.944 1.00 86.38 389 TYR A N 1
ATOM 3211 C CA . TYR A 1 389 ? 25.974 25.598 18.665 1.00 86.38 389 TYR A CA 1
ATOM 3212 C C . TYR A 1 389 ? 26.863 26.085 19.809 1.00 86.38 389 TYR A C 1
ATOM 3214 O O . TYR A 1 389 ? 27.828 25.405 20.156 1.00 86.38 389 TYR A O 1
ATOM 3222 N N . GLN A 1 390 ? 26.512 27.197 20.458 1.00 84.88 390 GLN A N 1
ATOM 3223 C CA . GLN A 1 390 ? 27.261 27.704 21.607 1.00 84.88 390 GLN A CA 1
ATOM 3224 C C . GLN A 1 390 ? 27.223 26.722 22.790 1.00 84.88 390 GLN A C 1
ATOM 3226 O O . GLN A 1 390 ? 28.251 26.481 23.419 1.00 84.88 390 GLN A O 1
ATOM 3231 N N . LYS A 1 391 ? 26.072 26.081 23.049 1.00 81.88 391 LYS A N 1
ATOM 3232 C CA . LYS A 1 391 ? 25.955 25.035 24.080 1.00 81.88 391 LYS A CA 1
ATOM 3233 C C . LYS A 1 391 ? 26.721 23.760 23.727 1.00 81.88 391 LYS A C 1
ATOM 3235 O O . LYS A 1 391 ? 27.300 23.152 24.619 1.00 81.88 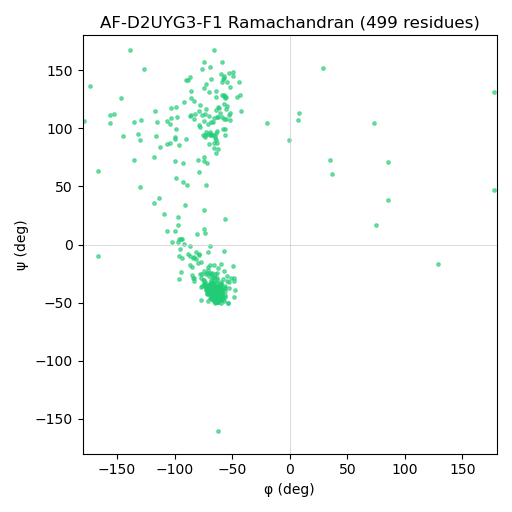391 LYS A O 1
ATOM 3240 N N . ARG A 1 392 ? 26.758 23.360 22.450 1.00 74.06 392 ARG A N 1
ATOM 3241 C CA . ARG A 1 392 ? 27.516 22.175 22.007 1.00 74.06 392 ARG A CA 1
ATOM 3242 C C . ARG A 1 392 ? 29.029 22.401 22.051 1.00 74.06 392 ARG A C 1
ATOM 3244 O O . ARG A 1 392 ? 29.752 21.495 22.438 1.00 74.06 392 ARG A O 1
ATOM 3251 N N . GLY A 1 393 ? 29.494 23.607 21.718 1.00 69.62 393 GLY A N 1
ATOM 3252 C CA . GLY A 1 393 ? 30.910 23.982 21.807 1.00 69.62 393 GLY A CA 1
ATOM 3253 C C . GLY A 1 393 ? 31.427 24.144 23.242 1.00 69.62 393 GLY A C 1
ATOM 3254 O O . GLY A 1 393 ? 32.623 24.024 23.474 1.00 69.62 393 GLY A O 1
ATOM 3255 N N . GLN A 1 394 ? 30.536 24.378 24.211 1.00 65.25 394 GLN A N 1
ATOM 3256 C CA . GLN A 1 394 ? 30.860 24.410 25.646 1.00 65.25 394 GLN A CA 1
ATOM 3257 C C . GLN A 1 394 ? 30.626 23.061 26.346 1.00 65.25 394 GLN A C 1
ATOM 3259 O O . GLN A 1 394 ? 30.774 22.967 27.565 1.00 65.25 394 GLN A O 1
ATOM 3264 N N . GLY A 1 395 ? 30.273 22.017 25.587 1.00 54.41 395 GLY A N 1
ATOM 3265 C CA . GLY A 1 395 ? 30.196 20.645 26.065 1.00 54.41 395 GLY A CA 1
ATOM 3266 C C . GLY A 1 395 ? 31.579 20.145 26.460 1.00 54.41 395 GLY A C 1
ATOM 3267 O O . GLY A 1 395 ? 32.341 19.675 25.625 1.00 54.41 395 GLY A O 1
ATOM 3268 N N . ILE A 1 396 ? 31.867 20.316 27.745 1.00 52.41 396 ILE A N 1
ATOM 3269 C CA . ILE A 1 396 ? 32.874 19.664 28.573 1.00 52.41 396 ILE A CA 1
ATOM 3270 C C . ILE A 1 396 ? 33.327 18.347 27.928 1.00 52.41 396 ILE A C 1
ATOM 3272 O O . ILE A 1 396 ? 32.622 17.340 27.977 1.00 52.41 396 ILE A O 1
ATOM 3276 N N . ILE A 1 397 ? 34.522 18.355 27.331 1.00 50.16 397 ILE A N 1
ATOM 3277 C CA . ILE A 1 397 ? 35.319 17.137 27.201 1.00 50.16 397 ILE A CA 1
ATOM 3278 C C . ILE A 1 397 ? 35.637 16.760 28.645 1.00 50.16 397 ILE A C 1
ATOM 3280 O O . ILE A 1 397 ? 36.599 17.264 29.225 1.00 50.16 397 ILE A O 1
ATOM 3284 N N . HIS A 1 398 ? 34.766 15.963 29.263 1.00 52.91 398 HIS A N 1
ATOM 3285 C CA . HIS A 1 398 ? 35.099 15.271 30.494 1.00 52.91 398 HIS A CA 1
ATOM 3286 C C . HIS A 1 398 ? 36.235 14.331 30.108 1.00 52.91 398 HIS A C 1
ATOM 3288 O O . HIS A 1 398 ? 36.017 13.286 29.502 1.00 52.91 398 HIS A O 1
ATOM 3294 N N . LYS A 1 399 ? 37.468 14.766 30.380 1.00 55.12 399 LYS A N 1
ATOM 3295 C CA . LYS A 1 399 ? 38.652 13.908 30.422 1.00 55.12 399 LYS A CA 1
ATOM 3296 C C . LYS A 1 399 ? 38.576 13.046 31.683 1.00 55.12 399 LYS A C 1
ATOM 3298 O O . LYS A 1 399 ? 39.501 13.056 32.484 1.00 55.12 399 LYS A O 1
ATOM 3303 N N . ASP A 1 400 ? 37.453 12.375 31.887 1.00 46.25 400 ASP A N 1
ATOM 3304 C CA . ASP A 1 400 ? 37.311 11.449 32.993 1.00 46.25 400 ASP A CA 1
ATOM 3305 C C . ASP A 1 400 ? 37.764 10.089 32.462 1.00 46.25 400 ASP A C 1
ATOM 3307 O O . ASP A 1 400 ? 37.015 9.372 31.810 1.00 46.25 400 ASP A O 1
ATOM 3311 N N . ASP A 1 401 ? 39.061 9.837 32.640 1.00 51.66 401 ASP A N 1
ATOM 3312 C CA . ASP A 1 401 ? 39.648 8.560 33.045 1.00 51.66 401 ASP A CA 1
ATOM 3313 C C . ASP A 1 401 ? 39.003 7.265 32.512 1.00 51.66 401 ASP A C 1
ATOM 3315 O O . ASP A 1 401 ? 38.670 6.365 33.286 1.00 51.66 401 ASP A O 1
ATOM 3319 N N . ASP A 1 402 ? 38.968 7.075 31.191 1.00 50.06 402 ASP A N 1
ATOM 3320 C CA . ASP A 1 402 ? 38.931 5.724 30.613 1.00 50.06 402 ASP A CA 1
ATOM 3321 C C . ASP A 1 402 ? 40.324 5.080 30.746 1.00 50.06 402 ASP A C 1
ATOM 3323 O O . ASP A 1 402 ? 41.070 4.881 29.790 1.00 50.06 402 ASP A O 1
ATOM 3327 N N . SER A 1 403 ? 40.668 4.729 31.985 1.00 52.72 403 SER A N 1
ATOM 3328 C CA . SER A 1 403 ? 41.811 3.890 32.377 1.00 52.72 403 SER A CA 1
ATOM 3329 C C . SER A 1 403 ? 41.580 2.397 32.070 1.00 52.72 403 SER A C 1
ATOM 3331 O O . SER A 1 403 ? 42.100 1.514 32.749 1.00 52.72 403 SER A O 1
ATOM 3333 N N . TYR A 1 404 ? 40.790 2.096 31.034 1.00 59.28 404 TYR A N 1
ATOM 3334 C CA . TYR A 1 404 ? 40.394 0.740 30.643 1.00 59.28 404 TYR A CA 1
ATOM 3335 C C . TYR A 1 404 ? 40.875 0.361 29.235 1.00 59.28 404 TYR A C 1
ATOM 3337 O O . TYR A 1 404 ? 40.206 -0.353 28.497 1.00 59.28 404 TYR A O 1
ATOM 3345 N N . PHE A 1 405 ? 42.063 0.819 28.853 1.00 49.62 405 PHE A N 1
ATOM 3346 C CA . PHE A 1 405 ? 42.884 0.114 27.873 1.00 49.62 405 PHE A CA 1
ATOM 3347 C C . PHE A 1 405 ? 44.265 -0.034 28.487 1.00 49.62 405 PHE A C 1
ATOM 3349 O O . PHE A 1 405 ? 44.968 0.948 28.708 1.00 49.62 405 PHE A O 1
ATOM 3356 N N . GLY A 1 406 ? 44.560 -1.273 28.874 1.00 46.22 406 GLY A N 1
ATOM 3357 C CA . GLY A 1 406 ? 45.774 -1.636 29.574 1.00 46.22 406 GLY A CA 1
ATOM 3358 C C . GLY A 1 406 ? 47.023 -1.276 28.783 1.00 46.22 406 GLY A C 1
ATOM 3359 O O . GLY A 1 406 ? 47.068 -1.428 27.565 1.00 46.22 406 GLY A O 1
ATOM 3360 N N . ASP A 1 407 ? 47.999 -0.792 29.540 1.00 50.53 407 ASP A N 1
ATOM 3361 C CA . ASP A 1 407 ? 49.432 -1.035 29.424 1.00 50.53 407 ASP A CA 1
ATOM 3362 C C . ASP A 1 407 ? 49.833 -1.986 28.281 1.00 50.53 407 ASP A C 1
ATOM 3364 O O . ASP A 1 407 ? 49.974 -3.192 28.473 1.00 50.53 407 ASP A O 1
ATOM 3368 N N . ASP A 1 408 ? 50.078 -1.416 27.103 1.00 48.91 408 ASP A N 1
ATOM 3369 C CA . ASP A 1 408 ? 51.095 -1.921 26.185 1.00 48.91 408 ASP A CA 1
ATOM 3370 C C . ASP A 1 408 ? 52.153 -0.821 26.054 1.00 48.91 408 ASP A C 1
ATOM 3372 O O . ASP A 1 408 ? 52.047 0.139 25.285 1.00 48.91 408 ASP A O 1
ATOM 3376 N N . ASP A 1 409 ? 53.169 -0.955 26.901 1.00 51.62 409 ASP A N 1
ATOM 3377 C CA . ASP A 1 409 ? 54.387 -0.165 26.881 1.00 51.62 409 ASP A CA 1
ATOM 3378 C C . ASP A 1 409 ? 55.099 -0.267 25.517 1.00 51.62 409 ASP A C 1
ATOM 3380 O O . ASP A 1 409 ? 55.224 -1.342 24.932 1.00 51.62 409 ASP A O 1
ATOM 3384 N N . ASN A 1 410 ? 55.691 0.857 25.096 1.00 53.03 410 ASN A N 1
ATOM 3385 C CA . ASN A 1 410 ? 56.619 1.043 23.967 1.00 53.03 410 ASN A CA 1
ATOM 3386 C C . ASN A 1 410 ? 56.046 1.269 22.560 1.00 53.03 410 ASN A C 1
ATOM 3388 O O . ASN A 1 410 ? 56.355 0.515 21.640 1.00 53.03 410 ASN A O 1
ATOM 3392 N N . ILE A 1 411 ? 55.458 2.447 22.315 1.00 45.94 411 ILE A N 1
ATOM 3393 C CA . ILE A 1 411 ? 55.741 3.176 21.064 1.00 45.94 411 ILE A CA 1
ATOM 3394 C C . ILE A 1 411 ? 56.055 4.643 21.379 1.00 45.94 411 ILE A C 1
ATOM 3396 O O . ILE A 1 411 ? 55.184 5.491 21.533 1.00 45.94 411 ILE A O 1
ATOM 3400 N N . SER A 1 412 ? 57.360 4.896 21.498 1.00 45.03 412 SER A N 1
ATOM 3401 C CA . SER A 1 412 ? 58.080 6.089 21.043 1.00 45.03 412 SER A CA 1
ATOM 3402 C C . SER A 1 412 ? 57.215 7.251 20.534 1.00 45.03 412 SER A C 1
ATOM 3404 O O . SER A 1 412 ? 56.660 7.205 19.437 1.00 45.03 412 SER A O 1
ATOM 3406 N N . ALA A 1 413 ? 57.249 8.341 21.298 1.00 50.81 413 ALA A N 1
ATOM 3407 C CA . ALA A 1 413 ? 56.780 9.670 20.945 1.00 50.81 413 ALA A CA 1
ATOM 3408 C C . ALA A 1 413 ? 57.165 10.090 19.512 1.00 50.81 413 ALA A C 1
ATOM 3410 O O . ALA A 1 413 ? 58.334 10.305 19.193 1.00 50.81 413 ALA A O 1
ATOM 3411 N N . GLY A 1 414 ? 56.146 10.266 18.676 1.00 40.94 414 GLY A N 1
ATOM 3412 C CA . GLY A 1 414 ? 56.191 11.023 17.433 1.00 40.94 414 GLY A CA 1
ATOM 3413 C C . GLY A 1 414 ? 55.014 11.989 17.436 1.00 40.94 414 GLY A C 1
ATOM 3414 O O . GLY A 1 414 ? 53.918 11.642 17.014 1.00 40.94 414 GLY A O 1
ATOM 3415 N N . THR A 1 415 ? 55.222 13.189 17.967 1.00 47.59 415 THR A N 1
ATOM 3416 C CA . THR A 1 415 ? 54.279 14.307 17.874 1.00 47.59 415 THR A CA 1
ATOM 3417 C C . THR A 1 415 ? 54.124 14.710 16.409 1.00 47.59 415 THR A C 1
ATOM 3419 O O . THR A 1 415 ? 54.940 15.465 15.883 1.00 47.59 415 THR A O 1
ATOM 3422 N N . SER A 1 416 ? 53.093 14.200 15.739 1.00 42.97 416 SER A N 1
ATOM 3423 C CA . SER A 1 416 ? 52.610 14.749 14.475 1.00 42.97 416 SER A CA 1
ATOM 3424 C C . SER A 1 416 ? 51.322 15.523 14.734 1.00 42.97 416 SER A C 1
ATOM 3426 O O . SER A 1 416 ? 50.220 14.983 14.621 1.00 42.97 416 SER A O 1
ATOM 3428 N N . ASP A 1 417 ? 51.482 16.802 15.075 1.00 48.12 417 ASP A N 1
ATOM 3429 C CA . ASP A 1 417 ? 50.456 17.823 14.880 1.00 48.12 417 ASP A CA 1
ATOM 3430 C C . ASP A 1 417 ? 50.083 17.841 13.393 1.00 48.12 417 ASP A C 1
ATOM 3432 O O . ASP A 1 417 ? 50.739 18.473 12.566 1.00 48.12 417 ASP A O 1
ATOM 3436 N N . SER A 1 418 ? 49.036 17.107 13.032 1.00 44.25 418 SER A N 1
ATOM 3437 C CA . SER A 1 418 ? 48.404 17.218 11.722 1.00 44.25 418 SER A CA 1
ATOM 3438 C C . SER A 1 418 ? 46.967 17.677 11.922 1.00 44.25 418 SER A C 1
ATOM 3440 O O . SER A 1 418 ? 46.002 16.928 11.810 1.00 44.25 418 SER A O 1
ATOM 3442 N N . ASN A 1 419 ? 46.839 18.969 12.226 1.00 47.72 419 ASN A N 1
ATOM 3443 C CA . ASN A 1 419 ? 45.619 19.720 11.961 1.00 47.72 419 ASN A CA 1
ATOM 3444 C C . ASN A 1 419 ? 45.395 19.735 10.441 1.00 47.72 419 ASN A C 1
ATOM 3446 O O . ASN A 1 419 ? 45.759 20.687 9.754 1.00 47.72 419 ASN A O 1
ATOM 3450 N N . PHE A 1 420 ? 44.817 18.662 9.903 1.00 48.25 420 PHE A N 1
ATOM 3451 C CA . PHE A 1 420 ? 44.266 18.645 8.552 1.00 48.25 420 PHE A CA 1
ATOM 3452 C C . PHE A 1 420 ? 42.953 19.435 8.559 1.00 48.25 420 PHE A C 1
ATOM 3454 O O . PHE A 1 420 ? 41.858 18.878 8.539 1.00 48.25 420 PHE A O 1
ATOM 3461 N N . SER A 1 421 ? 43.059 20.763 8.609 1.00 60.75 421 SER A N 1
ATOM 3462 C CA . SER A 1 421 ? 41.971 21.611 8.140 1.00 60.75 421 SER A CA 1
ATOM 3463 C C . SER A 1 421 ? 42.015 21.590 6.616 1.00 60.75 421 SER A C 1
ATOM 3465 O O . SER A 1 421 ? 42.961 22.107 6.017 1.00 60.75 421 SER A O 1
ATOM 3467 N N . LEU A 1 422 ? 41.016 20.970 5.991 1.00 74.88 422 LEU A N 1
ATOM 3468 C CA . LEU A 1 422 ? 40.791 21.138 4.559 1.00 74.88 422 LEU A CA 1
ATOM 3469 C C . LEU A 1 422 ? 40.615 22.632 4.282 1.00 74.88 422 LEU A C 1
ATOM 3471 O O . LEU A 1 422 ? 39.829 23.296 4.958 1.00 74.88 422 LEU A O 1
ATOM 3475 N N . THR A 1 423 ? 41.366 23.167 3.324 1.00 85.44 423 THR A N 1
ATOM 3476 C CA . THR A 1 423 ? 41.155 24.547 2.882 1.00 85.44 423 THR A CA 1
ATOM 3477 C C . THR A 1 423 ? 39.825 24.648 2.139 1.00 85.44 423 THR A C 1
ATOM 3479 O O . THR A 1 423 ? 39.377 23.673 1.529 1.00 85.44 423 THR A O 1
ATOM 3482 N N . ASP A 1 424 ? 39.195 25.824 2.149 1.00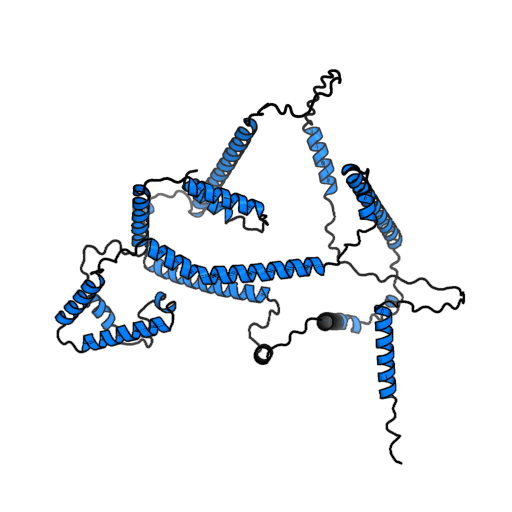 76.38 424 ASP A N 1
ATOM 3483 C CA . ASP A 1 424 ? 37.917 26.046 1.455 1.00 76.38 424 ASP A CA 1
ATOM 3484 C C . ASP A 1 424 ? 37.978 25.633 -0.028 1.00 76.38 424 ASP A C 1
ATOM 3486 O O . ASP A 1 424 ? 37.019 25.078 -0.561 1.00 76.38 424 ASP A O 1
ATOM 3490 N N . ASP A 1 425 ? 39.139 25.777 -0.672 1.00 80.94 425 ASP A N 1
ATOM 3491 C CA . ASP A 1 425 ? 39.373 25.324 -2.048 1.00 80.94 425 ASP A CA 1
ATOM 3492 C C . ASP A 1 425 ? 39.335 23.794 -2.202 1.00 80.94 425 ASP A C 1
ATOM 3494 O O . ASP A 1 425 ? 38.838 23.278 -3.205 1.00 80.94 425 ASP A O 1
ATOM 3498 N N . GLN A 1 426 ? 39.825 23.043 -1.210 1.00 83.00 426 GLN A N 1
ATOM 3499 C CA . GLN A 1 426 ? 39.737 21.579 -1.198 1.00 83.00 426 GLN A CA 1
ATOM 3500 C C . GLN A 1 426 ? 38.299 21.118 -0.954 1.00 83.00 426 GLN A C 1
ATOM 3502 O O . GLN A 1 426 ? 37.851 20.154 -1.573 1.00 83.00 426 GLN A O 1
ATOM 3507 N N . ILE A 1 427 ? 37.553 21.837 -0.113 1.00 81.88 427 ILE A N 1
ATOM 3508 C CA . ILE A 1 427 ? 36.123 21.593 0.105 1.00 81.88 427 ILE A CA 1
ATOM 3509 C C . ILE A 1 427 ? 35.343 21.852 -1.195 1.00 81.88 427 ILE A C 1
ATOM 3511 O O . ILE A 1 427 ? 34.545 21.010 -1.608 1.00 81.88 427 ILE A O 1
ATOM 3515 N N . PHE A 1 428 ? 35.629 22.950 -1.902 1.00 81.81 428 PHE A N 1
ATOM 3516 C CA . PHE A 1 428 ? 35.026 23.249 -3.205 1.00 81.81 428 PHE A CA 1
ATOM 3517 C C . PHE A 1 428 ? 35.381 22.215 -4.281 1.00 81.81 428 PHE A C 1
ATOM 3519 O O . PHE A 1 428 ? 34.521 21.844 -5.082 1.00 81.81 428 PHE A O 1
ATOM 3526 N N . ALA A 1 429 ? 36.620 21.715 -4.299 1.00 79.25 429 ALA A N 1
ATOM 3527 C CA . ALA A 1 429 ? 37.034 20.663 -5.226 1.00 79.25 429 ALA A CA 1
ATOM 3528 C C . ALA A 1 429 ? 36.283 19.345 -4.972 1.00 79.25 429 ALA A C 1
ATOM 3530 O O . ALA A 1 429 ? 35.843 18.704 -5.926 1.00 79.25 429 ALA A O 1
ATOM 3531 N N . ILE A 1 430 ? 36.076 18.984 -3.701 1.00 78.62 430 ILE A N 1
ATOM 3532 C CA . ILE A 1 430 ? 35.299 17.804 -3.307 1.00 78.62 430 ILE A CA 1
ATOM 3533 C C . ILE A 1 430 ? 33.831 17.967 -3.725 1.00 78.62 430 ILE A C 1
ATOM 3535 O O . ILE A 1 430 ? 33.282 17.069 -4.357 1.00 78.62 430 ILE A O 1
ATOM 3539 N N . ILE A 1 431 ? 33.203 19.119 -3.459 1.00 77.25 431 ILE A N 1
ATOM 3540 C CA . ILE A 1 431 ? 31.808 19.384 -3.861 1.00 77.25 431 ILE A CA 1
ATOM 3541 C C . ILE A 1 431 ? 31.645 19.276 -5.383 1.00 77.25 431 ILE A C 1
ATOM 3543 O O . ILE A 1 431 ? 30.747 18.585 -5.862 1.00 77.25 431 ILE A O 1
ATOM 3547 N N . LYS A 1 432 ? 32.561 19.873 -6.152 1.00 80.19 432 LYS A N 1
ATOM 3548 C CA . LYS A 1 432 ? 32.536 19.824 -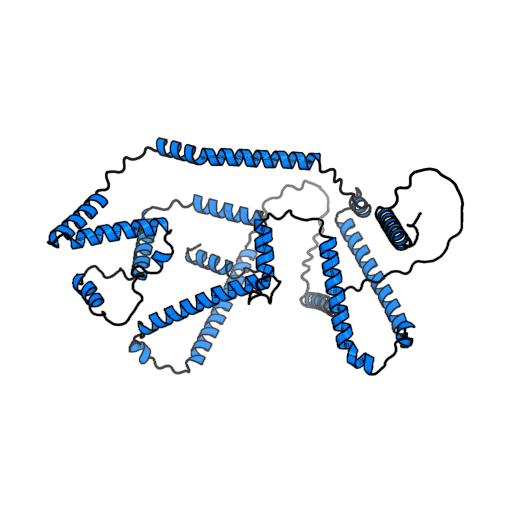7.620 1.00 80.19 432 LYS A CA 1
ATOM 3549 C C . LYS A 1 432 ? 32.726 18.406 -8.170 1.00 80.19 432 LYS A C 1
ATOM 3551 O O . LYS A 1 432 ? 32.171 18.075 -9.215 1.00 80.19 432 LYS A O 1
ATOM 3556 N N . GLN A 1 433 ? 33.496 17.571 -7.472 1.00 72.19 433 GLN A N 1
ATOM 3557 C CA . GLN A 1 433 ? 33.693 16.168 -7.829 1.00 72.19 433 GLN A CA 1
ATOM 3558 C C . GLN A 1 433 ? 32.417 15.337 -7.614 1.00 72.19 433 GLN A C 1
ATOM 3560 O O . GLN A 1 433 ? 32.153 14.443 -8.409 1.00 72.19 433 GLN A O 1
ATOM 3565 N N . TYR A 1 434 ? 31.598 15.668 -6.608 1.00 69.12 434 TYR A N 1
ATOM 3566 C C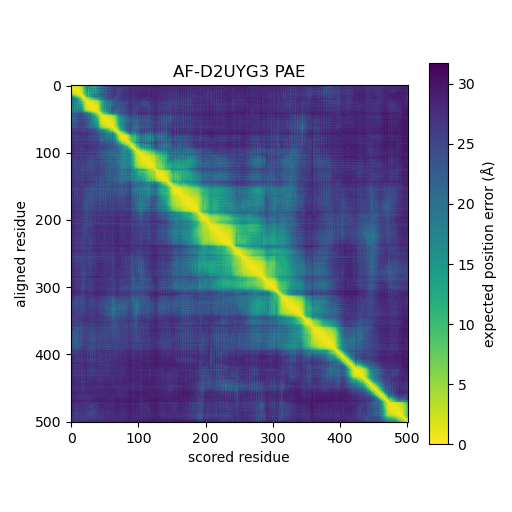A . TYR A 1 434 ? 30.322 14.991 -6.347 1.00 69.12 434 TYR A CA 1
ATOM 3567 C C . TYR A 1 434 ? 29.136 15.545 -7.159 1.00 69.12 434 TYR A C 1
ATOM 3569 O O . TYR A 1 434 ? 28.201 14.797 -7.438 1.00 69.12 434 TYR A O 1
ATOM 3577 N N . GLU A 1 435 ? 29.159 16.812 -7.588 1.00 66.00 435 GLU A N 1
ATOM 3578 C CA . GLU A 1 435 ? 28.118 17.368 -8.473 1.00 66.00 435 GLU A CA 1
ATOM 3579 C C . GLU A 1 435 ? 28.134 16.732 -9.875 1.00 66.00 435 GLU A C 1
ATOM 3581 O O . GLU A 1 435 ? 27.071 16.481 -10.445 1.00 66.00 435 GLU A O 1
ATOM 3586 N N . LEU A 1 436 ? 29.317 16.384 -10.399 1.00 53.78 436 LEU A N 1
ATOM 3587 C CA . LEU A 1 436 ? 29.480 15.742 -11.714 1.00 53.78 436 LEU A CA 1
ATOM 3588 C C . LEU A 1 436 ? 28.876 14.327 -11.806 1.00 53.78 436 LEU A C 1
ATOM 3590 O O . LEU A 1 436 ? 28.608 13.858 -12.910 1.00 53.78 436 LEU A O 1
ATOM 3594 N N . ASP A 1 437 ? 28.610 13.672 -10.673 1.00 48.72 437 ASP A N 1
ATOM 3595 C CA . ASP A 1 437 ? 28.036 12.321 -10.625 1.00 48.72 437 ASP A CA 1
ATOM 3596 C C . ASP A 1 437 ? 26.494 12.307 -10.537 1.00 48.72 437 ASP A C 1
ATOM 3598 O O . ASP A 1 437 ? 25.881 11.235 -10.510 1.00 48.72 437 ASP A O 1
ATOM 3602 N N . THR A 1 438 ? 25.834 13.476 -10.517 1.00 45.84 438 THR A N 1
ATOM 3603 C CA . THR A 1 438 ? 24.365 13.572 -10.371 1.00 45.84 438 THR A CA 1
ATOM 3604 C C . THR A 1 438 ? 23.578 13.691 -11.679 1.00 45.84 438 THR A C 1
ATOM 3606 O O . THR A 1 438 ? 22.350 13.572 -11.658 1.00 45.84 438 THR A O 1
ATOM 3609 N N . ASP A 1 439 ? 24.248 13.781 -12.830 1.00 45.00 439 ASP A N 1
ATOM 3610 C CA . ASP A 1 439 ? 23.605 13.723 -14.149 1.00 45.00 439 ASP A CA 1
ATOM 3611 C C . ASP A 1 439 ? 23.277 12.272 -14.553 1.00 45.00 439 ASP A C 1
ATOM 3613 O O . ASP A 1 439 ? 23.762 11.728 -15.547 1.00 45.00 439 ASP A O 1
ATOM 3617 N N . ILE A 1 440 ? 22.415 11.615 -13.774 1.00 48.41 440 ILE A N 1
ATOM 3618 C CA . ILE A 1 440 ? 21.748 10.381 -14.194 1.00 48.41 440 ILE A CA 1
ATOM 3619 C C . ILE A 1 440 ? 20.497 10.797 -14.982 1.00 48.41 440 ILE A C 1
ATOM 3621 O O . ILE A 1 440 ? 19.547 11.313 -14.385 1.00 48.41 440 ILE A O 1
ATOM 3625 N N . PRO A 1 441 ? 20.430 10.574 -16.310 1.00 43.03 441 PRO A N 1
ATOM 3626 C CA . PRO A 1 441 ? 19.232 10.881 -17.073 1.00 43.03 441 PRO A CA 1
ATOM 3627 C C . PRO A 1 441 ? 18.078 10.023 -16.554 1.00 43.03 441 PRO A C 1
ATOM 3629 O O . PRO A 1 441 ? 18.108 8.790 -16.613 1.00 43.03 441 PRO A O 1
ATOM 3632 N N . ASN A 1 442 ? 17.057 10.707 -16.042 1.00 43.22 442 ASN A N 1
ATOM 3633 C CA . ASN A 1 442 ? 15.831 10.149 -15.490 1.00 43.22 442 ASN A CA 1
ATOM 3634 C C . ASN A 1 442 ? 15.041 9.423 -16.596 1.00 43.22 442 ASN A C 1
ATOM 3636 O O . ASN A 1 442 ? 14.116 9.962 -17.201 1.00 43.22 442 ASN A O 1
ATOM 3640 N N . THR A 1 443 ? 15.465 8.202 -16.920 1.00 40.28 443 THR A N 1
ATOM 3641 C CA . THR A 1 443 ? 14.884 7.389 -17.986 1.00 40.28 443 THR A CA 1
ATOM 3642 C C . THR A 1 443 ? 14.029 6.320 -17.331 1.00 40.28 443 THR A C 1
ATOM 3644 O O . THR A 1 443 ? 14.533 5.348 -16.773 1.00 40.28 443 THR A O 1
ATOM 3647 N N . SER A 1 444 ? 12.712 6.515 -17.374 1.00 37.50 444 SER A N 1
ATOM 3648 C CA . SER A 1 444 ? 11.713 5.592 -16.841 1.00 37.50 444 SER A CA 1
ATOM 3649 C C . SER A 1 444 ? 11.864 4.194 -17.459 1.00 37.50 444 SER A C 1
ATOM 3651 O O . SER A 1 444 ? 11.401 3.929 -18.572 1.00 37.50 444 SER A O 1
ATOM 3653 N N . TRP A 1 445 ? 12.516 3.286 -16.741 1.00 37.47 445 TRP A N 1
ATOM 3654 C CA . TRP A 1 445 ? 12.696 1.898 -17.148 1.00 37.47 445 TRP A CA 1
ATOM 3655 C C . TRP A 1 445 ? 11.460 1.073 -16.771 1.00 37.47 445 TRP A C 1
ATOM 3657 O O . TRP A 1 445 ? 11.220 0.766 -15.607 1.00 37.47 445 TRP A O 1
ATOM 3667 N N . SER A 1 446 ? 10.667 0.690 -17.773 1.00 35.25 446 SER A N 1
ATOM 3668 C CA . SER A 1 446 ? 9.725 -0.430 -17.659 1.00 35.25 446 SER A CA 1
ATOM 3669 C C . SER A 1 446 ? 10.429 -1.707 -18.131 1.00 35.25 446 SER A C 1
ATOM 3671 O O . SER A 1 446 ? 10.874 -1.741 -19.281 1.00 35.25 446 SER A O 1
ATOM 3673 N N . PRO A 1 447 ? 10.528 -2.772 -17.317 1.00 40.22 447 PRO A N 1
ATOM 3674 C CA . PRO A 1 447 ? 11.231 -3.982 -17.721 1.00 40.22 447 PRO A CA 1
ATOM 3675 C C . PRO A 1 447 ? 10.403 -4.756 -18.755 1.00 40.22 447 PRO A C 1
ATOM 3677 O O . PRO A 1 447 ? 9.343 -5.310 -18.452 1.00 40.22 447 PRO A O 1
ATOM 3680 N N . LYS A 1 448 ? 10.894 -4.818 -19.997 1.00 38.66 448 LYS A N 1
ATOM 3681 C CA . LYS A 1 448 ? 10.432 -5.802 -20.982 1.00 38.66 448 LYS A CA 1
ATOM 3682 C C . LYS A 1 448 ? 11.082 -7.147 -20.656 1.00 38.66 448 LYS A C 1
ATOM 3684 O O . LYS A 1 448 ? 12.299 -7.270 -20.654 1.00 38.66 448 LYS A O 1
ATOM 3689 N N . LYS A 1 449 ? 10.251 -8.154 -20.382 1.00 43.22 449 LYS A N 1
ATOM 3690 C CA . LYS A 1 449 ? 10.648 -9.567 -20.335 1.00 43.22 449 LYS A CA 1
ATOM 3691 C C . LYS A 1 449 ? 11.068 -10.006 -21.738 1.00 43.22 449 LYS A C 1
ATOM 3693 O O . LYS A 1 449 ? 10.204 -10.149 -22.604 1.00 43.22 449 LYS A O 1
ATOM 3698 N N . GLU A 1 450 ? 12.358 -10.229 -21.944 1.00 39.53 450 GLU A N 1
ATOM 3699 C CA . GLU A 1 450 ? 12.862 -10.957 -23.107 1.00 39.53 450 GLU A CA 1
ATOM 3700 C C . GLU A 1 450 ? 12.903 -12.460 -22.823 1.00 39.53 450 GLU A C 1
ATOM 3702 O O . GLU A 1 450 ? 13.140 -12.913 -21.703 1.00 39.53 450 GLU A O 1
ATOM 3707 N N . VAL A 1 451 ? 12.550 -13.215 -23.858 1.00 45.22 451 VAL A N 1
ATOM 3708 C CA . VAL A 1 451 ? 12.472 -14.673 -23.911 1.00 45.22 451 VAL A CA 1
ATOM 3709 C C . VAL A 1 451 ? 13.764 -15.142 -24.567 1.00 45.22 451 VAL A C 1
ATOM 3711 O O . VAL A 1 451 ? 14.018 -14.780 -25.715 1.00 45.22 451 VAL A O 1
ATOM 3714 N N . GLU A 1 452 ? 14.574 -15.918 -23.851 1.00 48.44 452 GLU A N 1
ATOM 3715 C CA . GLU A 1 452 ? 15.823 -16.462 -24.390 1.00 48.44 452 GLU A CA 1
ATOM 3716 C C . GLU A 1 452 ? 15.581 -17.520 -25.486 1.00 48.44 452 GLU A C 1
ATOM 3718 O O . GLU A 1 452 ? 14.652 -18.330 -25.369 1.00 48.44 452 GLU A O 1
ATOM 3723 N N . PRO A 1 453 ? 16.417 -17.558 -26.543 1.00 48.38 453 PRO A N 1
ATOM 3724 C CA . PRO A 1 453 ? 16.403 -18.619 -27.537 1.00 48.38 453 PRO A CA 1
ATOM 3725 C C . PRO A 1 453 ? 17.263 -19.816 -27.099 1.00 48.38 453 PRO A C 1
ATOM 3727 O O . PRO A 1 453 ? 18.417 -19.683 -26.702 1.00 48.38 453 PRO A O 1
ATOM 3730 N N . SER A 1 454 ? 16.689 -21.009 -27.223 1.00 37.47 454 SER A N 1
ATOM 3731 C CA . SER A 1 454 ? 17.323 -22.299 -26.932 1.00 37.47 454 SER A CA 1
ATOM 3732 C C . SER A 1 454 ? 18.365 -22.674 -27.999 1.00 37.47 454 SER A C 1
ATOM 3734 O O . SER A 1 454 ? 18.057 -22.557 -29.190 1.00 37.47 454 SER A O 1
ATOM 3736 N N . PRO A 1 455 ? 19.547 -23.206 -27.634 1.00 47.38 455 PRO A N 1
ATOM 3737 C CA . PRO A 1 455 ? 20.457 -23.811 -28.594 1.00 47.38 455 PRO A CA 1
ATOM 3738 C C . PRO A 1 455 ? 20.127 -25.292 -28.836 1.00 47.38 455 PRO A C 1
ATOM 3740 O O . PRO A 1 455 ? 19.704 -26.038 -27.955 1.00 47.38 455 PRO A O 1
ATOM 3743 N N . SER A 1 456 ? 20.315 -25.690 -30.088 1.00 43.28 456 SER A N 1
ATOM 3744 C CA . SER A 1 456 ? 19.978 -26.979 -30.682 1.00 43.28 456 SER A CA 1
ATOM 3745 C C . SER A 1 456 ? 21.096 -28.032 -30.599 1.00 43.28 456 SER A C 1
ATOM 3747 O O . SER A 1 456 ? 22.233 -27.721 -30.938 1.00 43.28 456 SER A O 1
ATOM 3749 N N . LYS A 1 457 ? 20.671 -29.286 -30.360 1.00 39.56 457 LYS A N 1
ATOM 3750 C CA . LYS A 1 457 ? 21.204 -30.595 -30.822 1.00 39.56 457 LYS A CA 1
ATOM 3751 C C . LYS A 1 457 ? 22.519 -31.166 -30.233 1.00 39.56 457 LYS A C 1
ATOM 3753 O O . LYS A 1 457 ? 23.606 -30.773 -30.625 1.00 39.56 457 LYS A O 1
ATOM 3758 N N . SER A 1 458 ? 22.310 -32.160 -29.354 1.00 38.56 458 SER A N 1
ATOM 3759 C CA . SER A 1 458 ? 22.795 -33.568 -29.267 1.00 38.56 458 SER A CA 1
ATOM 3760 C C . SER A 1 458 ? 24.161 -33.993 -29.852 1.00 38.56 458 SER A C 1
ATOM 3762 O O . SER A 1 458 ? 24.580 -33.480 -30.885 1.00 38.56 458 SER A O 1
ATOM 3764 N N . PRO A 1 459 ? 24.794 -35.041 -29.272 1.00 50.72 459 PRO A N 1
ATOM 3765 C CA . PRO A 1 459 ? 24.461 -36.403 -29.720 1.00 50.72 459 PRO A CA 1
ATOM 3766 C C . PRO A 1 459 ? 24.326 -37.476 -28.617 1.00 50.72 459 PRO A C 1
ATOM 3768 O O . PRO A 1 459 ? 24.663 -37.283 -27.453 1.00 50.72 459 PRO A O 1
ATOM 3771 N N . GLU A 1 460 ? 23.773 -38.596 -29.074 1.00 45.41 460 GLU A N 1
ATOM 3772 C CA . GLU A 1 460 ? 23.405 -39.862 -28.436 1.00 45.41 460 GLU A CA 1
ATOM 3773 C C . GLU A 1 460 ? 24.432 -40.466 -27.463 1.00 45.41 460 GLU A C 1
ATOM 3775 O O . GLU A 1 460 ? 25.626 -40.553 -27.752 1.00 45.41 460 GLU A O 1
ATOM 3780 N N . ARG A 1 461 ? 23.920 -41.011 -26.353 1.00 33.44 461 ARG A N 1
ATOM 3781 C CA . ARG A 1 461 ? 24.464 -42.216 -25.717 1.00 33.44 461 ARG A CA 1
ATOM 3782 C C . ARG A 1 461 ? 23.359 -42.937 -24.953 1.00 33.44 461 ARG A C 1
ATOM 3784 O O . ARG A 1 461 ? 22.844 -42.431 -23.960 1.00 33.44 461 ARG A O 1
ATOM 3791 N N . GLU A 1 462 ? 23.006 -44.107 -25.463 1.00 45.44 462 GLU A N 1
ATOM 3792 C CA . GLU A 1 462 ? 22.214 -45.118 -24.776 1.00 45.44 462 GLU A CA 1
ATOM 3793 C C . GLU A 1 462 ? 23.006 -45.619 -23.564 1.00 45.44 462 GLU A C 1
ATOM 3795 O O . GLU A 1 462 ? 24.172 -45.984 -23.696 1.00 45.44 462 GLU A O 1
ATOM 3800 N N . ASN A 1 463 ? 22.389 -45.586 -22.386 1.00 37.53 463 ASN A N 1
ATOM 3801 C CA . ASN A 1 463 ? 22.711 -46.463 -21.266 1.00 37.53 463 ASN A CA 1
ATOM 3802 C C . ASN A 1 463 ? 21.470 -46.550 -20.377 1.00 37.53 463 ASN A C 1
ATOM 3804 O O . ASN A 1 463 ? 21.046 -45.571 -19.761 1.00 37.53 463 ASN A O 1
ATOM 3808 N N . GLU A 1 464 ? 20.889 -47.742 -20.374 1.00 47.19 464 GLU A N 1
ATOM 3809 C CA . GLU A 1 464 ? 19.839 -48.195 -19.476 1.00 47.19 464 GLU A CA 1
ATOM 3810 C C . GLU A 1 464 ? 20.306 -48.065 -18.019 1.00 47.19 464 GLU A C 1
ATOM 3812 O O . GLU A 1 464 ? 21.385 -48.527 -17.648 1.00 47.19 464 GLU A O 1
ATOM 3817 N N . SER A 1 465 ? 19.500 -47.407 -17.188 1.00 44.94 465 SER A N 1
ATOM 3818 C CA . SER A 1 465 ? 19.659 -47.398 -15.735 1.00 44.94 465 SER A CA 1
ATOM 3819 C C . SER A 1 465 ? 18.309 -47.092 -15.097 1.00 44.94 465 SER A C 1
ATOM 3821 O O . SER A 1 465 ? 17.813 -45.962 -15.135 1.00 44.94 465 SER A O 1
ATOM 3823 N N . ASP A 1 466 ? 17.700 -48.146 -14.563 1.00 50.88 466 ASP A N 1
ATOM 3824 C CA . ASP A 1 466 ? 16.463 -48.130 -13.797 1.00 50.88 466 ASP A CA 1
ATOM 3825 C C . ASP A 1 466 ? 16.629 -47.347 -12.486 1.00 50.88 466 ASP A C 1
ATOM 3827 O O . ASP A 1 466 ? 17.355 -47.741 -11.573 1.00 50.88 466 ASP A O 1
ATOM 3831 N N . GLY A 1 467 ? 15.896 -46.240 -12.369 1.00 39.12 467 GLY A N 1
ATOM 3832 C CA . GLY A 1 467 ? 15.717 -45.488 -11.130 1.00 39.12 467 GLY A CA 1
ATOM 3833 C C . GLY A 1 467 ? 14.687 -44.370 -11.323 1.00 39.12 467 GLY A C 1
ATOM 3834 O O . GLY A 1 467 ? 14.704 -43.707 -12.363 1.00 39.12 467 GLY A O 1
ATOM 3835 N N . PRO A 1 468 ? 13.752 -44.141 -10.379 1.00 47.91 468 PRO A N 1
ATOM 3836 C CA . PRO A 1 468 ? 12.626 -43.242 -10.596 1.00 47.91 468 PRO A CA 1
ATOM 3837 C C . PRO A 1 468 ? 13.115 -41.794 -10.564 1.00 47.91 468 PRO A C 1
ATOM 3839 O O . PRO A 1 468 ? 13.229 -41.177 -9.505 1.00 47.91 468 PRO A O 1
ATOM 3842 N N . HIS A 1 469 ? 13.408 -41.244 -11.740 1.00 46.72 469 HIS A N 1
ATOM 3843 C CA . HIS A 1 469 ? 13.743 -39.838 -11.883 1.00 46.72 469 HIS A CA 1
ATOM 3844 C C . HIS A 1 469 ? 12.602 -38.980 -11.331 1.00 46.72 469 HIS A C 1
ATOM 3846 O O . HIS A 1 469 ? 11.451 -39.048 -11.775 1.00 46.72 469 HIS A O 1
ATOM 3852 N N . ILE A 1 470 ? 12.949 -38.161 -10.339 1.00 47.56 470 ILE A N 1
ATOM 3853 C CA . ILE A 1 470 ? 12.131 -37.077 -9.807 1.00 47.56 470 ILE A CA 1
ATOM 3854 C C . ILE A 1 470 ? 11.944 -36.074 -10.949 1.00 47.56 470 ILE A C 1
ATOM 3856 O O . ILE A 1 470 ? 12.741 -35.165 -11.153 1.00 47.56 470 ILE A O 1
ATOM 3860 N N . SER A 1 471 ? 10.909 -36.305 -11.749 1.00 60.78 471 SER A N 1
ATOM 3861 C CA . SER A 1 471 ? 10.428 -35.390 -12.777 1.00 60.78 471 SER A CA 1
ATOM 3862 C C . SER A 1 471 ? 10.043 -34.064 -12.122 1.00 60.78 471 SER A C 1
ATOM 3864 O O . SER A 1 471 ? 9.260 -34.079 -11.163 1.00 60.78 471 SER A O 1
ATOM 3866 N N . ASP A 1 472 ? 10.559 -32.952 -12.652 1.00 72.75 472 ASP A N 1
ATOM 3867 C CA . ASP A 1 472 ? 10.175 -31.586 -12.282 1.00 72.75 472 ASP A CA 1
ATOM 3868 C C . ASP A 1 472 ? 8.635 -31.506 -12.160 1.00 72.75 472 ASP A C 1
ATOM 3870 O O . ASP A 1 472 ? 7.924 -31.948 -13.074 1.00 72.75 472 ASP A O 1
ATOM 3874 N N . PRO A 1 473 ? 8.075 -30.985 -11.049 1.00 78.75 473 PRO A N 1
ATOM 3875 C CA . PRO A 1 473 ? 6.631 -30.817 -10.879 1.00 78.75 473 PRO A CA 1
ATOM 3876 C C . PRO A 1 473 ? 5.944 -30.142 -12.075 1.00 78.75 473 PRO A C 1
ATOM 3878 O O . PRO A 1 473 ? 4.796 -30.467 -12.391 1.00 78.75 473 PRO A O 1
ATOM 3881 N N . LYS A 1 474 ? 6.649 -29.246 -12.779 1.00 73.75 474 LYS A N 1
ATOM 3882 C CA . LYS A 1 474 ? 6.149 -28.604 -14.002 1.00 73.75 474 LYS A CA 1
ATOM 3883 C C . LYS A 1 474 ? 5.988 -29.586 -15.159 1.00 73.75 474 LYS A C 1
ATOM 3885 O O . LYS A 1 474 ? 5.012 -29.492 -15.901 1.00 73.75 474 LYS A O 1
ATOM 3890 N N . GLU A 1 475 ? 6.897 -30.544 -15.295 1.00 78.75 475 GLU A N 1
ATOM 3891 C CA . GLU A 1 475 ? 6.849 -31.564 -16.342 1.00 78.75 475 GLU A CA 1
ATOM 3892 C C . GLU A 1 475 ? 5.730 -32.581 -16.076 1.00 78.75 475 GLU A C 1
ATOM 3894 O O . GLU A 1 475 ? 4.983 -32.931 -16.992 1.00 78.75 475 GLU A O 1
ATOM 3899 N N . ARG A 1 476 ? 5.521 -32.977 -14.808 1.00 77.38 476 ARG A N 1
ATOM 3900 C CA . ARG A 1 476 ? 4.349 -33.787 -14.419 1.00 77.38 476 ARG A CA 1
ATOM 3901 C C . ARG A 1 476 ? 3.048 -33.085 -14.771 1.00 77.38 476 ARG A C 1
ATOM 3903 O O . ARG A 1 476 ? 2.173 -33.697 -15.371 1.00 77.38 476 ARG A O 1
ATOM 3910 N N . PHE A 1 477 ? 2.929 -31.803 -14.436 1.00 80.00 477 PHE A N 1
ATOM 3911 C CA . PHE A 1 477 ? 1.725 -31.034 -14.736 1.00 80.00 477 PHE A CA 1
ATOM 3912 C C . PHE A 1 477 ? 1.483 -30.896 -16.248 1.00 80.00 477 PHE A C 1
ATOM 3914 O O . PHE A 1 477 ? 0.351 -31.062 -16.705 1.00 80.00 477 PHE A O 1
ATOM 3921 N N . ALA A 1 478 ? 2.541 -30.672 -17.034 1.00 84.62 478 ALA A N 1
ATOM 3922 C CA . ALA A 1 478 ? 2.454 -30.621 -18.492 1.00 84.62 478 ALA A CA 1
ATOM 3923 C C . ALA A 1 478 ? 1.962 -31.952 -19.091 1.00 84.62 478 ALA A C 1
ATOM 3925 O O . ALA A 1 478 ? 1.028 -31.942 -19.895 1.00 84.62 478 ALA A O 1
ATOM 3926 N N . ARG A 1 479 ? 2.499 -33.095 -18.637 1.00 83.00 479 ARG A N 1
ATOM 3927 C CA . ARG A 1 479 ? 2.044 -34.427 -19.081 1.00 83.00 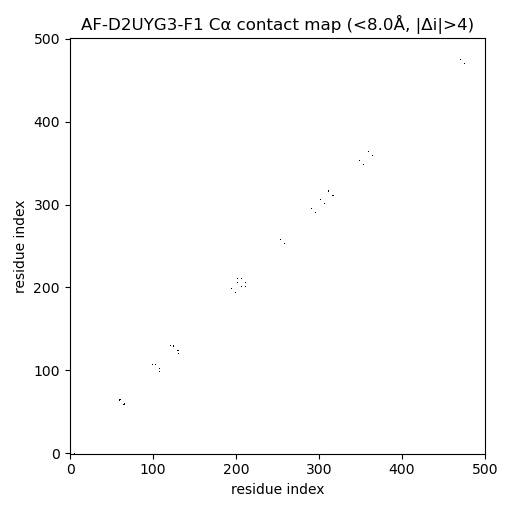479 ARG A CA 1
ATOM 3928 C C . ARG A 1 479 ? 0.588 -34.703 -18.706 1.00 83.00 479 ARG A C 1
ATOM 3930 O O . ARG A 1 479 ? -0.148 -35.269 -19.516 1.00 83.00 479 ARG A O 1
ATOM 3937 N N . THR A 1 480 ? 0.144 -34.273 -17.523 1.00 87.88 480 THR A N 1
ATOM 3938 C CA . THR A 1 480 ? -1.258 -34.417 -17.089 1.00 87.88 480 THR A CA 1
ATOM 3939 C C . THR A 1 480 ? -2.213 -33.590 -17.956 1.00 87.88 480 THR A C 1
ATOM 3941 O O . THR A 1 480 ? -3.293 -34.053 -18.324 1.00 87.88 480 THR A O 1
ATOM 3944 N N . LEU A 1 481 ? -1.822 -32.369 -18.337 1.00 88.81 481 LEU A N 1
ATOM 3945 C CA . LEU A 1 481 ? -2.619 -31.545 -19.251 1.00 88.81 481 LEU A CA 1
ATOM 3946 C C . LEU A 1 481 ? -2.673 -32.127 -20.666 1.00 88.81 481 LEU A C 1
ATOM 3948 O O . LEU A 1 481 ? -3.715 -32.064 -21.319 1.00 88.81 481 LEU A O 1
ATOM 3952 N N . GLU A 1 482 ? -1.576 -32.713 -21.138 1.00 87.94 482 GLU A N 1
ATOM 3953 C CA . GLU A 1 482 ? -1.522 -33.350 -22.452 1.00 87.94 482 GLU A CA 1
ATOM 3954 C C . GLU A 1 482 ? -2.397 -34.610 -22.515 1.00 87.94 482 GLU A C 1
ATOM 3956 O O . GLU A 1 482 ? -3.171 -34.778 -23.461 1.00 87.94 482 GLU A O 1
ATOM 3961 N N . THR A 1 483 ? -2.385 -35.436 -21.464 1.00 89.31 483 THR A N 1
ATOM 3962 C CA . THR A 1 483 ? -3.285 -36.598 -21.346 1.00 89.31 483 THR A CA 1
ATOM 3963 C C . THR A 1 483 ? -4.755 -36.187 -21.288 1.00 89.31 483 THR A C 1
ATOM 3965 O O . THR A 1 483 ? -5.574 -36.769 -22.001 1.00 89.31 483 THR A O 1
ATOM 3968 N N . LEU A 1 484 ? -5.109 -35.141 -20.531 1.00 86.38 484 LEU A N 1
ATOM 3969 C CA . LEU A 1 484 ? -6.480 -34.610 -20.517 1.00 86.38 484 LEU A CA 1
ATOM 3970 C C . LEU A 1 484 ? -6.911 -34.075 -21.890 1.00 86.38 484 LEU A C 1
ATOM 3972 O O . LEU A 1 484 ? -8.049 -34.291 -22.318 1.00 86.38 484 LEU A O 1
ATOM 3976 N N . ARG A 1 485 ? -6.002 -33.412 -22.613 1.00 88.62 485 ARG A N 1
ATOM 3977 C CA . ARG A 1 485 ? -6.268 -32.910 -23.967 1.00 88.62 485 ARG A CA 1
ATOM 3978 C C . ARG A 1 485 ? -6.515 -34.052 -24.956 1.00 88.62 485 ARG A C 1
ATOM 3980 O O . ARG A 1 485 ? -7.440 -33.958 -25.765 1.00 88.62 485 ARG A O 1
ATOM 3987 N N . LEU A 1 486 ? -5.731 -35.128 -24.879 1.00 88.00 486 LEU A N 1
ATOM 3988 C CA . LEU A 1 486 ? -5.930 -36.333 -25.690 1.00 88.00 486 LEU A CA 1
ATOM 3989 C C . LEU A 1 486 ? -7.256 -37.024 -25.358 1.00 88.00 486 LEU A C 1
ATOM 3991 O O . LEU A 1 486 ? -7.982 -37.403 -26.274 1.00 88.00 486 LEU A O 1
ATOM 3995 N N . PHE A 1 487 ? -7.624 -37.100 -24.077 1.00 88.44 487 PHE A N 1
ATOM 3996 C CA . PHE A 1 487 ? -8.890 -37.692 -23.643 1.00 88.44 487 PHE A CA 1
ATOM 3997 C C . PHE A 1 487 ? -10.106 -36.933 -24.196 1.00 88.44 487 PHE A C 1
ATOM 3999 O O . PHE A 1 487 ? -11.053 -37.537 -24.698 1.00 88.44 487 PHE A O 1
ATOM 4006 N N . HIS A 1 488 ? -10.063 -35.597 -24.190 1.00 78.50 488 HIS A N 1
ATOM 4007 C CA . HIS A 1 488 ? -11.108 -34.772 -24.802 1.00 78.50 488 HIS A CA 1
ATOM 4008 C C . HIS A 1 488 ? -11.179 -34.924 -26.322 1.00 78.50 488 HIS A C 1
ATOM 4010 O O . HIS A 1 488 ? -12.274 -34.965 -26.882 1.00 78.50 488 HIS A O 1
ATOM 4016 N N . LYS A 1 489 ? -10.026 -35.036 -26.992 1.00 83.69 489 LYS A N 1
ATOM 4017 C CA . LYS A 1 489 ? -9.980 -35.290 -28.436 1.00 83.69 489 LYS A CA 1
ATOM 4018 C C . LYS A 1 489 ? -10.620 -36.638 -28.776 1.00 83.69 489 LYS A C 1
ATOM 4020 O O . LYS A 1 489 ? -11.419 -36.698 -29.702 1.00 83.69 489 LYS A O 1
ATOM 4025 N N . TYR A 1 490 ? -10.340 -37.671 -27.983 1.00 79.00 490 TYR A N 1
ATOM 4026 C CA . TYR A 1 490 ? -10.924 -39.003 -28.153 1.00 79.00 490 TYR A CA 1
ATOM 4027 C C . TYR A 1 490 ? -12.431 -39.024 -27.880 1.00 79.00 490 TYR A C 1
ATOM 4029 O O . TYR A 1 490 ? -13.189 -39.631 -28.629 1.00 79.00 490 TYR A O 1
ATOM 4037 N N . LYS A 1 491 ? -12.895 -38.301 -26.851 1.00 76.94 491 LYS A N 1
ATOM 4038 C CA . LYS A 1 491 ? -14.327 -38.184 -26.540 1.00 76.94 491 LYS A CA 1
ATOM 4039 C C . LYS A 1 491 ? -15.121 -37.533 -27.678 1.00 76.94 491 LYS A C 1
ATOM 4041 O O . LYS A 1 491 ? -16.261 -37.915 -27.910 1.00 76.94 491 LYS A O 1
ATOM 4046 N N . ASN A 1 492 ? -14.512 -36.588 -28.390 1.00 74.31 492 ASN A N 1
ATOM 4047 C CA . ASN A 1 492 ? -15.142 -35.887 -29.509 1.00 74.31 492 ASN A CA 1
ATOM 4048 C C . ASN A 1 492 ? -14.992 -36.617 -30.856 1.00 74.31 492 ASN A C 1
ATOM 4050 O O . ASN A 1 492 ? -15.624 -36.209 -31.823 1.00 74.31 492 ASN A O 1
ATOM 4054 N N . GLN A 1 493 ? -14.162 -37.662 -30.926 1.00 73.62 493 GLN A N 1
ATOM 4055 C CA . GLN A 1 493 ? -14.017 -38.533 -32.099 1.00 73.62 493 GLN A CA 1
ATOM 4056 C C . GLN A 1 493 ? -14.847 -39.816 -31.996 1.00 73.62 493 GLN A C 1
ATOM 4058 O O . GLN A 1 493 ? -14.782 -40.652 -32.891 1.00 73.62 493 GLN A O 1
ATOM 4063 N N . LYS A 1 494 ? -15.625 -39.994 -30.921 1.00 62.94 494 LYS A N 1
ATOM 4064 C CA . LYS A 1 494 ? -16.573 -41.100 -30.841 1.00 62.94 494 LYS A CA 1
ATOM 4065 C C . LYS A 1 494 ? -17.762 -40.766 -31.742 1.00 62.94 494 LYS A C 1
ATOM 4067 O O . LYS A 1 494 ? -18.650 -40.015 -31.340 1.00 62.94 494 LYS A O 1
ATOM 4072 N N . ASP A 1 495 ? -17.692 -41.258 -32.975 1.00 58.38 495 ASP A N 1
ATOM 4073 C CA . ASP A 1 495 ? -18.724 -41.104 -33.994 1.00 58.38 495 ASP A CA 1
ATOM 4074 C C . ASP A 1 495 ? -20.096 -41.535 -33.444 1.00 58.38 495 ASP A C 1
ATOM 4076 O O . ASP A 1 495 ? -20.204 -42.583 -32.803 1.00 58.38 495 ASP A O 1
ATOM 4080 N N . PRO A 1 496 ? -21.163 -40.760 -33.691 1.00 60.72 496 PRO A N 1
ATOM 4081 C CA . PRO A 1 496 ? -22.512 -41.067 -33.218 1.00 60.72 496 PRO A CA 1
ATOM 4082 C C . PRO A 1 496 ? -23.201 -42.215 -33.987 1.00 60.72 496 PRO A C 1
ATOM 4084 O O . PRO A 1 496 ? -24.408 -42.376 -33.846 1.00 60.72 496 PRO A O 1
ATOM 4087 N N . ASN A 1 497 ? -22.470 -42.998 -34.790 1.00 58.03 497 ASN A N 1
ATOM 4088 C CA . ASN A 1 497 ? -23.041 -44.003 -35.698 1.00 58.03 497 ASN A CA 1
ATOM 4089 C C . ASN A 1 497 ? -22.953 -45.463 -35.223 1.00 58.03 497 ASN A C 1
ATOM 4091 O O . ASN A 1 497 ? -23.441 -46.336 -35.933 1.00 58.03 497 ASN A O 1
ATOM 4095 N N . ASP A 1 498 ? -22.416 -45.740 -34.034 1.00 57.09 498 ASP A N 1
ATOM 4096 C CA . ASP A 1 498 ? -22.495 -47.084 -33.446 1.00 57.09 498 ASP A CA 1
ATOM 4097 C C . ASP A 1 498 ? -23.622 -47.134 -32.411 1.00 57.09 498 ASP A C 1
ATOM 4099 O O . ASP A 1 498 ? -23.425 -46.828 -31.231 1.00 57.09 498 ASP A O 1
ATOM 4103 N N . GLY A 1 499 ? -24.824 -47.493 -32.869 1.00 48.41 499 GLY A N 1
ATOM 4104 C CA . GLY A 1 499 ? -25.977 -47.646 -31.987 1.00 48.41 499 GLY A CA 1
ATOM 4105 C C . GLY A 1 499 ? -27.302 -47.996 -32.658 1.00 48.41 499 GLY A C 1
ATOM 4106 O O . GLY A 1 499 ? -28.294 -47.372 -32.314 1.00 48.41 499 GLY A O 1
ATOM 4107 N N . ASP A 1 500 ? -27.315 -48.972 -33.569 1.00 53.09 500 ASP A N 1
ATOM 4108 C CA . ASP A 1 500 ? -28.485 -49.829 -33.821 1.00 53.09 500 ASP A CA 1
ATOM 4109 C C . ASP A 1 500 ? -27.978 -51.237 -34.174 1.00 53.09 500 ASP A C 1
ATOM 4111 O O . ASP A 1 500 ? -27.622 -51.510 -35.322 1.00 53.09 500 ASP A O 1
ATOM 4115 N N . LEU A 1 501 ? -27.884 -52.100 -33.154 1.00 46.84 501 LEU A N 1
ATOM 4116 C CA . LEU A 1 501 ? -27.916 -53.567 -33.237 1.00 46.84 501 LEU A CA 1
ATOM 4117 C C . LEU A 1 501 ? -28.287 -54.164 -31.875 1.00 46.84 501 LEU A C 1
ATOM 4119 O O . LEU A 1 501 ? -27.658 -53.763 -30.867 1.00 46.84 501 LEU A O 1
#

Solvent-accessible surface area (backbone atoms only — not comparable to full-atom values): 31592 Å² total; per-residue (Å²): 131,55,74,69,57,51,54,55,51,56,60,59,57,68,75,64,77,74,86,73,88,75,52,72,67,61,54,50,53,52,51,53,50,50,53,53,59,63,71,68,63,87,70,69,71,67,60,59,52,53,52,49,52,51,52,48,51,53,53,39,48,75,71,69,62,76,79,71,90,84,65,90,71,56,65,64,58,58,53,51,68,67,57,74,75,77,76,91,76,99,78,86,82,78,89,59,61,78,73,53,74,76,49,55,70,70,56,49,57,50,52,52,49,52,51,49,54,50,53,53,51,60,74,69,49,90,50,72,65,59,56,54,50,51,54,50,49,51,53,48,60,66,67,55,66,68,79,74,75,78,75,52,68,70,59,53,52,52,49,49,51,63,66,41,50,65,55,53,56,50,49,55,52,49,52,53,54,50,53,53,50,51,52,50,44,67,72,66,58,77,77,70,77,80,72,49,69,68,60,51,62,63,64,39,93,84,61,52,72,63,56,49,52,51,52,51,51,53,53,50,52,52,51,52,51,51,50,52,51,52,48,51,55,48,48,65,60,61,66,47,87,62,81,80,72,47,73,66,63,70,68,50,80,86,48,71,68,53,64,69,44,43,65,58,55,51,52,51,52,50,48,52,50,52,53,51,51,52,48,50,54,58,72,67,49,81,81,74,79,87,69,50,73,68,57,48,51,51,57,50,48,62,69,67,46,85,53,95,75,67,87,53,90,45,71,65,55,53,53,49,53,51,52,49,53,51,51,52,52,51,50,54,51,51,53,53,49,53,54,54,49,52,72,72,50,73,78,76,74,46,72,68,71,69,65,54,85,70,93,61,61,70,67,59,52,54,50,50,52,49,50,54,51,49,53,52,52,50,54,48,52,51,54,49,51,51,52,53,52,54,53,59,75,65,56,73,80,74,84,71,76,79,83,82,69,79,90,75,84,85,77,79,92,73,93,73,90,71,84,80,69,76,50,71,69,55,52,49,52,51,51,57,61,57,58,70,72,64,81,66,81,90,68,88,81,74,89,77,86,79,81,86,85,85,88,83,83,87,84,90,78,94,75,92,77,95,67,90,74,85,67,54,71,66,56,53,52,51,52,54,52,51,52,53,52,52,51,53,53,52,64,72,64,60,67,94,79,83,82,89,132

Sequence (501 aa):
MSDDEFVQKLSTMEENSDQVDVGDHEFELAVNQLVKLLGDTDLNNSKALEISNSRISHNLSKIGLQNMNSSVVDFKSYLESHSKNKEDSPKKDAVLGPVWESVAPSIKSRMQRSISAFREHLNQTEDPNETIYILNKINSEINEEKPKKEVGQEKWDELAQRLNRPYEKKAKKIEKIVNEREEDYCKNNTFQPVINERSRQLISPGSTLDDRVSTFVVEKMKHIEKKKQEFSKIEENELKFKPEITKKSQKMNRDVTVLLNWREEKKERLKSLKDQVKQKEVDGCTFRPNLSSRSRKIAEQTKKTPSTFQTSNDVFERNYEWEFIKNHKKRKYIESYIKQEKAQHNPNITSKASNLKRSEPFGDRLYKQGLEGLEKKEKFRETFLHNFYQKRGQGIIHKDDDSYFGDDDNISAGTSDSNFSLTDDQIFAIIKQYELDTDIPNTSWSPKKEVEPSPSKSPERENESDGPHISDPKERFARTLETLRLFHKYKNQKDPNDGDL

Secondary structure (DSSP, 8-state):
--HHHHHHHHHHHHS--S-----HHHHHHHHHHHHHHHHT----HHHHHHHHHHHHHHHHHHTT-TT-SS----HHHHHHHHHS--SS-------S-HHHHTS-HHHHHHHHHHHHHHHHHHHH-S-HHHHHHHHHHHHHHHH---------HHHHHHHHHHHHHHHHHHHHHHHHHHHHHHHHHHHH--------HHHHHHT-TT--HHHHHHHHHHHHHHHHHHHHHHHHHHHHHHTS-S----HHHHT----HHHHHHHHHHHHHHHHHHHHHHHHHHHHH--------HHHHHHHHHHHHS--TTTT---HHHHHHHHHHHHHHHHHHHHHHHHHHHHHH------HHHHS----S-HHHHHHHHHHHHHHHHHHHHHHHHHHHHHHHHT----------S------------------HHHHHHHHHHHHTT------------PPPPPPP----------------HHHHHHHHHHHHHHHHHHHHTS-TT----

Organism: Naegleria gruberi (NCBI:txid5762)

Foldseek 3Di:
DDPVVVVVVVVVVVVPPPDDPPPPVNVVVVVVVVVVVVVPPPDDPPVVVVVVVVVVQVVCVVVVNNPPPDDPPPVVVVVVVVVPPPDDDDDPDPPDPPVLVPDDPVVNVVVVVVVVVLVVVVVPDPDPVVNVVVVVVVVVVVVPPPPPPPPPPVNVVVVVCVVCVVVVVVVVVVVVVVVVVVVVCVVPCPPPPPQPVVNVVLVPPPQDPVNSVVVVVVVVVVVVVVVVVVVVVVCVVVVPPPPPCPPVNVPDDPDPVCVVCVVVVVVVVVVVVVVVVVVCVVVPPPDDDPDDPVRVVVVVVVVPDPPPPPPDPDPVVVVVVVVVVVVVVVVVVVVVVVVVVVVVDPPPCPPVNVPPDDPDDPVVVVVVVVVVVVVVVVVVVVVVVVVVVVVVVPPDPPPPDPVPDDDPDDDDDDDDPPPPPPDVVNVVVVVVVVVVPPPDPPDDDDDDDDDDDDDDDDDDDDDDDDDDPPPDPVVVVVVVVVVVVVVVVVVVPPDPPPDDD

Mean predicted aligned error: 22.98 Å

pLDDT: mean 72.26, std 17.69, range [33.44, 97.75]

=== Feature glossary ===
Key to the feature types in this record:

pLDDT. pLDDT is the predicted lDDT-Cα score: AlphaFold's confidence that the local environment of each residue (all inter-atomic distances within 15 Å) is correctly placed. It is a per-residue number between 0 and 100, with higher meaning more reliable.

Radius of gyration, Cα contacts, bounding box. The geometric summary reports three shape descriptors. Rg (radius of gyration) measures how spread out the Cα atoms are about their centre of mass; compact globular proteins have small Rg, elongated or unfolded ones large. Cα contacts (<8 Å, |i−j|>4) count long-range residue pairs in spatial proximity — high for tightly packed folds, near zero for rods or random coil. The bounding-box extents give the protein's footprint along x, y, z in Å.

Backbone torsions (φ/ψ). Backbone dihedral angles. Every residue except chain termini has a φ (preceding-C → N → Cα → C) and a ψ (N → Cα → C → next-N). They are reported in degrees following the IUPAC sign convention. Secondary structure is essentially a statement about which (φ, ψ) basin each residue occupies.

Contact-map, Ramachandran, and PAE plots. Plot images: a contact map (which residues are close in 3D, as an N×N binary image), a Ramachandran scatter (backbone torsion angles, revealing secondary-structure composition at a glance), and — for AlphaFold structures — a PAE heatmap (pairwise prediction confidence).

Predicted aligned error. Predicted Aligned Error (PAE) is an AlphaFold confidence matrix: entry (i, j) is the expected error in the position of residue j, in ångströms, when the prediction is superimposed on the true structure at residue i. Low PAE within a block of residues means that block is internally rigid and well-predicted; high PAE between two blocks means their relative placement is uncertain even if each block individually is confident.

Secondary structure (3-state, P-SEA). Three-state secondary structure (P-SEA) collapses the eight DSSP classes into helix (a), strand (b), and coil (c). P-SEA assigns these from Cα geometry alone — distances and angles — without requiring backbone oxygens, so it works on any Cα trace.

Solvent-accessible surface area. Solvent-accessible surface area (SASA) is the area in Å² traced out by the centre of a 1.4 Å probe sphere (a water molecule) rolled over the protein's van der Waals surface (Shrake–Rupley / Lee–Richards construction). Buried residues have near-zero SASA; fully exposed residues can exceed 200 Å². The total SASA scales roughly with the number of surface residues.

Foldseek 3Di. The Foldseek 3Di string encodes local tertiary geometry as a 20-letter alphabet — one character per residue — derived from the relative positions of nearby Cα atoms. Unlike the amino-acid sequence, 3Di is a direct function of the 3D structure, so two proteins with the same fold have similar 3Di strings even at low sequence identity.

B-factor. For experimental (PDB) structures, the B-factor (temperature factor) quantifies the positional spread of each atom in the crystal — a combination of thermal vibration and static disorder — in units of Å². High B-factors mark flexible loops or poorly resolved regions; low B-factors mark the rigid, well-ordered core.

mmCIF coordinates. The mmCIF block holds the 3D Cartesian coordinates of each backbone atom (N, Cα, C, O) in ångströms. mmCIF is the PDB's canonical archive format — a tagged-loop text representation of the atomic model.

InterPro / GO / CATH / organism. Functional annotations link the protein to curated databases. InterPro entries identify conserved domains and families by matching the sequence against member-database signatures (Pfam, PROSITE, CDD, …). Gene Ontology (GO) terms describe molecular function, biological process, and cellular component in a controlled vocabulary. CATH places the structure in a hierarchical fold classification (Class/Architecture/Topology/Homologous-superfamily). The organism is the source species.

Rendered structure images. Structure images are PyMOL renders from six orthogonal camera directions. Cartoon representation draws helices as coils and strands as arrows; sticks shows the backbone as bonds; surface shows the solvent-excluded envelope. Rainbow coloring maps sequence position to hue (blue→red, N→C); chain coloring assigns a distinct color per polypeptide.

Sequence. This is the polypeptide sequence — one letter per residue, N-terminus first. Length ranges from a few dozen residues for small domains to over a thousand for large multi-domain proteins.

Secondary structure (8-state, DSSP). The SS8 string is DSSP's per-residue secondary-structure call. α-helix (H) means an i→i+4 H-bond ladder; β-strand (E) means the residue participates in a β-sheet; 3₁₀ (G) and π (I) are tighter and wider helices; T/S are turns/bends; '-' is loop.

Nearest PDB structures. Structural nearest neighbors (via Foldseek easy-search vs the PDB). Reported per hit: target PDB id, E-value, and alignment TM-score. A TM-score above ~0.5 is the conventional threshold for 'same fold'.